Protein AF-A0AB39A688-F1 (afdb_monomer)

Sequence (403 aa):
MESESDVILADVNHYRVNELQAADRTLEQIVRFYLEKAKKQNMITPLKTEKPSANIIGIFTLGFHNQHDCRELKRLLNDLGIDVNEVIPEGGSVTNLKNLPKAWFNIVPYREVGLMTAVYLEKEFQMPYVSITPMGVVDTAAFIREIAKILTVHNSNYMFNKDESFFENYIDQQTRFVSQAAWFSRSIDCQNLTGKKAVVFGDATHAACMTKILSREMGITVVCSGTYCKHDADWFREQVMGFCDQILITDDHTQVGDIIAKMEPAAIFGTQMERHVGKRLDIPCGVISAPVHIQNFPLGYRPFLGYEGTNQIADLVYNSFSLGMEDHLLQIFGGHDTKQVISKSLSSESDLNWAPDALAELNRVPGFVRGKVKRNTEKYAIEQKIKIISAEVMFAAKEAVGA

pLDDT: mean 88.78, std 14.04, range [34.41, 98.75]

Solvent-accessible surface area (backbone atoms only — not comparable to full-atom values): 21847 Å² total; per-residue (Å²): 135,86,75,90,69,89,84,80,79,73,96,62,49,84,92,80,44,56,72,52,56,40,49,16,51,44,54,25,52,52,51,50,54,45,39,53,52,24,53,77,66,69,61,55,64,92,62,59,57,93,59,57,22,29,28,42,33,38,41,44,85,92,46,72,37,30,74,36,25,52,52,38,50,52,50,54,33,49,77,72,65,30,46,78,66,48,43,32,63,49,94,49,54,81,88,51,52,46,52,59,75,23,28,63,30,36,35,21,64,37,72,64,26,22,49,62,36,45,55,50,42,26,73,76,66,70,29,54,69,46,66,58,41,29,35,34,71,67,37,27,47,50,32,53,51,52,49,51,53,56,51,60,72,65,39,88,83,52,92,71,88,70,55,72,66,52,56,54,49,50,47,53,50,41,46,71,75,64,16,54,36,64,55,42,44,72,32,72,73,32,56,72,39,44,69,40,36,29,37,33,32,18,41,51,50,48,25,34,38,50,39,44,37,38,28,77,58,39,46,24,38,30,58,30,38,26,24,49,44,65,93,48,45,69,62,40,50,64,64,36,61,91,36,41,77,36,81,44,78,51,80,54,68,65,62,53,44,50,49,48,70,71,65,50,37,48,24,35,38,13,18,52,66,50,38,55,47,19,64,76,68,71,29,30,50,34,74,63,29,54,66,72,58,73,82,64,62,61,90,63,93,55,27,55,33,38,54,66,4,24,38,49,49,45,51,46,52,49,52,23,47,47,52,49,50,51,59,37,50,35,65,72,74,65,48,95,75,78,72,81,75,77,78,81,66,92,65,78,94,61,94,64,45,72,34,75,63,23,51,57,54,51,67,69,41,52,66,64,45,28,66,55,52,50,51,47,30,52,51,43,27,58,76,69,70,49,56,64,42,38,48,68,50,45,52,53,31,53,52,66,73,73,109

Structure (mmCIF, N/CA/C/O backbone):
data_AF-A0AB39A688-F1
#
_entry.id   AF-A0AB39A688-F1
#
loop_
_atom_site.group_PDB
_atom_site.id
_atom_site.type_symbol
_atom_site.label_atom_id
_atom_site.label_alt_id
_atom_site.label_comp_id
_atom_site.label_asym_id
_atom_site.label_entity_id
_atom_site.label_seq_id
_atom_site.pdbx_PDB_ins_code
_atom_site.Cartn_x
_atom_site.Cartn_y
_atom_site.Cartn_z
_atom_site.occupancy
_atom_site.B_iso_or_equiv
_atom_site.auth_seq_id
_atom_site.auth_comp_id
_atom_site.auth_asym_id
_atom_site.auth_atom_id
_atom_site.pdbx_PDB_model_num
ATOM 1 N N . MET A 1 1 ? 6.658 -16.861 43.280 1.00 53.25 1 MET A N 1
ATOM 2 C CA . MET A 1 1 ? 6.351 -15.547 42.684 1.00 53.25 1 MET A CA 1
ATOM 3 C C . MET A 1 1 ? 5.130 -15.755 41.816 1.00 53.25 1 MET A C 1
ATOM 5 O O . MET A 1 1 ? 5.265 -16.323 40.742 1.00 53.25 1 MET A O 1
ATOM 9 N N . GLU A 1 2 ? 3.946 -15.429 42.325 1.00 75.44 2 GLU A N 1
ATOM 10 C CA . GLU A 1 2 ? 2.731 -15.431 41.507 1.00 75.44 2 GLU A CA 1
ATOM 11 C C . GLU A 1 2 ? 2.700 -14.104 40.748 1.00 75.44 2 GLU A C 1
ATOM 13 O O . GLU A 1 2 ? 2.828 -13.042 41.352 1.00 75.44 2 GLU A O 1
ATOM 18 N N . SER A 1 3 ? 2.660 -14.172 39.419 1.00 81.69 3 SER A N 1
ATOM 19 C CA . SER A 1 3 ? 2.487 -12.988 38.579 1.00 81.69 3 SER A CA 1
ATOM 20 C C . SER A 1 3 ? 0.997 -12.685 38.453 1.00 81.69 3 SER A C 1
ATOM 22 O O . SER A 1 3 ? 0.214 -13.595 38.197 1.00 81.69 3 SER A O 1
ATOM 24 N N . GLU A 1 4 ? 0.616 -11.413 38.577 1.00 87.94 4 GLU A N 1
ATOM 25 C CA . GLU A 1 4 ? -0.757 -10.933 38.339 1.00 87.94 4 GLU A CA 1
ATOM 26 C C . GLU A 1 4 ? -1.045 -10.663 36.848 1.00 87.94 4 GLU A C 1
ATOM 28 O O . GLU A 1 4 ? -2.122 -10.188 36.488 1.00 87.94 4 GLU A O 1
ATOM 33 N N . SER A 1 5 ? -0.076 -10.921 35.961 1.00 91.00 5 SER A N 1
ATOM 34 C CA . SER A 1 5 ? -0.232 -10.675 34.524 1.00 91.00 5 SER A CA 1
ATOM 35 C C . SER A 1 5 ? -1.160 -11.690 33.862 1.00 91.00 5 SER A C 1
ATOM 37 O O . SER A 1 5 ? -1.081 -12.890 34.126 1.00 91.00 5 SER A O 1
ATOM 39 N N . ASP A 1 6 ? -1.986 -11.207 32.933 1.00 93.38 6 ASP A N 1
ATOM 40 C CA . ASP A 1 6 ? -2.716 -12.079 32.015 1.00 93.38 6 ASP A CA 1
ATOM 41 C C . ASP A 1 6 ? -1.731 -12.839 31.115 1.00 93.38 6 ASP A C 1
ATOM 43 O O . ASP A 1 6 ? -0.730 -12.285 30.656 1.00 93.38 6 ASP A O 1
ATOM 47 N N . VAL A 1 7 ? -2.032 -14.108 30.840 1.00 93.56 7 VAL A N 1
ATOM 48 C CA . VAL A 1 7 ? -1.210 -14.974 29.989 1.00 93.56 7 VAL A CA 1
ATOM 49 C C . VAL A 1 7 ? -2.054 -15.475 28.828 1.00 93.56 7 VAL A C 1
ATOM 51 O O . VAL A 1 7 ? -3.128 -16.043 29.027 1.00 93.56 7 VAL A O 1
ATOM 54 N N . ILE A 1 8 ? -1.543 -15.291 27.614 1.00 94.62 8 ILE A N 1
ATOM 55 C CA . ILE A 1 8 ? -2.148 -15.783 26.378 1.00 94.62 8 ILE A CA 1
ATOM 56 C C . ILE A 1 8 ? -1.074 -16.566 25.629 1.00 94.62 8 ILE A C 1
ATOM 58 O O . ILE A 1 8 ? 0.022 -16.060 25.391 1.00 94.62 8 ILE A O 1
ATOM 62 N N . LEU A 1 9 ? -1.384 -17.806 25.256 1.00 95.56 9 LEU A N 1
ATOM 63 C CA . LEU A 1 9 ? -0.559 -18.562 24.321 1.00 95.56 9 LEU A CA 1
ATOM 64 C C . LEU A 1 9 ? -0.907 -18.109 22.903 1.00 95.56 9 LEU A C 1
ATOM 66 O O . LEU A 1 9 ? -2.069 -18.215 22.512 1.00 95.56 9 LEU A O 1
ATOM 70 N N . ALA A 1 10 ? 0.083 -17.639 22.144 1.00 94.88 10 ALA A N 1
ATOM 71 C CA . ALA A 1 10 ? -0.117 -17.284 20.744 1.00 94.88 10 ALA A CA 1
ATOM 72 C C . ALA A 1 10 ? -0.629 -18.506 19.966 1.00 94.88 10 ALA A C 1
ATOM 74 O O . ALA A 1 10 ? 0.046 -19.535 19.896 1.00 94.88 10 ALA A O 1
ATOM 75 N N . ASP A 1 11 ? -1.824 -18.393 19.390 1.00 92.12 11 ASP A N 1
ATOM 76 C CA . ASP A 1 11 ? -2.468 -19.454 18.611 1.00 92.12 11 ASP A CA 1
ATOM 77 C C . ASP A 1 11 ? -1.881 -19.512 17.190 1.00 92.12 11 ASP A C 1
ATOM 79 O O . ASP A 1 11 ? -2.526 -19.242 16.178 1.00 92.12 11 ASP A O 1
ATOM 83 N N . VAL A 1 12 ? -0.582 -19.795 17.128 1.00 94.12 12 VAL A N 1
ATOM 84 C CA . VAL A 1 12 ? 0.250 -19.717 15.930 1.00 94.12 12 VAL A CA 1
ATOM 85 C C . VAL A 1 12 ? 1.021 -21.024 15.788 1.00 94.12 12 VAL A C 1
ATOM 87 O O . VAL A 1 12 ? 1.544 -21.573 16.756 1.00 94.12 12 VAL A O 1
ATOM 90 N N . ASN A 1 13 ? 1.114 -21.533 14.559 1.00 93.00 13 ASN A N 1
ATOM 91 C CA . ASN A 1 13 ? 1.896 -22.724 14.247 1.00 93.00 13 ASN A CA 1
ATOM 92 C C . ASN A 1 13 ? 2.953 -22.394 13.192 1.00 93.00 13 ASN A C 1
ATOM 94 O O . ASN A 1 13 ? 2.616 -22.144 12.036 1.00 93.00 13 ASN A O 1
ATOM 98 N N . HIS A 1 14 ? 4.224 -22.468 13.591 1.00 90.19 14 HIS A N 1
ATOM 99 C CA . HIS A 1 14 ? 5.381 -22.135 12.757 1.00 90.19 14 HIS A CA 1
ATOM 100 C C . HIS A 1 14 ? 5.392 -22.830 11.382 1.00 90.19 14 HIS A C 1
ATOM 102 O O . HIS A 1 14 ? 5.830 -22.239 10.405 1.00 90.19 14 HIS A O 1
ATOM 108 N N . TYR A 1 15 ? 4.877 -24.061 11.278 1.00 89.62 15 TYR A N 1
ATOM 109 C CA . TYR A 1 15 ? 4.860 -24.819 10.020 1.00 89.62 15 TYR A CA 1
ATOM 110 C C . TYR A 1 15 ? 3.638 -24.542 9.133 1.00 89.62 15 TYR A C 1
ATOM 112 O O . TYR A 1 15 ? 3.536 -25.110 8.047 1.00 89.62 15 TYR A O 1
ATOM 120 N N . ARG A 1 16 ? 2.672 -23.739 9.597 1.00 87.88 16 ARG A N 1
ATOM 121 C CA . ARG A 1 16 ? 1.400 -23.501 8.887 1.00 87.88 16 ARG A CA 1
ATOM 122 C C . ARG A 1 16 ? 1.133 -22.044 8.548 1.00 87.88 16 ARG A C 1
ATOM 124 O O . ARG A 1 16 ? 0.358 -21.795 7.632 1.00 87.88 16 ARG A O 1
ATOM 131 N N . VAL A 1 17 ? 1.707 -21.111 9.299 1.00 93.00 17 VAL A N 1
ATOM 132 C CA . VAL A 1 17 ? 1.481 -19.677 9.109 1.00 93.00 17 VAL A CA 1
ATOM 133 C C . VAL A 1 17 ? 2.804 -18.935 9.052 1.00 93.00 17 VAL A C 1
ATOM 135 O O . VAL A 1 17 ? 3.747 -19.273 9.767 1.00 93.00 17 VAL A O 1
ATOM 138 N N . ASN A 1 18 ? 2.865 -17.932 8.183 1.00 94.00 18 ASN A N 1
ATOM 139 C CA . ASN A 1 18 ? 4.008 -17.033 8.091 1.00 94.00 18 ASN A CA 1
ATOM 140 C C . ASN A 1 18 ? 3.893 -15.873 9.100 1.00 94.00 18 ASN A C 1
ATOM 142 O O . ASN A 1 18 ? 2.940 -15.797 9.877 1.00 94.00 18 ASN A O 1
ATOM 146 N N . GLU A 1 19 ? 4.876 -14.972 9.081 1.00 95.31 19 GLU A N 1
ATOM 147 C CA . GLU A 1 19 ? 4.944 -13.796 9.958 1.00 95.31 19 GLU A CA 1
ATOM 148 C C . GLU A 1 19 ? 3.662 -12.951 9.929 1.00 95.31 19 GLU A C 1
ATOM 150 O O . GLU A 1 19 ? 3.101 -12.649 10.979 1.00 95.31 19 GLU A O 1
ATOM 155 N N . LEU A 1 20 ? 3.168 -12.622 8.734 1.00 95.25 20 LEU A N 1
ATOM 156 C CA . LEU A 1 20 ? 2.011 -11.748 8.538 1.00 95.25 20 LEU A CA 1
ATOM 157 C C . LEU A 1 20 ? 0.722 -12.379 9.078 1.00 95.25 20 LEU A C 1
ATOM 159 O O . LEU A 1 20 ? 0.007 -11.771 9.870 1.00 95.25 20 LEU A O 1
ATOM 163 N N . GLN A 1 21 ? 0.480 -13.647 8.734 1.00 95.62 21 GLN A N 1
ATOM 164 C CA . GLN A 1 21 ? -0.672 -14.405 9.228 1.00 95.62 21 GLN A CA 1
ATOM 165 C C . GLN A 1 21 ? -0.629 -14.583 10.752 1.00 95.62 21 GLN A C 1
ATOM 167 O O . GLN A 1 21 ? -1.663 -14.548 11.421 1.00 95.62 21 GLN A O 1
ATOM 172 N N . ALA A 1 22 ? 0.567 -14.786 11.314 1.00 96.94 22 ALA A N 1
ATOM 173 C CA . ALA A 1 22 ? 0.759 -14.865 12.754 1.00 96.94 22 ALA A CA 1
ATOM 174 C C . ALA A 1 22 ? 0.480 -13.518 13.433 1.00 96.94 22 ALA A C 1
ATOM 176 O O . ALA A 1 22 ? -0.173 -13.500 14.477 1.00 96.94 22 ALA A O 1
ATOM 177 N N . ALA A 1 23 ? 0.930 -12.406 12.847 1.00 97.00 23 ALA A N 1
ATOM 178 C CA . ALA A 1 23 ? 0.696 -11.064 13.367 1.00 97.00 23 ALA A CA 1
ATOM 179 C C . ALA A 1 23 ? -0.799 -10.709 13.382 1.00 97.00 23 ALA A C 1
ATOM 181 O O . ALA A 1 23 ? -1.302 -10.282 14.423 1.00 97.00 23 ALA A O 1
ATOM 182 N N . ASP A 1 24 ? -1.525 -10.955 12.284 1.00 97.31 24 ASP A N 1
ATOM 183 C CA . ASP A 1 24 ? -2.966 -10.672 12.204 1.00 97.31 24 ASP A CA 1
ATOM 184 C C . ASP A 1 24 ? -3.767 -11.501 13.218 1.00 97.31 24 ASP A C 1
ATOM 186 O O . ASP A 1 24 ? -4.562 -10.967 13.998 1.00 97.31 24 ASP A O 1
ATOM 190 N N . ARG A 1 25 ? -3.478 -12.808 13.297 1.00 97.19 25 ARG A N 1
ATOM 191 C CA . ARG A 1 25 ? -4.135 -13.707 14.255 1.00 97.19 25 ARG A CA 1
ATOM 192 C C . ARG A 1 25 ? -3.817 -13.354 15.703 1.00 97.19 25 ARG A C 1
ATOM 194 O O . ARG A 1 25 ? -4.702 -13.407 16.549 1.00 97.19 25 ARG A O 1
ATOM 201 N N . THR A 1 26 ? -2.572 -12.990 16.003 1.00 97.56 26 THR A N 1
ATOM 202 C CA . THR A 1 26 ? -2.167 -12.627 17.370 1.00 97.56 26 THR A CA 1
ATOM 203 C C . THR A 1 26 ? -2.837 -11.328 17.813 1.00 97.56 26 THR A C 1
ATOM 205 O O . THR A 1 26 ? -3.314 -11.244 18.946 1.00 97.56 26 THR A O 1
ATOM 208 N N . LEU A 1 27 ? -2.922 -10.327 16.928 1.00 97.62 27 LEU A N 1
ATOM 209 C CA . LEU A 1 27 ? -3.621 -9.074 17.217 1.00 97.62 27 LEU A CA 1
ATOM 210 C C . LEU A 1 27 ? -5.099 -9.329 17.535 1.00 97.62 27 LEU A C 1
ATOM 212 O O . LEU A 1 27 ? -5.600 -8.858 18.557 1.00 97.62 27 LEU A O 1
ATOM 216 N N . GLU A 1 28 ? -5.767 -10.125 16.701 1.00 98.00 28 GLU A N 1
ATOM 217 C CA . GLU A 1 28 ? -7.170 -10.484 16.897 1.00 98.00 28 GLU A CA 1
ATOM 218 C C . GLU A 1 28 ? -7.380 -11.254 18.207 1.00 98.00 28 GLU A C 1
ATOM 220 O O . GLU A 1 28 ? -8.263 -10.897 18.990 1.00 98.00 28 GLU A O 1
ATOM 225 N N . GLN A 1 29 ? -6.521 -12.236 18.500 1.00 98.00 29 GLN A N 1
ATOM 226 C CA . GLN A 1 29 ? -6.583 -13.038 19.722 1.00 98.00 29 GLN A CA 1
ATOM 227 C C . GLN A 1 29 ? -6.476 -12.168 20.984 1.00 98.00 29 GLN A C 1
ATOM 229 O O . GLN A 1 29 ? -7.250 -12.343 21.929 1.00 98.00 29 GLN A O 1
ATOM 234 N N . ILE A 1 30 ? -5.538 -11.214 21.003 1.00 97.62 30 ILE A N 1
ATOM 235 C CA . ILE A 1 30 ? -5.348 -10.288 22.129 1.00 97.62 30 ILE A CA 1
ATOM 236 C C . ILE A 1 30 ? -6.575 -9.384 22.286 1.00 97.62 30 ILE A C 1
ATOM 238 O O . ILE A 1 30 ? -7.100 -9.240 23.393 1.00 97.62 30 ILE A O 1
ATOM 242 N N . VAL A 1 31 ? -7.063 -8.797 21.190 1.00 97.44 31 VAL A N 1
ATOM 243 C CA . VAL A 1 31 ? -8.237 -7.912 21.212 1.00 97.44 31 VAL A CA 1
ATOM 244 C C . VAL A 1 31 ? -9.474 -8.657 21.706 1.00 97.44 31 VAL A C 1
ATOM 246 O O . VAL A 1 31 ? -10.169 -8.162 22.598 1.00 97.44 31 VAL A O 1
ATOM 249 N N . ARG A 1 32 ? -9.722 -9.867 21.194 1.00 97.25 32 ARG A N 1
ATOM 250 C CA . ARG A 1 32 ? -10.819 -10.730 21.639 1.00 97.25 32 ARG A CA 1
ATOM 251 C C . ARG A 1 32 ? -10.720 -11.022 23.130 1.00 97.25 32 ARG A C 1
ATOM 253 O O . ARG A 1 32 ? -11.679 -10.765 23.854 1.00 97.25 32 ARG A O 1
ATOM 260 N N . PHE A 1 33 ? -9.562 -11.483 23.601 1.00 97.19 33 PHE A N 1
ATOM 261 C CA . PHE A 1 33 ? -9.349 -11.823 25.008 1.00 97.19 33 PHE A CA 1
ATOM 262 C C . PHE A 1 33 ? -9.675 -10.650 25.943 1.00 97.19 33 PHE A C 1
ATOM 264 O O . PHE A 1 33 ? -10.454 -10.797 26.891 1.00 97.19 33 PHE A O 1
ATOM 271 N N . TYR A 1 34 ? -9.127 -9.463 25.666 1.00 96.44 34 TYR A N 1
ATOM 272 C CA . TYR A 1 34 ? -9.335 -8.297 26.527 1.00 96.44 34 TYR A CA 1
ATOM 273 C C . TYR A 1 34 ? -10.754 -7.729 26.436 1.00 96.44 34 TYR A C 1
ATOM 275 O O . TYR A 1 34 ? -11.286 -7.265 27.448 1.00 96.44 34 TYR A O 1
ATOM 283 N N . LEU A 1 35 ? -11.406 -7.802 25.273 1.00 95.50 35 LEU A N 1
ATOM 284 C CA . LEU A 1 35 ? -12.800 -7.380 25.131 1.00 95.50 35 LEU A CA 1
ATOM 285 C C . LEU A 1 35 ? -13.775 -8.353 25.799 1.00 95.50 35 LEU A C 1
ATOM 287 O O . LEU A 1 35 ? -14.717 -7.905 26.450 1.00 95.50 35 LEU A O 1
ATOM 291 N N . GLU A 1 36 ? -13.540 -9.663 25.733 1.00 94.94 36 GLU A N 1
ATOM 292 C CA . GLU A 1 36 ? -14.326 -10.649 26.484 1.00 94.94 36 GLU A CA 1
ATOM 293 C C . GLU A 1 36 ? -14.155 -10.474 27.998 1.00 94.94 36 GLU A C 1
ATOM 295 O O . GLU A 1 36 ? -15.134 -10.521 28.750 1.00 94.94 36 GLU A O 1
ATOM 300 N N . LYS A 1 37 ? -12.924 -10.209 28.455 1.00 93.88 37 LYS A N 1
ATOM 301 C CA . LYS A 1 37 ? -12.639 -9.882 29.858 1.00 93.88 37 LYS A CA 1
ATOM 302 C C . LYS A 1 37 ? -13.376 -8.610 30.291 1.00 93.88 37 LYS A C 1
ATOM 304 O O . LYS A 1 37 ? -14.040 -8.619 31.328 1.00 93.88 37 LYS A O 1
ATOM 309 N N . ALA A 1 38 ? -13.343 -7.552 29.480 1.00 92.94 38 ALA A N 1
ATOM 310 C CA . ALA A 1 38 ? -14.062 -6.308 29.752 1.00 92.94 38 ALA A CA 1
ATOM 311 C C . ALA A 1 38 ? -15.593 -6.488 29.743 1.00 92.94 38 ALA A C 1
ATOM 313 O O . ALA A 1 38 ? -16.270 -5.900 30.588 1.00 92.94 38 ALA A O 1
ATOM 314 N N . LYS A 1 39 ? -16.138 -7.331 28.847 1.00 91.81 39 LYS A N 1
ATOM 315 C CA . LYS A 1 39 ? -17.558 -7.742 28.826 1.00 91.81 39 LYS A CA 1
ATOM 316 C C . LYS A 1 39 ? -17.946 -8.401 30.154 1.00 91.81 39 LYS A C 1
ATOM 318 O O . LYS A 1 39 ? -18.901 -7.965 30.786 1.00 91.81 39 LYS A O 1
ATOM 323 N N . LYS A 1 40 ? -17.170 -9.386 30.627 1.00 92.94 40 LYS A N 1
ATOM 324 C CA . LYS A 1 40 ? -17.419 -10.086 31.908 1.00 92.94 40 LYS A CA 1
ATOM 325 C C . LYS A 1 40 ? -17.363 -9.156 33.124 1.00 92.94 40 LYS A C 1
ATOM 327 O O . LYS A 1 40 ? -18.058 -9.391 34.106 1.00 92.94 40 LYS A O 1
ATOM 332 N N . GLN A 1 41 ? -16.546 -8.108 33.059 1.00 91.50 41 GLN A N 1
ATOM 333 C CA . GLN A 1 41 ? -16.392 -7.116 34.125 1.00 91.50 41 GLN A CA 1
ATOM 334 C C . GLN A 1 41 ? -17.358 -5.922 34.001 1.00 91.50 41 GLN A C 1
ATOM 336 O O . GLN A 1 41 ? -17.240 -4.976 34.777 1.00 91.50 41 GLN A O 1
ATOM 341 N N . ASN A 1 42 ? -18.290 -5.931 33.036 1.00 87.00 42 ASN A N 1
ATOM 342 C CA . ASN A 1 42 ? -19.191 -4.810 32.727 1.00 87.00 42 ASN A CA 1
ATOM 343 C C . ASN A 1 42 ? -18.459 -3.467 32.505 1.00 87.00 42 ASN A C 1
ATOM 345 O O . ASN A 1 42 ? -18.981 -2.398 32.812 1.00 87.00 42 ASN A O 1
ATOM 349 N N . MET A 1 43 ? -17.234 -3.514 31.969 1.00 84.31 43 MET A N 1
ATOM 350 C CA . MET A 1 43 ? -16.400 -2.329 31.721 1.00 84.31 43 MET A CA 1
ATOM 351 C C . MET A 1 43 ? -16.550 -1.757 30.307 1.00 84.31 43 MET A C 1
ATOM 353 O O . MET A 1 43 ? -15.951 -0.724 30.004 1.00 84.31 43 MET A O 1
ATOM 357 N N . ILE A 1 44 ? -17.315 -2.414 29.431 1.00 80.50 44 ILE A N 1
ATOM 358 C CA . ILE A 1 44 ? -17.609 -1.884 28.097 1.00 80.50 44 ILE A CA 1
ATOM 359 C C . ILE A 1 44 ? -18.784 -0.921 28.203 1.00 80.50 44 ILE A C 1
ATOM 361 O O . ILE A 1 44 ? -19.917 -1.320 28.464 1.00 80.50 44 ILE A O 1
ATOM 365 N N . THR A 1 45 ? -18.506 0.361 27.987 1.00 71.50 45 THR A N 1
ATOM 366 C CA . THR A 1 45 ? -19.545 1.385 27.886 1.00 71.50 45 THR A CA 1
ATOM 367 C C . THR A 1 45 ? -20.130 1.367 26.470 1.00 71.50 45 THR A C 1
ATOM 369 O O . THR A 1 45 ? -19.360 1.455 25.516 1.00 71.50 45 THR A O 1
ATOM 372 N N . PRO A 1 46 ? -21.462 1.297 26.297 1.00 66.69 46 PRO A N 1
ATOM 373 C CA . PRO A 1 46 ? -22.091 1.245 24.973 1.00 66.69 46 PRO A CA 1
ATOM 374 C C . PRO A 1 46 ? -22.139 2.606 24.255 1.00 66.69 46 PRO A C 1
ATOM 376 O O . PRO A 1 46 ? -22.683 2.702 23.159 1.00 66.69 46 PRO A O 1
ATOM 379 N N . LEU A 1 47 ? -21.610 3.672 24.865 1.00 83.19 47 LEU A N 1
ATOM 380 C CA . LEU A 1 47 ? -21.699 5.021 24.320 1.00 83.19 47 LEU A CA 1
ATOM 381 C C . LEU A 1 47 ? -20.538 5.296 23.356 1.00 83.19 47 LEU A C 1
ATOM 383 O O . LEU A 1 47 ? -19.369 5.239 23.748 1.00 83.19 47 LEU A O 1
ATOM 387 N N . LYS A 1 48 ? -20.882 5.612 22.104 1.00 89.81 48 LYS A N 1
ATOM 388 C CA . LYS A 1 48 ? -19.941 6.121 21.101 1.00 89.81 48 LYS A CA 1
ATOM 389 C C . LYS A 1 48 ? -19.406 7.494 21.510 1.00 89.81 48 LYS A C 1
ATOM 391 O O . LYS A 1 48 ? -20.055 8.222 22.261 1.00 89.81 48 LYS A O 1
ATOM 396 N N . THR A 1 49 ? -18.228 7.856 21.014 1.00 91.00 49 THR A N 1
ATOM 397 C CA . THR A 1 49 ? -17.665 9.199 21.219 1.00 91.00 49 THR A CA 1
ATOM 398 C C . THR A 1 49 ? -18.592 10.290 20.677 1.00 91.00 49 THR A C 1
ATOM 400 O O . THR A 1 49 ? -19.302 10.073 19.696 1.00 91.00 49 THR A O 1
ATOM 403 N N . GLU A 1 50 ? -18.563 11.475 21.294 1.00 87.75 50 GLU A N 1
ATOM 404 C CA . GLU A 1 50 ? -19.409 12.614 20.899 1.00 87.75 50 GLU A CA 1
ATOM 405 C C . GLU A 1 50 ? -19.108 13.118 19.482 1.00 87.75 50 GLU A C 1
ATOM 407 O O . GLU A 1 50 ? -20.020 13.454 18.729 1.00 87.75 50 GLU A O 1
ATOM 412 N N . LYS A 1 51 ? -17.823 13.154 19.118 1.00 89.69 51 LYS A N 1
ATOM 413 C CA . LYS A 1 51 ? -17.357 13.442 17.759 1.00 89.69 51 LYS A CA 1
ATOM 414 C C . LYS A 1 51 ? -17.114 12.139 16.999 1.00 89.69 51 LYS A C 1
ATOM 416 O O . LYS A 1 51 ? -16.778 11.135 17.644 1.00 89.69 51 LYS A O 1
ATOM 421 N N . PRO A 1 52 ? -17.223 12.140 15.657 1.00 92.25 52 PRO A N 1
ATOM 422 C CA . PRO A 1 52 ? -16.798 11.008 14.850 1.00 92.25 52 PRO A CA 1
ATOM 423 C C . PRO A 1 52 ? -15.370 10.614 15.186 1.00 92.25 52 PRO A C 1
ATOM 425 O O . PRO A 1 52 ? -14.475 11.458 15.198 1.00 92.25 52 PRO A O 1
ATOM 428 N N . SER A 1 53 ? -15.162 9.332 15.463 1.00 95.56 53 SER A N 1
ATOM 429 C CA . SER A 1 53 ? -13.833 8.816 15.757 1.00 95.56 53 SER A CA 1
ATOM 430 C C . SER A 1 53 ? -13.600 7.446 15.142 1.00 95.56 53 SER A C 1
ATOM 432 O O . SER A 1 53 ? -14.542 6.676 14.934 1.00 95.56 53 SER A O 1
ATOM 434 N N . ALA A 1 54 ? -12.338 7.140 14.856 1.00 97.69 54 ALA A N 1
ATOM 435 C CA . ALA A 1 54 ? -11.933 5.879 14.252 1.00 97.69 54 ALA A CA 1
ATOM 436 C C . ALA A 1 54 ? -10.812 5.207 15.046 1.00 97.69 54 ALA A C 1
ATOM 438 O O . ALA A 1 54 ? -9.924 5.881 15.575 1.00 97.69 54 ALA A O 1
ATOM 439 N N . ASN A 1 55 ? -10.822 3.876 15.089 1.00 98.25 55 ASN A N 1
ATOM 440 C CA . ASN A 1 55 ? -9.626 3.120 15.461 1.00 98.25 55 ASN A CA 1
ATOM 441 C C . ASN A 1 55 ? -8.763 2.892 14.219 1.00 98.25 55 ASN A C 1
ATOM 443 O O . ASN A 1 55 ? -9.298 2.548 13.167 1.00 98.25 55 ASN A O 1
ATOM 447 N N . ILE A 1 56 ? -7.443 3.008 14.345 1.00 98.44 56 ILE A N 1
ATOM 448 C CA . ILE A 1 56 ? -6.503 2.582 13.300 1.00 98.44 56 ILE A CA 1
ATOM 449 C C . ILE A 1 56 ? -5.934 1.224 13.715 1.00 98.44 56 ILE A C 1
ATOM 451 O O . ILE A 1 56 ? -5.259 1.112 14.738 1.00 98.44 56 ILE A O 1
ATOM 455 N N . ILE A 1 57 ? -6.225 0.188 12.934 1.00 98.50 57 ILE A N 1
ATOM 456 C CA . ILE A 1 57 ? -5.905 -1.205 13.243 1.00 98.50 57 ILE A CA 1
ATOM 457 C C . ILE A 1 57 ? -4.928 -1.728 12.196 1.00 98.50 57 ILE A C 1
ATOM 459 O O . ILE A 1 57 ? -5.217 -1.665 11.010 1.00 98.50 57 ILE A O 1
ATOM 463 N N . GLY A 1 58 ? -3.797 -2.278 12.634 1.00 96.44 58 GLY A N 1
ATOM 464 C CA . GLY A 1 58 ? -2.807 -2.886 11.743 1.00 96.44 58 GLY A CA 1
ATOM 465 C C . GLY A 1 58 ? -1.520 -2.082 11.574 1.00 96.44 58 GLY A C 1
ATOM 466 O O . GLY A 1 58 ? -0.679 -2.468 10.778 1.00 96.44 58 GLY A O 1
ATOM 467 N N . ILE A 1 59 ? -1.306 -0.999 12.331 1.00 97.19 59 ILE A N 1
ATOM 468 C CA . ILE A 1 59 ? 0.026 -0.375 12.416 1.00 97.19 59 ILE A CA 1
ATOM 469 C C . ILE A 1 59 ? 0.870 -1.211 13.382 1.00 97.19 59 ILE A C 1
ATOM 471 O O . ILE A 1 59 ? 0.566 -1.248 14.572 1.00 97.19 59 ILE A O 1
ATOM 475 N N . PHE A 1 60 ? 1.921 -1.869 12.898 1.00 94.75 60 PHE A N 1
ATOM 476 C CA . PHE A 1 60 ? 2.799 -2.722 13.712 1.00 94.75 60 PHE A CA 1
ATOM 477 C C . PHE A 1 60 ? 4.288 -2.399 13.533 1.00 94.75 60 PHE A C 1
ATOM 479 O O . PHE A 1 60 ? 4.705 -1.809 12.531 1.00 94.75 60 PHE A O 1
ATOM 486 N N . THR A 1 61 ? 5.088 -2.801 14.520 1.00 94.00 61 THR A N 1
ATOM 487 C CA . THR A 1 61 ? 6.544 -2.634 14.537 1.00 94.00 61 THR A CA 1
ATOM 488 C C . THR A 1 61 ? 7.207 -3.451 13.423 1.00 94.00 61 THR A C 1
ATOM 490 O O . THR A 1 61 ? 6.759 -4.547 13.117 1.00 94.00 61 THR A O 1
ATOM 493 N N . LEU A 1 62 ? 8.288 -2.931 12.827 1.00 94.19 62 LEU A N 1
ATOM 494 C CA . LEU A 1 62 ? 8.964 -3.489 11.638 1.00 94.19 62 LEU A CA 1
ATOM 495 C C . LEU A 1 62 ? 8.134 -3.502 10.342 1.00 94.19 62 LEU A C 1
ATOM 497 O O . LEU A 1 62 ? 8.663 -3.896 9.304 1.00 94.19 62 LEU A O 1
ATOM 501 N N . GLY A 1 63 ? 6.892 -3.010 10.353 1.00 95.06 63 GLY A N 1
ATOM 502 C CA . GLY A 1 63 ? 6.150 -2.788 9.117 1.00 95.06 63 GLY A CA 1
ATOM 503 C C . GLY A 1 63 ? 6.761 -1.668 8.269 1.00 95.06 63 GLY A C 1
ATOM 504 O O . GLY A 1 63 ? 7.384 -0.730 8.784 1.00 95.06 63 GLY A O 1
ATOM 505 N N . PHE A 1 64 ? 6.614 -1.790 6.952 1.00 97.31 64 PHE A N 1
ATOM 506 C CA . PHE A 1 64 ? 7.231 -0.897 5.979 1.00 97.31 64 PHE A CA 1
ATOM 507 C C . PHE A 1 64 ? 6.622 0.507 6.083 1.00 97.31 64 PHE A C 1
ATOM 509 O O . PHE A 1 64 ? 5.456 0.703 5.785 1.00 97.31 64 PHE A O 1
ATOM 516 N N . HIS A 1 65 ? 7.409 1.484 6.548 1.00 97.50 65 HIS A N 1
ATOM 517 C CA . HIS A 1 65 ? 7.007 2.894 6.693 1.00 97.50 65 HIS A CA 1
ATOM 518 C C . HIS A 1 65 ? 5.796 3.179 7.620 1.00 97.50 65 HIS A C 1
ATOM 520 O O . HIS A 1 65 ? 5.428 4.343 7.802 1.00 97.50 65 HIS A O 1
ATOM 526 N N . ASN A 1 66 ? 5.292 2.166 8.336 1.00 97.56 66 ASN A N 1
ATOM 527 C CA . ASN A 1 66 ? 4.139 2.215 9.247 1.00 97.56 66 ASN A CA 1
ATOM 528 C C . ASN A 1 66 ? 4.102 3.419 10.208 1.00 97.56 66 ASN A C 1
ATOM 530 O O . ASN A 1 66 ? 3.036 3.969 10.484 1.00 97.56 66 ASN A O 1
ATOM 534 N N . GLN A 1 67 ? 5.247 3.846 10.751 1.00 96.06 67 GLN A N 1
ATOM 535 C CA . GLN A 1 67 ? 5.305 4.995 11.668 1.00 96.06 67 GLN A CA 1
ATOM 536 C C . GLN A 1 67 ? 4.941 6.317 10.978 1.00 96.06 67 GLN A C 1
ATOM 538 O O . GLN A 1 67 ? 4.247 7.156 11.561 1.00 96.06 67 GLN A O 1
ATOM 543 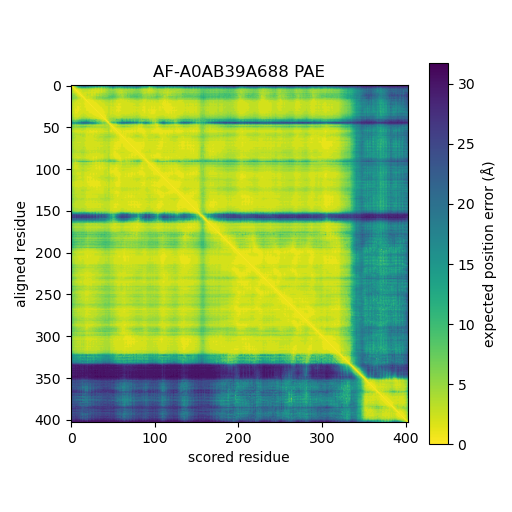N N . HIS A 1 68 ? 5.403 6.503 9.739 1.00 98.00 68 HIS A N 1
ATOM 544 C CA . HIS A 1 68 ? 5.110 7.692 8.938 1.00 98.00 68 HIS A CA 1
ATOM 545 C C . HIS A 1 68 ? 3.675 7.639 8.422 1.00 98.00 68 HIS A C 1
ATOM 547 O O . HIS A 1 68 ? 2.953 8.623 8.549 1.00 98.00 68 HIS A O 1
ATOM 553 N N . ASP A 1 69 ? 3.236 6.468 7.968 1.00 98.44 69 ASP A N 1
ATOM 554 C CA . ASP A 1 69 ? 1.859 6.215 7.545 1.00 98.44 69 ASP A CA 1
ATOM 555 C C . ASP A 1 69 ? 0.844 6.475 8.659 1.00 98.44 69 ASP A C 1
ATOM 557 O O . ASP A 1 69 ? -0.159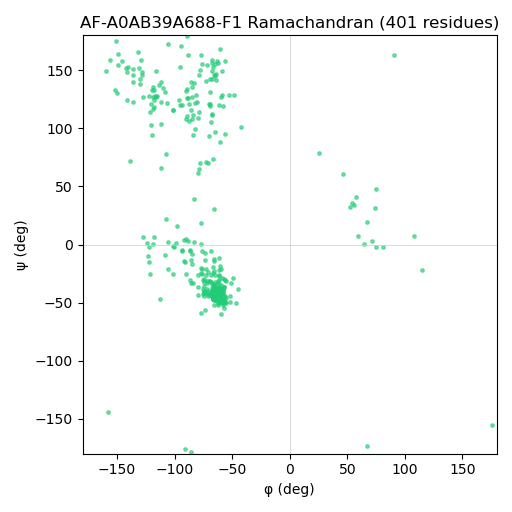 7.149 8.448 1.00 98.44 69 ASP A O 1
ATOM 561 N N . CYS A 1 70 ? 1.125 6.028 9.885 1.00 98.00 70 CYS A N 1
ATOM 562 C CA . CYS A 1 70 ? 0.278 6.301 11.044 1.00 98.00 70 CYS A CA 1
ATOM 563 C C . CYS A 1 70 ? 0.146 7.807 11.321 1.00 98.00 70 CYS A C 1
ATOM 565 O O . CYS A 1 70 ? -0.937 8.288 11.660 1.00 98.00 70 CYS A O 1
ATOM 567 N N . ARG A 1 71 ? 1.232 8.575 11.161 1.00 97.81 71 ARG A N 1
ATOM 568 C CA . ARG A 1 71 ? 1.190 10.038 11.297 1.00 97.81 71 ARG A CA 1
ATOM 569 C C . ARG A 1 71 ? 0.363 10.678 10.182 1.00 97.81 71 ARG A C 1
ATOM 571 O O . ARG A 1 71 ? -0.434 11.565 10.479 1.00 97.81 71 ARG A O 1
ATOM 578 N N . GLU A 1 72 ? 0.515 10.214 8.945 1.00 98.38 72 GLU A N 1
ATOM 579 C CA . GLU A 1 72 ? -0.234 10.741 7.803 1.00 98.38 72 GLU A CA 1
ATOM 580 C C . GLU A 1 72 ? -1.728 10.425 7.901 1.00 98.38 72 GLU A C 1
ATOM 582 O O . GLU A 1 72 ? -2.555 11.305 7.683 1.00 98.38 72 GLU A O 1
ATOM 587 N N . LEU A 1 73 ? -2.090 9.212 8.327 1.00 98.31 73 LEU A N 1
ATOM 588 C CA . LEU A 1 73 ? -3.479 8.835 8.594 1.00 98.31 73 LEU A CA 1
ATOM 589 C C . LEU A 1 73 ? -4.090 9.697 9.702 1.00 98.31 73 LEU A C 1
ATOM 591 O O . LEU A 1 73 ? -5.201 10.194 9.546 1.00 98.31 73 LEU A O 1
ATOM 595 N N . LYS A 1 74 ? -3.366 9.936 10.805 1.00 98.12 74 LYS A N 1
ATOM 596 C CA . LYS A 1 74 ? -3.827 10.841 11.873 1.00 98.12 74 LYS A CA 1
ATOM 597 C C . LYS A 1 74 ? -4.054 12.261 11.355 1.00 98.12 74 LYS A C 1
ATOM 599 O O . LYS A 1 74 ? -5.059 12.874 11.706 1.00 98.12 74 LYS A O 1
ATOM 604 N N . ARG A 1 75 ? -3.145 12.774 10.519 1.00 97.75 75 ARG A N 1
ATOM 605 C CA . ARG A 1 75 ? -3.278 14.094 9.886 1.00 97.75 75 ARG A CA 1
ATOM 606 C C . ARG A 1 75 ? -4.511 14.149 8.981 1.00 97.75 75 ARG A C 1
ATOM 608 O O . ARG A 1 75 ? -5.335 15.042 9.147 1.00 97.75 75 ARG A O 1
ATOM 615 N N . LEU A 1 76 ? -4.663 13.164 8.094 1.00 97.75 76 LEU A N 1
ATOM 616 C CA . LEU A 1 76 ? -5.795 13.030 7.177 1.00 97.75 76 LEU A CA 1
ATOM 617 C C . LEU A 1 76 ? -7.132 13.007 7.935 1.00 97.75 76 LEU A C 1
ATOM 619 O O . LEU A 1 76 ? -8.046 13.753 7.601 1.00 97.75 76 LEU A O 1
ATOM 623 N N . LEU A 1 77 ? -7.247 12.182 8.980 1.00 97.12 77 LEU A N 1
ATOM 624 C CA . LEU A 1 77 ? -8.467 12.087 9.786 1.00 97.12 77 LEU A CA 1
ATOM 625 C C . LEU A 1 77 ? -8.775 13.396 10.517 1.00 97.12 77 LEU A C 1
ATOM 627 O O . LEU A 1 77 ? -9.921 13.845 10.501 1.00 97.12 77 LEU A O 1
ATOM 631 N N . ASN A 1 78 ? -7.759 14.048 11.084 1.00 96.56 78 ASN A N 1
ATOM 632 C CA . ASN A 1 78 ? -7.923 15.338 11.744 1.00 96.56 78 ASN A CA 1
ATOM 633 C C . ASN A 1 78 ? -8.435 16.422 10.777 1.00 96.56 78 ASN A C 1
ATOM 635 O O . ASN A 1 78 ? -9.361 17.155 11.122 1.00 96.56 78 ASN A O 1
ATOM 639 N N . ASP A 1 79 ? -7.911 16.485 9.549 1.00 95.12 79 ASP A N 1
ATOM 640 C CA . ASP A 1 79 ? -8.398 17.413 8.517 1.00 95.12 79 ASP A CA 1
ATOM 641 C C . ASP A 1 79 ? -9.875 17.140 8.156 1.00 95.12 79 ASP A C 1
ATOM 643 O O . ASP A 1 79 ? -10.689 18.056 7.975 1.00 95.12 79 ASP A O 1
ATOM 647 N N . LEU A 1 80 ? -10.263 15.861 8.131 1.00 93.94 80 LEU A N 1
ATOM 648 C CA . LEU A 1 80 ? -11.648 15.428 7.937 1.00 93.94 80 LEU A CA 1
ATOM 649 C C . LEU A 1 80 ? -12.535 15.669 9.171 1.00 93.94 80 LEU A C 1
ATOM 651 O O . LEU A 1 80 ? -13.762 15.610 9.066 1.00 93.94 80 LEU A O 1
ATOM 655 N N . GLY A 1 81 ? -11.971 16.079 10.310 1.00 93.12 81 GLY A N 1
ATOM 656 C CA . GLY A 1 81 ? -12.690 16.298 11.568 1.00 93.12 81 GLY A CA 1
ATOM 657 C C . GLY A 1 81 ? -13.095 14.999 12.264 1.00 93.12 81 GLY A C 1
ATOM 658 O O . GLY A 1 81 ? -14.155 14.955 12.888 1.00 93.12 81 GLY A O 1
ATOM 659 N N . ILE A 1 82 ? -12.285 13.952 12.102 1.00 95.06 82 ILE A N 1
ATOM 660 C CA . ILE A 1 82 ? -12.455 12.630 12.703 1.00 95.06 82 ILE A CA 1
ATOM 661 C C . ILE A 1 82 ? -11.331 12.429 13.718 1.00 95.06 82 ILE A C 1
ATOM 663 O O . ILE A 1 82 ? -10.151 12.478 13.370 1.00 95.06 82 ILE A O 1
ATOM 667 N N . ASP A 1 83 ? -11.696 12.172 14.969 1.00 96.44 83 ASP A N 1
ATOM 668 C CA . ASP A 1 83 ? -10.729 11.935 16.036 1.00 96.44 83 ASP A CA 1
ATOM 669 C C . ASP A 1 83 ? -10.179 10.498 15.964 1.00 96.44 83 ASP A C 1
ATOM 671 O O . ASP A 1 83 ? -10.882 9.545 15.620 1.00 96.44 83 ASP A O 1
ATOM 675 N N . VAL A 1 84 ? -8.910 10.301 16.320 1.00 97.31 84 VAL A N 1
ATOM 676 C CA . VAL A 1 84 ? -8.349 8.948 16.459 1.00 97.31 84 VAL A CA 1
ATOM 677 C C . VAL A 1 84 ? -8.642 8.440 17.867 1.00 97.31 84 VAL A C 1
ATOM 679 O O . VAL A 1 84 ? -8.143 9.008 18.835 1.00 97.31 84 VAL A O 1
ATOM 682 N N . ASN A 1 85 ?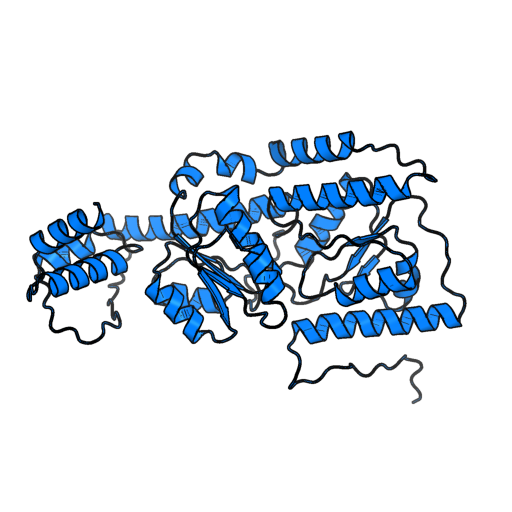 -9.443 7.379 17.979 1.00 96.62 85 ASN A N 1
ATOM 683 C CA . ASN A 1 85 ? -9.817 6.787 19.267 1.00 96.62 85 ASN A CA 1
ATOM 684 C C . ASN A 1 85 ? -8.675 5.936 19.838 1.00 96.62 85 ASN A C 1
ATOM 686 O O . ASN A 1 85 ? -8.164 6.230 20.911 1.00 96.62 85 ASN A O 1
ATOM 690 N N . GLU A 1 86 ? -8.240 4.910 19.105 1.00 97.00 86 GLU A N 1
ATOM 691 C CA . GLU A 1 86 ? -7.099 4.066 19.477 1.00 97.00 86 GLU A CA 1
ATOM 692 C C . GLU A 1 86 ? -6.294 3.683 18.224 1.00 97.00 86 GLU A C 1
ATOM 694 O O . GLU A 1 86 ? -6.838 3.580 17.121 1.00 97.00 86 GLU A O 1
ATOM 699 N N . VAL A 1 87 ? -4.992 3.447 18.396 1.00 97.88 87 VAL A N 1
ATOM 700 C CA . VAL A 1 87 ? -4.123 2.849 17.372 1.00 97.88 87 VAL A CA 1
ATOM 701 C C . VAL A 1 87 ? -3.577 1.542 17.919 1.00 97.88 87 VAL A C 1
ATOM 703 O O . VAL A 1 87 ? -3.021 1.527 19.016 1.00 97.88 87 VAL A O 1
ATOM 706 N N . ILE A 1 88 ? -3.748 0.450 17.174 1.00 97.31 88 ILE A N 1
ATOM 707 C CA . ILE A 1 88 ? -3.285 -0.878 17.586 1.00 97.31 88 ILE A CA 1
ATOM 708 C C . ILE A 1 88 ? -2.602 -1.626 16.428 1.00 97.31 88 ILE A C 1
ATOM 710 O O . ILE A 1 88 ? -3.050 -1.518 15.283 1.00 97.31 88 ILE A O 1
ATOM 714 N N . PRO A 1 89 ? -1.570 -2.443 16.710 1.00 95.75 89 PRO A N 1
ATOM 715 C CA . PRO A 1 89 ? -0.883 -2.594 18.002 1.00 95.75 89 PRO A CA 1
ATOM 716 C C . PRO A 1 89 ? 0.094 -1.457 18.368 1.00 95.75 89 PRO A C 1
ATOM 718 O O . PRO A 1 89 ? 0.402 -1.296 19.547 1.00 95.75 89 PRO A O 1
ATOM 721 N N . GLU A 1 90 ? 0.590 -0.673 17.406 1.00 92.25 90 GLU A N 1
ATOM 722 C CA . GLU A 1 90 ? 1.665 0.308 17.636 1.00 92.25 90 GLU A CA 1
ATOM 723 C C . GLU A 1 90 ? 1.273 1.398 18.648 1.00 92.25 90 GLU A C 1
ATOM 725 O O . GLU A 1 90 ? 0.336 2.169 18.434 1.00 92.25 90 GLU A O 1
ATOM 730 N N . GLY A 1 91 ? 2.033 1.493 19.745 1.00 85.62 91 GLY A N 1
ATOM 731 C CA . GLY A 1 91 ? 1.801 2.464 20.820 1.00 85.62 91 GLY A CA 1
ATOM 732 C C . GLY A 1 91 ? 0.564 2.182 21.684 1.00 85.62 91 GLY A C 1
ATOM 733 O O . GLY A 1 91 ? 0.261 2.974 22.577 1.00 85.62 91 GLY A O 1
ATOM 734 N N . GLY A 1 92 ? -0.140 1.073 21.439 1.00 85.38 92 GLY A N 1
ATOM 735 C CA . GLY A 1 92 ? -1.327 0.672 22.183 1.00 85.38 92 GLY A CA 1
ATOM 736 C C . GLY A 1 92 ? -1.000 0.058 23.547 1.00 85.38 92 GLY A C 1
ATOM 737 O O . GLY A 1 92 ? 0.026 -0.593 23.736 1.00 85.38 92 GLY A O 1
ATOM 738 N N . SER A 1 93 ? -1.916 0.228 24.504 1.00 92.69 93 SER A N 1
ATOM 739 C CA . SER A 1 93 ? -1.890 -0.472 25.794 1.00 92.69 93 SER A CA 1
ATOM 740 C C . SER A 1 93 ? -3.054 -1.453 25.887 1.00 92.69 93 SER A C 1
ATOM 742 O O . SER A 1 93 ? -4.187 -1.118 25.539 1.00 92.69 93 SER A O 1
ATOM 744 N N . VAL A 1 94 ? -2.816 -2.640 26.452 1.00 93.50 94 VAL A N 1
ATOM 745 C CA . VAL A 1 94 ? -3.871 -3.641 26.697 1.00 93.50 94 VAL A CA 1
ATOM 746 C C . VAL A 1 94 ? -5.012 -3.097 27.567 1.00 93.50 94 VAL A C 1
ATOM 748 O O . VAL A 1 94 ? -6.171 -3.470 27.391 1.00 93.50 94 VAL A O 1
ATOM 751 N N . THR A 1 95 ? -4.717 -2.142 28.455 1.00 91.00 95 THR A N 1
ATOM 752 C CA . THR A 1 95 ? -5.716 -1.477 29.310 1.00 91.00 95 THR A CA 1
ATOM 753 C C . THR A 1 95 ? -6.712 -0.628 28.526 1.00 91.00 95 THR A C 1
ATOM 755 O O . THR A 1 95 ? -7.813 -0.363 29.016 1.00 91.00 95 THR A O 1
ATOM 758 N N . ASN A 1 96 ? -6.328 -0.203 27.323 1.00 93.69 96 ASN A N 1
ATOM 759 C CA . ASN A 1 96 ? -7.112 0.669 26.462 1.00 93.69 96 ASN A CA 1
ATOM 760 C C . ASN A 1 96 ? -7.992 -0.112 25.485 1.00 93.69 96 ASN A C 1
ATOM 762 O O . ASN A 1 96 ? -8.937 0.453 24.951 1.00 93.69 96 ASN A O 1
ATOM 766 N N . LEU A 1 97 ? -7.773 -1.420 25.298 1.00 94.88 97 LEU A N 1
ATOM 767 C CA . LEU A 1 97 ? -8.537 -2.219 24.328 1.00 94.88 97 LEU A CA 1
ATOM 768 C C . LEU A 1 97 ? -10.048 -2.200 24.599 1.00 94.88 97 LEU A C 1
ATOM 770 O O . LEU A 1 97 ? -10.844 -2.223 23.665 1.00 94.88 97 LEU A O 1
ATOM 774 N N . LYS A 1 98 ? -10.464 -2.040 25.862 1.00 93.94 98 LYS A N 1
ATOM 775 C CA . LYS A 1 98 ? -11.874 -1.833 26.247 1.00 93.94 98 LYS A CA 1
ATOM 776 C C . LYS A 1 98 ? -12.519 -0.575 25.645 1.00 93.94 98 LYS A C 1
ATOM 778 O O . LYS A 1 98 ? -13.742 -0.473 25.644 1.00 93.94 98 LYS A O 1
ATOM 783 N N . ASN A 1 99 ? -11.722 0.383 25.169 1.00 94.69 99 ASN A N 1
ATOM 784 C CA . ASN A 1 99 ? -12.184 1.604 24.514 1.00 94.69 99 ASN A CA 1
ATOM 785 C C . ASN A 1 99 ? -12.439 1.418 23.015 1.00 94.69 99 ASN A C 1
ATOM 787 O O . ASN A 1 99 ? -13.074 2.293 22.431 1.00 94.69 99 ASN A O 1
ATOM 791 N N . LEU A 1 100 ? -11.995 0.318 22.389 1.00 95.88 100 LEU A N 1
ATOM 792 C CA . LEU A 1 100 ? -12.195 0.097 20.950 1.00 95.88 100 LEU A CA 1
ATOM 793 C C . LEU A 1 100 ? -13.668 0.269 20.527 1.00 95.88 100 LEU A C 1
ATOM 795 O O . LEU A 1 100 ? -13.900 1.003 19.565 1.00 95.88 100 LEU A O 1
ATOM 799 N N . PRO A 1 101 ? -14.674 -0.268 21.259 1.00 95.69 101 PRO A N 1
ATOM 800 C CA . PRO A 1 101 ? -16.083 -0.124 20.883 1.00 95.69 101 PRO A CA 1
ATOM 801 C C . PRO A 1 101 ? -16.641 1.306 20.934 1.00 95.69 101 PRO A C 1
ATOM 803 O O . PRO A 1 101 ? -17.732 1.538 20.408 1.00 95.69 101 PRO A O 1
ATOM 806 N N . LYS A 1 102 ? -15.921 2.264 21.540 1.00 94.31 102 LYS A N 1
ATOM 807 C CA . LYS A 1 102 ? -16.324 3.681 21.603 1.00 94.31 102 LYS A CA 1
ATOM 808 C C . LYS A 1 102 ? -16.174 4.389 20.257 1.00 94.31 102 LYS A C 1
ATOM 810 O O . LYS A 1 102 ? -16.907 5.344 20.002 1.00 94.31 102 LYS A O 1
ATOM 815 N N . ALA A 1 103 ? -15.266 3.921 19.398 1.00 95.44 103 ALA A N 1
ATOM 816 C CA . ALA A 1 103 ? -15.085 4.481 18.064 1.00 95.44 103 ALA A CA 1
ATOM 817 C C . ALA A 1 103 ? -16.307 4.237 17.178 1.00 95.44 103 ALA A C 1
ATOM 819 O O . ALA A 1 103 ? -17.036 3.257 17.350 1.00 95.44 103 ALA A O 1
ATOM 820 N N . TRP A 1 104 ? -16.522 5.107 16.199 1.00 94.56 104 TRP A N 1
ATOM 821 C CA . TRP A 1 104 ? -17.619 4.966 15.246 1.00 94.56 104 TRP A CA 1
ATOM 822 C C . TRP A 1 104 ? -17.331 3.865 14.229 1.00 94.56 104 TRP A C 1
ATOM 824 O O . TRP A 1 104 ? -18.222 3.082 13.914 1.00 94.56 104 TRP A O 1
ATOM 834 N N . PHE A 1 105 ? -16.084 3.769 13.770 1.00 97.19 105 PHE A N 1
ATOM 835 C CA . PHE A 1 105 ? -15.649 2.785 12.783 1.00 97.19 105 PHE A CA 1
ATOM 836 C C . PHE A 1 105 ? -14.168 2.426 12.959 1.00 97.19 105 PHE A C 1
ATOM 838 O O . PHE A 1 105 ? -13.465 3.000 13.795 1.00 97.19 105 PHE A O 1
ATOM 845 N N . ASN A 1 106 ? -13.694 1.457 12.181 1.00 98.50 106 ASN A N 1
ATOM 846 C CA . ASN A 1 106 ? -12.297 1.028 12.167 1.00 98.50 106 ASN A CA 1
ATOM 847 C C . ASN A 1 106 ? -11.646 1.297 10.802 1.00 98.50 106 ASN A C 1
ATOM 849 O O . ASN A 1 106 ? -12.299 1.235 9.767 1.00 98.50 106 ASN A O 1
ATOM 853 N N . ILE A 1 107 ? -10.345 1.559 10.788 1.00 98.62 107 ILE A N 1
ATOM 854 C CA . ILE A 1 107 ? -9.531 1.707 9.579 1.00 98.62 107 ILE A CA 1
ATOM 855 C C . ILE A 1 107 ? -8.479 0.610 9.587 1.00 98.62 107 ILE A C 1
ATOM 857 O O . ILE A 1 107 ? -7.750 0.472 10.569 1.00 98.62 107 ILE A O 1
ATOM 861 N N . VAL A 1 108 ? -8.392 -0.137 8.490 1.00 98.56 108 VAL A N 1
ATOM 862 C CA . VAL A 1 108 ? -7.404 -1.197 8.276 1.00 98.56 108 VAL A CA 1
ATOM 863 C C . VAL A 1 108 ? -6.579 -0.830 7.041 1.00 98.56 108 VAL A C 1
ATOM 865 O O . VAL A 1 108 ? -7.020 -1.088 5.923 1.00 98.56 108 VAL A O 1
ATOM 868 N N . PRO A 1 109 ? -5.416 -0.172 7.206 1.00 97.88 109 PRO A N 1
ATOM 869 C CA . PRO A 1 109 ? -4.654 0.338 6.073 1.00 97.88 109 PRO A CA 1
ATOM 870 C C . PRO A 1 109 ? -3.868 -0.747 5.330 1.00 97.88 109 PRO A C 1
ATOM 872 O O . PRO A 1 109 ? -3.528 -0.537 4.169 1.00 97.88 109 PRO A O 1
ATOM 875 N N . TYR A 1 110 ? -3.598 -1.894 5.956 1.00 98.06 110 TYR A N 1
ATOM 876 C CA . TYR A 1 110 ? -2.830 -2.987 5.359 1.00 98.06 110 TYR A CA 1
ATOM 877 C C . TYR A 1 110 ? -3.672 -4.256 5.287 1.00 98.06 110 TYR A C 1
ATOM 879 O O . TYR A 1 110 ? -4.298 -4.652 6.270 1.00 98.06 110 TYR A O 1
ATOM 887 N N . ARG A 1 111 ? -3.666 -4.914 4.126 1.00 97.12 111 ARG A N 1
ATOM 888 C CA . ARG A 1 111 ? -4.386 -6.168 3.889 1.00 97.12 111 ARG A CA 1
ATOM 889 C C . ARG A 1 111 ? -3.931 -7.273 4.837 1.00 97.12 111 ARG A C 1
ATOM 891 O O . ARG A 1 111 ? -4.754 -8.049 5.309 1.00 97.12 111 ARG A O 1
ATOM 898 N N . GLU A 1 112 ? -2.630 -7.336 5.081 1.00 97.00 112 GLU A N 1
ATOM 899 C CA . GLU A 1 112 ? -1.962 -8.452 5.738 1.00 97.00 112 GLU A CA 1
ATOM 900 C C . GLU A 1 112 ? -2.205 -8.506 7.249 1.00 97.00 112 GLU A C 1
ATOM 902 O O . GLU A 1 112 ? -2.132 -9.587 7.826 1.00 97.00 112 GLU A O 1
ATOM 907 N N . VAL A 1 113 ? -2.424 -7.358 7.906 1.00 97.12 113 VAL A N 1
ATOM 908 C CA . VAL A 1 113 ? -2.502 -7.257 9.372 1.00 97.12 113 VAL A CA 1
ATOM 909 C C . VAL A 1 113 ? -3.591 -6.270 9.787 1.00 97.12 113 VAL A C 1
ATOM 911 O O . VAL A 1 113 ? -3.548 -5.096 9.432 1.00 97.12 113 VAL A O 1
ATOM 914 N N . GLY A 1 114 ? -4.532 -6.730 10.613 1.00 97.38 114 GLY A N 1
ATOM 915 C CA . GLY A 1 114 ? -5.614 -5.939 11.200 1.00 97.38 114 GLY A CA 1
ATOM 916 C C . GLY A 1 114 ? -7.007 -6.353 10.733 1.00 97.38 114 GLY A C 1
ATOM 917 O O . GLY A 1 114 ? -7.986 -6.111 11.446 1.00 97.38 114 GL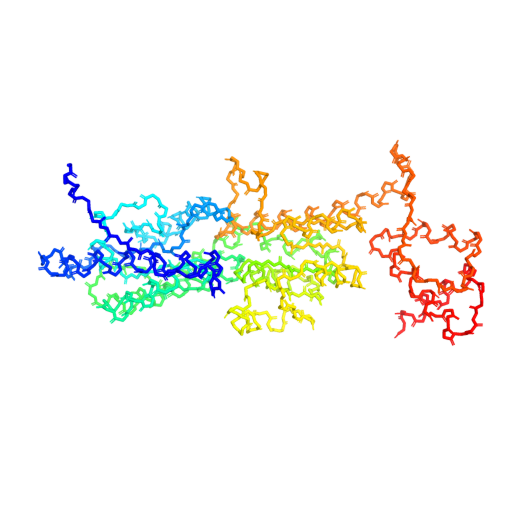Y A O 1
ATOM 918 N N . LEU A 1 115 ? -7.114 -7.019 9.581 1.00 97.44 115 LEU A N 1
ATOM 919 C CA . LEU A 1 115 ? -8.399 -7.372 8.987 1.00 97.44 115 LEU A CA 1
ATOM 920 C C . LEU A 1 115 ? -9.170 -8.383 9.842 1.00 97.44 115 LEU A C 1
ATOM 922 O O . LEU A 1 115 ? -10.366 -8.187 10.067 1.00 97.44 115 LEU A O 1
ATOM 926 N N . MET A 1 116 ? -8.508 -9.412 10.388 1.00 97.94 116 MET A N 1
ATOM 927 C CA . MET A 1 116 ? -9.168 -10.363 11.294 1.00 97.94 116 MET A CA 1
ATOM 928 C C . MET A 1 116 ? -9.777 -9.659 12.513 1.00 97.94 116 MET A C 1
ATOM 930 O O . MET A 1 116 ? -10.905 -9.956 12.915 1.00 97.94 116 MET A O 1
ATOM 934 N N . THR A 1 117 ? -9.057 -8.679 13.062 1.00 98.38 117 THR A N 1
ATOM 935 C CA . THR A 1 117 ? -9.520 -7.881 14.205 1.00 98.38 117 THR A CA 1
ATOM 936 C C . THR A 1 117 ? -10.721 -7.014 13.832 1.00 98.38 117 THR A C 1
ATOM 938 O O . THR A 1 117 ? -11.699 -6.967 14.576 1.00 98.38 117 THR A O 1
ATOM 941 N N . ALA A 1 118 ? -10.687 -6.350 12.675 1.00 98.25 118 ALA A N 1
ATOM 942 C CA . ALA A 1 118 ? -11.799 -5.525 12.210 1.00 98.25 118 ALA A CA 1
ATOM 943 C C . ALA A 1 118 ? -13.067 -6.352 11.950 1.00 98.25 118 ALA A C 1
ATOM 945 O O . ALA A 1 118 ? -14.140 -5.963 12.404 1.00 98.25 118 ALA A O 1
ATOM 946 N N . VAL A 1 119 ? -12.939 -7.529 11.327 1.00 98.44 119 VAL A N 1
ATOM 947 C CA . VAL A 1 119 ? -14.056 -8.467 11.106 1.00 98.44 119 VAL A CA 1
ATOM 948 C C . VAL A 1 119 ? -14.641 -8.967 12.431 1.00 98.44 119 VAL A C 1
ATOM 950 O O . VAL A 1 119 ? -15.855 -9.129 12.560 1.00 98.44 119 VAL A O 1
ATOM 953 N N . TYR A 1 120 ? -13.801 -9.214 13.439 1.00 98.38 120 TYR A N 1
ATOM 954 C CA . TYR A 1 120 ? -14.271 -9.549 14.784 1.00 98.38 120 TYR A CA 1
ATOM 955 C C . TYR A 1 120 ? -15.070 -8.394 15.413 1.00 98.38 120 TYR A C 1
ATOM 957 O O . TYR A 1 120 ? -16.172 -8.615 15.916 1.00 98.38 120 TYR A O 1
ATOM 965 N N . LEU A 1 121 ? -14.556 -7.161 15.343 1.00 97.56 121 LEU A N 1
ATOM 966 C CA . LEU A 1 121 ? -15.231 -5.977 15.886 1.00 97.56 121 LEU A CA 1
ATOM 967 C C . LEU A 1 121 ? -16.541 -5.652 15.156 1.00 97.56 121 LEU A C 1
ATOM 969 O O . LEU A 1 121 ? -17.507 -5.232 15.793 1.00 97.56 121 LEU A O 1
ATOM 973 N N . GLU A 1 122 ? -16.601 -5.878 13.846 1.00 97.31 122 GLU A N 1
ATOM 974 C CA . GLU A 1 122 ? -17.828 -5.749 13.062 1.00 97.31 122 GLU A CA 1
ATOM 975 C C . GLU A 1 122 ? -18.896 -6.735 13.550 1.00 97.31 122 GLU A C 1
ATOM 977 O O . GLU A 1 122 ? -20.012 -6.329 13.873 1.00 97.31 122 GLU A O 1
ATOM 982 N N . LYS A 1 123 ? -18.545 -8.018 13.692 1.00 97.50 123 LYS A N 1
ATOM 983 C CA . LYS A 1 123 ? -19.481 -9.061 14.141 1.00 97.50 123 LYS A CA 1
ATOM 984 C C . LYS A 1 123 ? -19.971 -8.846 15.573 1.00 97.50 123 LYS A C 1
ATOM 986 O O . LYS A 1 123 ? -21.155 -9.021 15.844 1.00 97.50 123 LYS A O 1
ATOM 991 N N . GLU A 1 124 ? -19.075 -8.479 16.487 1.00 95.56 124 GLU A N 1
ATOM 992 C CA . GLU A 1 124 ? -19.387 -8.394 17.920 1.00 95.56 124 GLU A CA 1
ATOM 993 C C . GLU A 1 124 ? -19.969 -7.051 18.366 1.00 95.56 124 GLU A C 1
ATOM 995 O O . GLU A 1 124 ? -20.716 -7.003 19.346 1.00 95.56 124 GLU A O 1
ATOM 1000 N N . PHE A 1 125 ? -19.592 -5.956 17.701 1.00 93.88 125 PHE A N 1
ATOM 1001 C CA . PHE A 1 125 ? -19.923 -4.591 18.123 1.00 93.88 125 PHE A CA 1
ATOM 1002 C C . PHE A 1 125 ? -20.576 -3.757 17.017 1.00 93.88 125 PHE A C 1
ATOM 1004 O O . PHE A 1 125 ? -20.788 -2.562 17.224 1.00 93.88 125 PHE A O 1
ATOM 1011 N N . GLN A 1 126 ? -20.892 -4.363 15.862 1.00 93.94 126 GLN A N 1
ATOM 1012 C CA . GLN A 1 126 ? -21.499 -3.688 14.705 1.00 93.94 126 GLN A CA 1
ATOM 1013 C C . GLN A 1 126 ? -20.686 -2.465 14.265 1.00 93.94 126 GLN A C 1
ATOM 1015 O O . GLN A 1 126 ? -21.232 -1.431 13.886 1.00 93.94 126 GLN A O 1
ATOM 1020 N N . MET A 1 127 ? -19.361 -2.565 14.384 1.00 95.12 127 MET A N 1
ATOM 1021 C CA . MET A 1 127 ? -18.443 -1.507 13.992 1.00 95.12 127 MET A CA 1
ATOM 1022 C C . MET A 1 127 ? -18.058 -1.684 12.525 1.00 95.12 127 MET A C 1
ATOM 1024 O O . MET A 1 127 ? -17.310 -2.620 12.231 1.00 95.12 127 MET A O 1
ATOM 1028 N N . PRO A 1 128 ? -18.507 -0.805 11.616 1.00 97.06 128 PRO A N 1
ATOM 1029 C CA . PRO A 1 128 ? -18.053 -0.861 10.236 1.00 97.06 128 PRO A CA 1
ATOM 1030 C C . PRO A 1 128 ? -16.546 -0.600 10.167 1.00 97.06 128 PRO A C 1
ATOM 1032 O O . PRO A 1 128 ? -15.955 0.014 11.066 1.00 97.06 128 PRO A O 1
ATOM 1035 N N . TYR A 1 129 ? -15.916 -1.052 9.089 1.00 98.19 129 TYR A N 1
ATOM 1036 C CA . TYR A 1 129 ? -14.505 -0.801 8.846 1.00 98.19 129 TYR A CA 1
ATOM 1037 C C . TYR A 1 129 ? -14.238 -0.412 7.397 1.00 98.19 129 TYR A C 1
ATOM 1039 O O . TYR A 1 129 ? -14.949 -0.830 6.492 1.00 98.19 129 TYR A O 1
ATOM 1047 N N . VAL A 1 130 ? -13.185 0.375 7.198 1.00 98.38 130 VAL A N 1
ATOM 1048 C CA . VAL A 1 130 ? -12.654 0.747 5.886 1.00 98.38 130 VAL A CA 1
ATOM 1049 C C . VAL A 1 130 ? -11.357 -0.020 5.676 1.00 98.38 130 VAL A C 1
ATOM 1051 O O . VAL A 1 130 ? -10.438 0.096 6.489 1.00 98.38 130 VAL A O 1
ATOM 1054 N N . SER A 1 131 ? -11.292 -0.808 4.602 1.00 97.56 131 SER A N 1
ATOM 1055 C CA . SER A 1 131 ? -10.114 -1.628 4.254 1.00 97.56 131 SER A CA 1
ATOM 1056 C C . SER A 1 131 ? -9.475 -1.259 2.913 1.00 97.56 131 SER A C 1
ATOM 1058 O O . SER A 1 131 ? -8.548 -1.928 2.462 1.00 97.56 131 SER A O 1
ATOM 1060 N N . ILE A 1 132 ? -9.943 -0.181 2.273 1.00 98.00 132 ILE A N 1
ATOM 1061 C CA . ILE A 1 132 ? -9.240 0.421 1.139 1.00 98.00 132 ILE A CA 1
ATOM 1062 C C . ILE A 1 132 ? -7.960 1.074 1.662 1.00 98.00 132 ILE A C 1
ATOM 1064 O O . ILE A 1 132 ? -8.013 1.997 2.471 1.00 98.00 132 ILE A O 1
ATOM 1068 N N . THR A 1 133 ? -6.804 0.627 1.181 1.00 98.44 133 THR A N 1
ATOM 1069 C CA . THR A 1 133 ? -5.521 1.258 1.498 1.00 98.44 133 THR A CA 1
ATOM 1070 C C . THR A 1 133 ? -5.420 2.624 0.807 1.00 98.44 133 THR A C 1
ATOM 1072 O O . THR A 1 133 ? -5.458 2.674 -0.424 1.00 98.44 133 THR A O 1
ATOM 1075 N N . PRO A 1 134 ? -5.247 3.742 1.540 1.00 98.06 134 PRO A N 1
ATOM 1076 C CA . PRO A 1 134 ? -5.100 5.066 0.940 1.00 98.06 134 PRO A CA 1
ATOM 1077 C C . PRO A 1 134 ? -3.671 5.275 0.411 1.00 98.06 134 PRO A C 1
ATOM 1079 O O . PRO A 1 134 ? -2.927 6.096 0.935 1.00 98.06 134 PRO A O 1
ATOM 1082 N N . MET A 1 135 ? -3.267 4.498 -0.597 1.00 98.38 135 MET A N 1
ATOM 1083 C CA . MET A 1 135 ? -1.959 4.579 -1.257 1.00 98.38 135 MET A CA 1
ATOM 1084 C C . MET A 1 135 ? -2.155 4.933 -2.734 1.00 98.38 135 MET A C 1
ATOM 1086 O O . MET A 1 135 ? -2.775 4.182 -3.483 1.00 98.38 135 MET A O 1
ATOM 1090 N N . GLY A 1 136 ? -1.611 6.074 -3.159 1.00 97.19 136 GLY A N 1
ATOM 1091 C CA . GLY A 1 136 ? -1.898 6.659 -4.476 1.00 97.19 136 GLY A CA 1
ATOM 1092 C C . GLY A 1 136 ? -3.088 7.617 -4.442 1.00 97.19 136 GLY A C 1
ATOM 1093 O O . GLY A 1 136 ? -3.870 7.631 -3.487 1.00 97.19 136 GLY A O 1
ATOM 1094 N N . VAL A 1 137 ? -3.220 8.457 -5.469 1.00 96.19 137 VAL A N 1
ATOM 1095 C CA . VAL A 1 137 ? -4.215 9.544 -5.481 1.00 96.19 137 VAL A CA 1
ATOM 1096 C C . VAL A 1 137 ? -5.633 8.979 -5.527 1.00 96.19 137 VAL A C 1
ATOM 1098 O O . VAL A 1 137 ? -6.507 9.391 -4.760 1.00 96.19 137 VAL A O 1
ATOM 1101 N N . VAL A 1 138 ? -5.871 8.006 -6.407 1.00 96.31 138 VAL A N 1
ATOM 1102 C CA . VAL A 1 138 ? -7.225 7.496 -6.654 1.00 96.31 138 VAL A CA 1
ATOM 1103 C C . VAL A 1 138 ? -7.737 6.657 -5.482 1.00 96.31 138 VAL A C 1
ATOM 1105 O O . VAL A 1 138 ? -8.892 6.808 -5.081 1.00 96.31 138 VAL A O 1
ATOM 1108 N N . ASP A 1 139 ? -6.888 5.807 -4.903 1.00 97.56 139 ASP A N 1
ATOM 1109 C CA . ASP A 1 139 ? -7.294 4.941 -3.791 1.00 97.56 139 ASP A CA 1
ATOM 1110 C C . ASP A 1 139 ? -7.422 5.737 -2.481 1.00 97.56 139 ASP A C 1
ATOM 1112 O O . ASP A 1 139 ? -8.326 5.468 -1.691 1.00 97.56 139 ASP A O 1
ATOM 1116 N N . THR A 1 140 ? -6.630 6.804 -2.296 1.00 98.25 140 THR A N 1
ATOM 1117 C CA . THR A 1 140 ? -6.844 7.774 -1.204 1.00 98.25 140 THR A CA 1
ATOM 1118 C C . THR A 1 140 ? -8.210 8.454 -1.319 1.00 98.25 140 THR A C 1
ATOM 1120 O O . THR A 1 140 ? -8.933 8.566 -0.329 1.00 98.25 140 THR A O 1
ATOM 1123 N N . ALA A 1 141 ? -8.621 8.864 -2.522 1.00 97.69 141 ALA A N 1
ATOM 1124 C CA . ALA A 1 141 ? -9.953 9.428 -2.730 1.00 97.69 141 ALA A CA 1
ATOM 1125 C C . ALA A 1 141 ? -11.069 8.398 -2.463 1.00 97.69 141 ALA A C 1
ATOM 1127 O O . ALA A 1 141 ? -12.084 8.729 -1.850 1.00 97.69 141 ALA A O 1
ATOM 1128 N N . ALA A 1 142 ? -10.890 7.143 -2.891 1.00 98.12 142 ALA A N 1
ATOM 1129 C CA . ALA A 1 142 ? -11.844 6.063 -2.629 1.00 98.12 142 ALA A CA 1
ATOM 1130 C C . ALA A 1 142 ? -11.997 5.774 -1.125 1.00 98.12 142 ALA A C 1
ATOM 1132 O O . ALA A 1 142 ? -13.122 5.666 -0.638 1.00 98.12 142 ALA A O 1
ATOM 1133 N N . PHE A 1 143 ? -10.884 5.748 -0.390 1.00 98.50 143 PHE A N 1
ATOM 1134 C CA . PHE A 1 143 ? -10.852 5.617 1.065 1.00 98.50 143 PHE A CA 1
ATOM 1135 C C . PHE A 1 143 ? -11.668 6.715 1.766 1.00 98.50 143 PHE A C 1
ATOM 1137 O O . PHE A 1 143 ? -12.530 6.425 2.595 1.00 98.50 143 PHE A O 1
ATOM 1144 N N . ILE A 1 144 ? -11.458 7.983 1.393 1.00 97.94 144 ILE A N 1
ATOM 1145 C CA . ILE A 1 144 ? -12.185 9.122 1.982 1.00 97.94 144 ILE A CA 1
ATOM 1146 C C . ILE A 1 144 ? -13.689 9.029 1.684 1.00 97.94 144 ILE A C 1
ATOM 1148 O O . ILE A 1 144 ? -14.511 9.292 2.563 1.00 97.94 144 ILE A O 1
ATOM 1152 N N . ARG A 1 145 ? -14.068 8.612 0.470 1.00 97.06 145 ARG A N 1
ATOM 1153 C CA . ARG A 1 145 ? -15.477 8.400 0.100 1.00 97.06 145 ARG A CA 1
ATOM 1154 C C . ARG A 1 145 ? -16.128 7.275 0.899 1.00 97.06 145 ARG A C 1
ATOM 1156 O O . ARG A 1 145 ? -17.300 7.380 1.249 1.00 97.06 145 ARG A O 1
ATOM 1163 N N . GLU A 1 146 ? -15.403 6.200 1.195 1.00 96.75 146 GLU A N 1
ATOM 1164 C CA . GLU A 1 146 ? -15.919 5.113 2.033 1.00 96.75 146 GLU A CA 1
ATOM 1165 C C . GLU A 1 146 ? -16.159 5.581 3.475 1.00 96.75 146 GLU A C 1
ATOM 1167 O O . GLU A 1 146 ? -17.225 5.323 4.037 1.00 96.75 146 GLU A O 1
ATOM 1172 N N . ILE A 1 147 ? -15.240 6.379 4.026 1.00 95.75 147 ILE A N 1
ATOM 1173 C CA . ILE A 1 147 ? -15.437 7.054 5.315 1.00 95.75 147 ILE A CA 1
ATOM 1174 C C . ILE A 1 147 ? -16.685 7.943 5.282 1.00 95.75 147 ILE A C 1
ATOM 1176 O O . ILE A 1 147 ? -17.522 7.857 6.181 1.00 95.75 147 ILE A O 1
ATOM 1180 N N . ALA A 1 148 ? -16.844 8.773 4.247 1.00 93.62 148 ALA A N 1
ATOM 1181 C CA . ALA A 1 148 ? -17.993 9.668 4.113 1.00 93.62 148 ALA A CA 1
ATOM 1182 C C . ALA A 1 148 ? -19.327 8.901 4.119 1.00 93.62 148 ALA A C 1
ATOM 1184 O O . ALA A 1 148 ? -20.279 9.313 4.790 1.00 93.62 148 ALA A O 1
ATOM 1185 N N . LYS A 1 149 ? -19.387 7.746 3.440 1.00 92.69 149 LYS A N 1
ATOM 1186 C CA . LYS A 1 149 ? -20.562 6.859 3.441 1.00 92.69 149 LYS A CA 1
ATOM 1187 C C . LYS A 1 149 ? -20.879 6.336 4.839 1.00 92.69 149 LYS A C 1
ATOM 1189 O O . LYS A 1 149 ? -22.026 6.436 5.271 1.00 92.69 149 LYS A O 1
ATOM 1194 N N . ILE A 1 150 ? -19.876 5.827 5.557 1.00 92.38 150 ILE A N 1
ATOM 1195 C CA . ILE A 1 150 ? -20.047 5.330 6.931 1.00 92.38 150 ILE A CA 1
ATOM 1196 C C . ILE A 1 150 ? -20.571 6.448 7.838 1.00 92.38 150 ILE A C 1
ATOM 1198 O O . ILE A 1 150 ? -21.566 6.266 8.540 1.00 92.38 150 ILE A O 1
ATOM 1202 N N . LEU A 1 151 ? -19.945 7.625 7.793 1.00 89.44 151 LEU A N 1
ATOM 1203 C CA . LEU A 1 151 ? -20.347 8.750 8.633 1.00 89.44 151 LEU A CA 1
ATOM 1204 C C . LEU A 1 151 ? -21.765 9.223 8.325 1.00 89.44 151 LEU A C 1
ATOM 1206 O O . LEU A 1 151 ? -22.512 9.492 9.258 1.00 89.44 151 LEU A O 1
ATOM 1210 N N . THR A 1 152 ? -22.164 9.251 7.052 1.00 85.31 152 THR A N 1
ATOM 1211 C CA . THR A 1 152 ? -23.519 9.645 6.635 1.00 85.31 152 THR A CA 1
ATOM 1212 C C . THR A 1 152 ? -24.584 8.697 7.192 1.00 85.31 152 THR A C 1
ATOM 1214 O O . THR A 1 152 ? -25.602 9.160 7.703 1.00 85.31 152 THR A O 1
ATOM 1217 N N . VAL A 1 153 ? -24.341 7.382 7.165 1.00 82.56 153 VAL A N 1
ATOM 1218 C CA . VAL A 1 153 ? -25.273 6.375 7.708 1.00 82.56 153 VAL A CA 1
ATOM 1219 C C . VAL A 1 153 ? -25.434 6.513 9.226 1.00 82.56 153 VAL A C 1
ATOM 1221 O O . VAL A 1 153 ? -26.539 6.367 9.744 1.00 82.56 153 VAL A O 1
ATOM 1224 N N . HIS A 1 154 ? -24.357 6.838 9.944 1.00 74.19 154 HIS A N 1
ATOM 1225 C CA . HIS A 1 154 ? -24.374 6.985 11.403 1.00 74.19 154 HIS A CA 1
ATOM 1226 C C . HIS A 1 154 ? -24.769 8.392 11.896 1.00 74.19 154 HIS A C 1
ATOM 1228 O O . HIS A 1 154 ? -24.949 8.590 13.101 1.00 74.19 154 HIS A O 1
ATOM 1234 N N . ASN A 1 155 ? -24.951 9.365 10.993 1.00 65.50 155 ASN A N 1
ATOM 1235 C CA . ASN A 1 155 ? -25.189 10.771 11.339 1.00 65.50 155 ASN A CA 1
ATOM 1236 C C . ASN A 1 155 ? -26.611 11.075 11.842 1.00 65.50 155 ASN A C 1
ATOM 1238 O O . ASN A 1 155 ? -26.883 12.195 12.264 1.00 65.50 155 ASN A O 1
ATOM 1242 N N . SER A 1 156 ? -27.538 10.110 11.832 1.00 56.00 156 SER A N 1
ATOM 1243 C CA . SER A 1 156 ? -28.948 10.356 12.184 1.00 56.00 156 SER A CA 1
ATOM 1244 C C . SER A 1 156 ? -29.171 10.865 13.619 1.00 56.00 156 SER A C 1
ATOM 1246 O O . SER A 1 156 ? -30.267 11.323 13.924 1.00 56.00 156 SER A O 1
ATOM 1248 N N . ASN A 1 157 ? -28.151 10.811 14.488 1.00 52.31 157 ASN A N 1
ATOM 1249 C CA . ASN A 1 157 ? -28.219 11.225 15.893 1.00 52.31 157 ASN A CA 1
ATOM 1250 C C . ASN A 1 157 ? -27.180 12.289 16.311 1.00 52.31 157 ASN A C 1
ATOM 1252 O O . ASN A 1 157 ? -27.159 12.660 17.485 1.00 52.31 157 ASN A O 1
ATOM 1256 N N . TYR A 1 158 ? -26.316 12.779 15.413 1.00 54.59 158 TYR A N 1
ATOM 1257 C CA . TYR A 1 158 ? -25.157 13.601 15.793 1.00 54.59 158 TYR A CA 1
ATOM 1258 C C . TYR A 1 158 ? -25.025 14.886 14.965 1.00 54.59 158 TYR A C 1
ATOM 1260 O O . TYR A 1 158 ? -25.444 14.977 13.819 1.00 54.59 158 TYR A O 1
ATOM 1268 N N . MET A 1 159 ? -24.424 15.912 15.570 1.00 56.75 159 MET A N 1
ATOM 1269 C CA . MET A 1 159 ? -24.285 17.268 15.021 1.00 56.75 159 MET A CA 1
ATOM 1270 C C . MET A 1 159 ? -23.085 17.392 14.056 1.00 56.75 159 MET A C 1
ATOM 1272 O O . MET A 1 159 ? -22.342 18.376 14.097 1.00 56.75 159 MET A O 1
ATOM 1276 N N . PHE A 1 160 ? -22.826 16.374 13.227 1.00 65.25 160 PHE A N 1
ATOM 1277 C CA . PHE A 1 160 ? -21.739 16.420 12.248 1.00 65.25 160 PHE A CA 1
ATOM 1278 C C . PHE A 1 160 ? -22.222 17.132 10.978 1.00 65.25 160 PHE A C 1
ATOM 1280 O O . PHE A 1 160 ? -22.806 16.527 10.083 1.00 65.25 160 PHE A O 1
ATOM 1287 N N . ASN A 1 161 ? -21.970 18.442 10.915 1.00 63.97 161 ASN A N 1
ATOM 1288 C CA . ASN A 1 161 ? -22.418 19.351 9.848 1.00 63.97 161 ASN A CA 1
ATOM 1289 C C . ASN A 1 161 ? -21.612 19.253 8.533 1.00 63.97 161 ASN A C 1
ATOM 1291 O O . ASN A 1 161 ? -21.620 20.196 7.743 1.00 63.97 161 ASN A O 1
ATOM 1295 N N . LYS A 1 162 ? -20.867 18.166 8.305 1.00 75.25 162 LYS A N 1
ATOM 1296 C CA . LYS A 1 162 ? -20.120 17.954 7.058 1.00 75.25 162 LYS A CA 1
ATOM 1297 C C . LYS A 1 162 ? -20.901 16.982 6.184 1.00 75.25 162 LYS A C 1
ATOM 1299 O O . LYS A 1 162 ? -21.113 15.835 6.570 1.00 75.25 162 LYS A O 1
ATOM 1304 N N . ASP A 1 163 ? -21.344 17.467 5.034 1.00 78.12 163 ASP A N 1
ATOM 1305 C CA . ASP A 1 163 ? -22.045 16.674 4.032 1.00 78.12 163 ASP A CA 1
ATOM 1306 C C . ASP A 1 163 ? -21.060 16.036 3.036 1.00 78.12 163 ASP A C 1
ATOM 1308 O O . ASP A 1 163 ? -19.845 16.226 3.109 1.00 78.12 163 ASP A O 1
ATOM 1312 N N . GLU A 1 164 ? -21.584 15.268 2.082 1.00 82.56 164 GLU A N 1
ATOM 1313 C CA . GLU A 1 164 ? -20.792 14.641 1.017 1.00 82.56 164 GLU A CA 1
ATOM 1314 C C . GLU A 1 164 ? -19.984 15.673 0.201 1.00 82.56 164 GLU A C 1
ATOM 1316 O O . GLU A 1 164 ? -18.861 15.392 -0.225 1.00 82.56 164 GLU A O 1
ATOM 1321 N N . SER A 1 165 ? -20.493 16.907 0.069 1.00 87.62 165 SER A N 1
ATOM 1322 C CA . SER A 1 165 ? -19.811 17.993 -0.645 1.00 87.62 165 SER A CA 1
ATOM 1323 C C . SER A 1 165 ? -18.518 18.434 0.046 1.00 87.62 165 SER A C 1
ATOM 1325 O O . SER A 1 165 ? -17.540 18.749 -0.635 1.00 87.62 165 SER A O 1
ATOM 1327 N N . PHE A 1 166 ? -18.469 18.397 1.385 1.00 92.12 166 PHE A N 1
ATOM 1328 C CA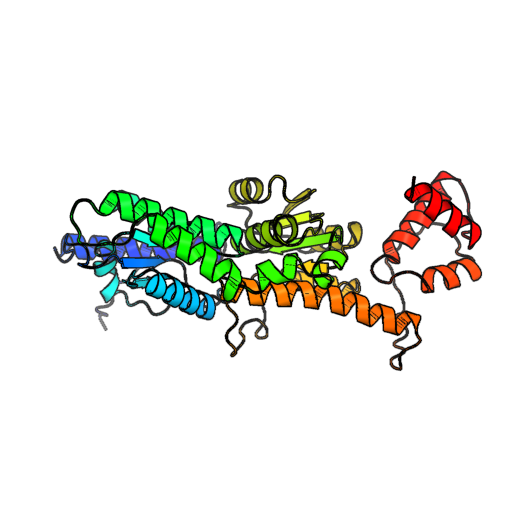 . PHE A 1 166 ? -17.246 18.673 2.141 1.00 92.12 166 PHE A CA 1
ATOM 1329 C C . PHE A 1 166 ? -16.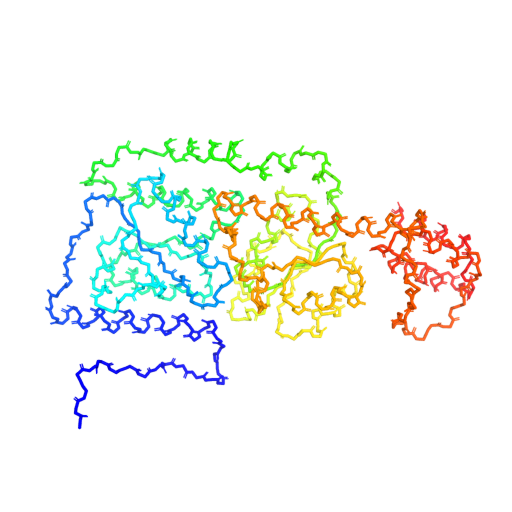130 17.687 1.773 1.00 92.12 166 PHE A C 1
ATOM 1331 O O . PHE A 1 166 ? -15.000 18.110 1.524 1.00 92.12 166 PHE A O 1
ATOM 1338 N N . PHE A 1 167 ? -16.437 16.386 1.719 1.00 93.25 167 PHE A N 1
ATOM 1339 C CA . PHE A 1 167 ? -15.446 15.348 1.423 1.00 93.25 167 PHE A CA 1
ATOM 1340 C C . PHE A 1 167 ? -14.944 15.437 -0.019 1.00 93.25 167 PHE A C 1
ATOM 1342 O O . PHE A 1 167 ? -13.736 15.381 -0.237 1.00 93.25 167 PHE A O 1
ATOM 1349 N N . GLU A 1 168 ? -15.832 15.645 -0.994 1.00 95.31 168 GLU A N 1
ATOM 1350 C CA . GLU A 1 168 ? -15.421 15.820 -2.394 1.00 95.31 168 GLU A CA 1
ATOM 1351 C C . GLU A 1 168 ? -14.598 17.099 -2.603 1.00 95.31 168 GLU A C 1
ATOM 1353 O O . GLU A 1 168 ? -13.591 17.072 -3.310 1.00 95.31 168 GLU A O 1
ATOM 1358 N N . ASN A 1 169 ? -14.955 18.207 -1.943 1.00 95.50 169 ASN A N 1
ATOM 1359 C CA . ASN A 1 169 ? -14.159 19.438 -1.989 1.00 95.50 169 ASN A CA 1
ATOM 1360 C C . ASN A 1 169 ? -12.779 19.233 -1.345 1.00 95.50 169 ASN A C 1
ATOM 1362 O O . ASN A 1 169 ? -11.768 19.650 -1.906 1.00 95.50 169 ASN A O 1
ATOM 1366 N N . TYR A 1 170 ? -12.711 18.531 -0.209 1.00 95.19 170 TYR A N 1
ATOM 1367 C CA . TYR A 1 170 ? -11.434 18.168 0.403 1.00 95.19 170 TYR A CA 1
ATOM 1368 C C . TYR A 1 170 ? -10.574 17.322 -0.547 1.00 95.19 170 TYR A C 1
ATOM 1370 O O . TYR A 1 170 ? -9.397 17.629 -0.730 1.00 95.19 170 TYR A O 1
ATOM 1378 N N . ILE A 1 171 ? -11.153 16.307 -1.201 1.00 96.25 171 ILE A N 1
ATOM 1379 C CA . ILE A 1 171 ? -10.447 15.480 -2.190 1.00 96.25 171 ILE A CA 1
ATOM 1380 C C . ILE A 1 171 ? -9.917 16.338 -3.344 1.00 96.25 171 ILE A C 1
ATOM 1382 O O . ILE A 1 171 ? -8.742 16.217 -3.695 1.00 96.25 171 ILE A O 1
ATOM 1386 N N . ASP A 1 172 ? -10.743 17.219 -3.915 1.00 94.81 172 ASP A N 1
ATOM 1387 C CA . ASP A 1 172 ? -10.341 18.096 -5.023 1.00 94.81 172 ASP A CA 1
ATOM 1388 C C . ASP A 1 172 ? -9.202 19.041 -4.612 1.00 94.81 172 ASP A C 1
ATOM 1390 O O . ASP A 1 172 ? -8.184 19.122 -5.302 1.00 94.81 172 ASP A O 1
ATOM 1394 N N . GLN A 1 173 ? -9.317 19.691 -3.449 1.00 94.56 173 GLN A N 1
ATOM 1395 C CA . GLN A 1 173 ? -8.285 20.597 -2.943 1.00 94.56 173 GLN A CA 1
ATOM 1396 C C . GLN A 1 173 ? -6.964 19.876 -2.676 1.00 94.56 173 GLN A C 1
ATOM 1398 O O . GLN A 1 173 ? -5.911 20.336 -3.119 1.00 94.56 173 GLN A O 1
ATOM 1403 N N . GLN A 1 174 ? -6.997 18.740 -1.979 1.00 93.56 174 GLN A N 1
ATOM 1404 C CA . GLN A 1 174 ? -5.780 17.992 -1.672 1.00 93.56 174 GLN A CA 1
ATOM 1405 C C . GLN A 1 174 ? -5.127 17.440 -2.943 1.00 93.56 174 GLN A C 1
ATOM 1407 O O . GLN A 1 174 ? -3.913 17.544 -3.105 1.00 93.56 174 GLN A O 1
ATOM 1412 N N . THR A 1 175 ? -5.923 16.925 -3.882 1.00 91.75 175 THR A N 1
ATOM 1413 C CA . THR A 1 175 ? -5.414 16.385 -5.151 1.00 91.75 175 THR A CA 1
ATOM 1414 C C . THR A 1 175 ? -4.781 17.467 -6.027 1.00 91.75 175 THR A C 1
ATOM 1416 O O . THR A 1 175 ? -3.811 17.189 -6.722 1.00 91.75 175 THR A O 1
ATOM 1419 N N . ARG A 1 176 ? -5.302 18.702 -6.013 1.00 88.94 176 ARG A N 1
ATOM 1420 C CA . ARG A 1 176 ? -4.777 19.801 -6.844 1.00 88.94 176 ARG A CA 1
ATOM 1421 C C . ARG A 1 176 ? -3.614 20.561 -6.220 1.00 88.94 176 ARG A C 1
ATOM 1423 O O . ARG A 1 176 ? -2.793 21.085 -6.967 1.00 88.94 176 ARG A O 1
ATOM 1430 N N . PHE A 1 177 ? -3.596 20.700 -4.894 1.00 89.19 177 PHE A N 1
ATOM 1431 C CA . PHE A 1 177 ? -2.718 21.661 -4.214 1.00 89.19 177 PHE A CA 1
ATOM 1432 C C . PHE A 1 177 ? -1.771 21.046 -3.180 1.00 89.19 177 PHE A C 1
ATOM 1434 O O . PHE A 1 177 ? -0.841 21.729 -2.757 1.00 89.19 177 PHE A O 1
ATOM 1441 N N . VAL A 1 178 ? -1.994 19.800 -2.752 1.00 87.31 178 VAL A N 1
ATOM 1442 C CA . VAL A 1 178 ? -1.133 19.115 -1.768 1.00 87.31 178 VAL A CA 1
ATOM 1443 C C . VAL A 1 178 ? -0.384 17.953 -2.413 1.00 87.31 178 VAL A C 1
ATOM 1445 O O . VAL A 1 178 ? 0.829 17.824 -2.248 1.00 87.31 178 VAL A O 1
ATOM 1448 N N . SER A 1 179 ? -1.091 17.123 -3.180 1.00 88.81 179 SER A N 1
ATOM 1449 C CA . SER A 1 179 ? -0.471 16.087 -3.998 1.00 88.81 179 SER A CA 1
ATOM 1450 C C . SER A 1 179 ? 0.087 16.691 -5.281 1.00 88.81 179 SER A C 1
ATOM 1452 O O . SER A 1 179 ? -0.638 17.026 -6.216 1.00 88.81 179 SER A O 1
ATOM 1454 N N . GLN A 1 180 ? 1.409 16.757 -5.355 1.00 91.69 180 GLN A N 1
ATOM 1455 C CA . GLN A 1 180 ? 2.128 17.077 -6.579 1.00 91.69 180 GLN A CA 1
ATOM 1456 C C . GLN A 1 180 ? 2.106 15.904 -7.564 1.00 91.69 180 GLN A C 1
ATOM 1458 O O . GLN A 1 180 ? 2.386 16.115 -8.741 1.00 91.69 180 GLN A O 1
ATOM 1463 N N . ALA A 1 181 ? 1.720 14.696 -7.135 1.00 86.00 181 ALA A N 1
ATOM 1464 C CA . ALA A 1 181 ? 1.623 13.520 -7.999 1.00 86.00 181 ALA A CA 1
ATOM 1465 C C . ALA A 1 181 ? 0.621 13.715 -9.153 1.00 86.00 181 ALA A C 1
ATOM 1467 O O . ALA A 1 181 ? 0.897 13.312 -10.282 1.00 86.00 181 ALA A O 1
ATOM 1468 N N . ALA A 1 182 ? -0.508 14.392 -8.908 1.00 87.50 182 ALA A N 1
ATOM 1469 C CA . ALA A 1 182 ? -1.508 14.674 -9.943 1.00 87.50 182 ALA A CA 1
ATOM 1470 C C . ALA A 1 182 ? -1.029 15.702 -10.985 1.00 87.50 182 ALA A C 1
ATOM 1472 O O . ALA A 1 182 ? -1.422 15.649 -12.151 1.00 87.50 182 ALA A O 1
ATOM 1473 N N . TRP A 1 183 ? -0.186 16.654 -10.578 1.00 90.06 183 TRP A N 1
ATOM 1474 C CA . TRP A 1 183 ? 0.479 17.560 -11.514 1.00 90.06 183 TRP A CA 1
ATOM 1475 C C . TRP A 1 183 ? 1.620 16.846 -12.249 1.00 90.06 183 TRP A C 1
ATOM 1477 O O . TRP A 1 183 ? 1.737 16.971 -13.468 1.00 90.06 183 TRP A O 1
ATOM 1487 N N . PHE A 1 184 ? 2.411 16.052 -11.523 1.00 90.31 184 PHE A N 1
ATOM 1488 C CA . PHE A 1 184 ? 3.521 15.270 -12.056 1.00 90.31 184 PHE A CA 1
ATOM 1489 C C . PHE A 1 184 ? 3.055 14.310 -13.149 1.00 90.31 184 PHE A C 1
ATOM 1491 O O . PHE A 1 184 ? 3.673 14.278 -14.205 1.00 90.31 184 PHE A O 1
ATOM 1498 N N . SER A 1 185 ? 1.927 13.615 -12.978 1.00 87.44 185 SER A N 1
ATOM 1499 C CA . SER A 1 185 ? 1.383 12.720 -14.013 1.00 87.44 185 SER A CA 1
ATOM 1500 C C . SER A 1 185 ? 1.057 13.417 -15.339 1.00 87.44 185 SER A C 1
ATOM 1502 O O . SER A 1 185 ? 0.992 12.778 -16.388 1.00 87.44 185 SER A O 1
ATOM 1504 N N . ARG A 1 186 ? 0.873 14.743 -15.318 1.00 87.31 186 ARG A N 1
ATOM 1505 C CA . ARG A 1 186 ? 0.609 15.576 -16.500 1.00 87.31 186 ARG A CA 1
ATOM 1506 C C . ARG A 1 186 ? 1.846 16.323 -17.001 1.00 87.31 186 ARG A C 1
ATOM 1508 O O . ARG A 1 186 ? 1.741 17.043 -17.995 1.00 87.31 186 ARG A O 1
ATOM 1515 N N . SER A 1 187 ? 2.982 16.194 -16.321 1.00 89.94 187 SER A N 1
ATOM 1516 C CA . SER A 1 187 ? 4.232 16.852 -16.692 1.00 89.94 187 SER A CA 1
ATOM 1517 C C . SER A 1 187 ? 4.910 16.146 -17.872 1.00 89.94 187 SER A C 1
ATOM 1519 O O . SER A 1 187 ? 4.622 14.991 -18.194 1.00 89.94 187 SER A O 1
ATOM 1521 N N . ILE A 1 188 ? 5.850 16.845 -18.512 1.00 85.50 188 ILE A N 1
ATOM 1522 C CA . ILE A 1 188 ? 6.675 16.288 -19.597 1.00 85.50 188 ILE A CA 1
ATOM 1523 C C . ILE A 1 188 ? 7.536 15.125 -19.075 1.00 85.50 188 ILE A C 1
ATOM 1525 O O . ILE A 1 188 ? 7.752 14.140 -19.779 1.00 85.50 188 ILE A O 1
ATOM 1529 N N . ASP A 1 189 ? 7.975 15.201 -17.818 1.00 86.94 189 ASP A N 1
ATOM 1530 C CA . ASP A 1 189 ? 8.793 14.164 -17.193 1.00 86.94 189 ASP A CA 1
ATOM 1531 C C . ASP A 1 189 ? 8.032 12.841 -17.066 1.00 86.94 189 ASP A C 1
ATOM 1533 O O . ASP A 1 189 ? 8.575 11.788 -17.400 1.00 86.94 189 ASP A O 1
ATOM 1537 N N . CYS A 1 190 ? 6.755 12.876 -16.669 1.00 87.31 190 CYS A N 1
ATOM 1538 C CA . CYS A 1 190 ? 5.936 11.665 -16.606 1.00 87.31 190 CYS A CA 1
ATOM 1539 C C . CYS A 1 190 ? 5.514 11.170 -18.000 1.00 87.31 190 CYS A C 1
ATOM 1541 O O . CYS A 1 190 ? 5.472 9.962 -18.237 1.00 87.31 190 CYS A O 1
ATOM 1543 N N . GLN A 1 191 ? 5.311 12.068 -18.972 1.00 86.94 191 GLN A N 1
ATOM 1544 C CA . GLN A 1 191 ? 5.080 11.665 -20.368 1.00 86.94 191 GLN A CA 1
ATOM 1545 C C . GLN A 1 191 ? 6.229 10.804 -20.914 1.00 86.94 191 GLN A C 1
ATOM 1547 O O . GLN A 1 191 ? 5.979 9.818 -21.606 1.00 86.94 191 GLN A O 1
ATOM 1552 N N . ASN A 1 192 ? 7.478 11.091 -20.532 1.00 87.81 192 ASN A N 1
ATOM 1553 C CA . ASN A 1 192 ? 8.633 10.266 -20.904 1.00 87.81 192 ASN A CA 1
ATOM 1554 C C . ASN A 1 192 ? 8.619 8.860 -20.274 1.00 87.81 192 ASN A C 1
ATOM 1556 O O . ASN A 1 192 ? 9.318 7.965 -20.757 1.00 87.81 192 ASN A O 1
ATOM 1560 N N . LEU A 1 193 ? 7.856 8.648 -19.198 1.00 90.50 193 LEU A N 1
ATOM 1561 C CA . LEU A 1 193 ? 7.681 7.340 -18.560 1.00 90.50 193 LEU A CA 1
ATOM 1562 C C . LEU A 1 193 ? 6.590 6.498 -19.228 1.00 90.50 193 LEU A C 1
ATOM 1564 O O . LEU A 1 193 ? 6.560 5.281 -19.038 1.00 90.50 193 LEU A O 1
ATOM 1568 N N . THR A 1 194 ? 5.724 7.119 -20.031 1.00 90.69 194 THR A N 1
ATOM 1569 C CA . THR A 1 194 ? 4.584 6.441 -20.652 1.00 90.69 194 THR A CA 1
ATOM 1570 C C . THR A 1 194 ? 5.057 5.279 -21.531 1.00 90.69 194 THR A C 1
ATOM 1572 O O . THR A 1 194 ? 5.945 5.425 -22.370 1.00 90.69 194 THR A O 1
ATOM 1575 N N . GLY A 1 195 ? 4.482 4.094 -21.320 1.00 90.12 195 GLY A N 1
ATOM 1576 C CA . GLY A 1 195 ? 4.836 2.873 -22.050 1.00 90.12 195 GLY A CA 1
ATOM 1577 C C . GLY A 1 195 ? 6.171 2.232 -21.648 1.00 90.12 195 GLY A C 1
ATOM 1578 O O . GLY A 1 195 ? 6.518 1.165 -22.169 1.00 90.12 195 GLY A O 1
ATOM 1579 N N . LYS A 1 196 ? 6.934 2.820 -20.711 1.00 94.12 196 LYS A N 1
ATOM 1580 C CA . LYS A 1 196 ? 8.080 2.119 -20.117 1.00 94.12 196 LYS A CA 1
ATOM 1581 C C . LYS A 1 196 ? 7.584 0.895 -19.354 1.00 94.12 196 LYS A C 1
ATOM 1583 O O . LYS A 1 196 ? 6.502 0.893 -18.774 1.00 94.12 196 LYS A O 1
ATOM 1588 N N . LYS A 1 197 ? 8.396 -0.161 -19.363 1.00 96.50 197 LYS A N 1
ATOM 1589 C CA . LYS A 1 197 ? 8.066 -1.438 -18.728 1.00 96.50 197 LYS A CA 1
ATOM 1590 C C . LYS A 1 197 ? 8.530 -1.462 -17.280 1.00 96.50 197 LYS A C 1
ATOM 1592 O O . LYS A 1 197 ? 9.692 -1.150 -17.021 1.00 96.50 197 LYS A O 1
ATOM 1597 N N . ALA A 1 198 ? 7.665 -1.908 -16.379 1.00 98.25 198 ALA A N 1
ATOM 1598 C CA . ALA A 1 198 ? 7.993 -2.131 -14.976 1.00 98.25 198 ALA A CA 1
ATOM 1599 C C . ALA A 1 198 ? 7.590 -3.535 -14.514 1.00 98.25 198 ALA A C 1
ATOM 1601 O O . ALA A 1 198 ? 6.592 -4.089 -14.979 1.00 98.25 198 ALA A O 1
ATOM 1602 N N . VAL A 1 199 ? 8.357 -4.087 -13.574 1.00 98.62 199 VAL A N 1
ATOM 1603 C CA . VAL A 1 199 ? 7.965 -5.269 -12.791 1.00 98.62 199 VAL A CA 1
ATOM 1604 C C . VAL A 1 199 ? 7.713 -4.833 -11.354 1.00 98.62 199 VAL A C 1
ATOM 1606 O O . VAL A 1 199 ? 8.520 -4.090 -10.793 1.00 98.62 199 VAL A O 1
ATOM 1609 N N . VAL A 1 200 ? 6.611 -5.302 -10.771 1.00 98.75 200 VAL A N 1
ATOM 1610 C CA . VAL A 1 200 ? 6.212 -5.015 -9.388 1.00 98.75 200 VAL A CA 1
ATOM 1611 C C . VAL A 1 200 ? 6.165 -6.311 -8.582 1.00 98.75 200 VAL A C 1
ATOM 1613 O O . VAL A 1 200 ? 5.591 -7.294 -9.049 1.00 98.75 200 VAL A O 1
ATOM 1616 N N . PHE A 1 201 ? 6.754 -6.335 -7.384 1.00 98.69 201 PHE A N 1
ATOM 1617 C CA . PHE A 1 201 ? 6.744 -7.520 -6.522 1.00 98.69 201 PHE A CA 1
ATOM 1618 C C . PHE A 1 201 ? 6.828 -7.185 -5.023 1.00 98.69 201 PHE A C 1
ATOM 1620 O O . PHE A 1 201 ? 7.687 -6.413 -4.624 1.00 98.69 201 PHE A O 1
ATOM 1627 N N . GLY A 1 202 ? 6.000 -7.772 -4.159 1.00 98.25 202 GLY A N 1
ATOM 1628 C CA . GLY A 1 202 ? 6.076 -7.506 -2.712 1.00 98.25 202 GLY A CA 1
ATOM 1629 C C . GLY A 1 202 ? 4.980 -8.184 -1.893 1.00 98.25 202 GLY A C 1
ATOM 1630 O O . GLY A 1 202 ? 4.409 -9.189 -2.320 1.00 98.25 202 GLY A O 1
ATOM 1631 N N . ASP A 1 203 ? 4.663 -7.637 -0.721 1.00 97.94 203 ASP A N 1
ATOM 1632 C CA . ASP A 1 203 ? 3.407 -7.966 -0.038 1.00 97.94 203 ASP A CA 1
ATOM 1633 C C . ASP A 1 203 ? 2.189 -7.581 -0.898 1.00 97.94 203 ASP A C 1
ATOM 1635 O O . ASP A 1 203 ? 2.307 -6.934 -1.944 1.00 97.94 203 ASP A O 1
ATOM 1639 N N . ALA A 1 204 ? 1.009 -8.049 -0.502 1.00 97.94 204 ALA A N 1
ATOM 1640 C CA . ALA A 1 204 ? -0.194 -7.887 -1.299 1.00 97.94 204 ALA A CA 1
ATOM 1641 C C . ALA A 1 204 ? -0.607 -6.409 -1.372 1.00 97.94 204 ALA A C 1
ATOM 1643 O O . ALA A 1 204 ? -0.922 -5.925 -2.460 1.00 97.94 204 ALA A O 1
ATOM 1644 N N . THR A 1 205 ? -0.563 -5.686 -0.249 1.00 98.44 205 THR A N 1
ATOM 1645 C CA . THR A 1 205 ? -0.965 -4.276 -0.154 1.00 98.44 205 THR A CA 1
ATOM 1646 C C . THR A 1 205 ? -0.142 -3.384 -1.075 1.00 98.44 205 THR A C 1
ATOM 1648 O O . THR A 1 205 ? -0.692 -2.731 -1.969 1.00 98.44 205 THR A O 1
ATOM 1651 N N . HIS A 1 206 ? 1.177 -3.350 -0.883 1.00 98.69 206 HIS A N 1
ATOM 1652 C CA . HIS A 1 206 ? 2.041 -2.403 -1.573 1.00 98.69 206 HIS A CA 1
ATOM 1653 C C . HIS A 1 206 ? 2.189 -2.766 -3.045 1.00 98.69 206 HIS A C 1
ATOM 1655 O O . HIS A 1 206 ? 2.148 -1.874 -3.892 1.00 98.69 206 HIS A O 1
ATOM 1661 N N . ALA A 1 207 ? 2.315 -4.055 -3.385 1.00 98.62 207 ALA A N 1
ATOM 1662 C CA . ALA A 1 207 ? 2.440 -4.459 -4.782 1.00 98.62 207 ALA A CA 1
ATOM 1663 C C . ALA A 1 207 ? 1.149 -4.184 -5.570 1.00 98.62 207 ALA A C 1
ATOM 1665 O O . ALA A 1 207 ? 1.222 -3.698 -6.704 1.00 98.62 207 ALA A O 1
ATOM 1666 N N . ALA A 1 208 ? -0.032 -4.404 -4.977 1.00 98.69 208 ALA A N 1
ATOM 1667 C CA . ALA A 1 208 ? -1.299 -4.099 -5.638 1.00 98.69 208 ALA A CA 1
ATOM 1668 C C . ALA A 1 208 ? -1.482 -2.589 -5.842 1.00 98.69 208 ALA A C 1
ATOM 1670 O O . ALA A 1 208 ? -1.802 -2.145 -6.948 1.00 98.69 208 ALA A O 1
ATOM 1671 N N . CYS A 1 209 ? -1.226 -1.786 -4.804 1.00 98.62 209 CYS A N 1
ATOM 1672 C CA . CYS A 1 209 ? -1.336 -0.330 -4.890 1.00 98.62 209 CYS A CA 1
ATOM 1673 C C . CYS A 1 209 ? -0.309 0.257 -5.866 1.00 98.62 209 CYS A C 1
ATOM 1675 O O . CYS A 1 209 ? -0.675 1.042 -6.738 1.00 98.62 209 CYS A O 1
ATOM 1677 N N . MET A 1 210 ? 0.951 -0.185 -5.805 1.00 98.69 210 MET A N 1
ATOM 1678 C CA . MET A 1 210 ? 1.992 0.255 -6.737 1.00 98.69 210 MET A CA 1
ATOM 1679 C C . MET A 1 210 ? 1.639 -0.096 -8.185 1.00 98.69 210 MET A C 1
ATOM 1681 O O . MET A 1 210 ? 1.786 0.737 -9.072 1.00 98.69 210 MET A O 1
ATOM 1685 N N . THR A 1 211 ? 1.102 -1.292 -8.438 1.00 98.69 211 THR A N 1
ATOM 1686 C CA . THR A 1 211 ? 0.662 -1.695 -9.785 1.00 98.69 211 THR A CA 1
ATOM 1687 C C . THR A 1 211 ? -0.412 -0.754 -10.332 1.00 98.69 211 THR A C 1
ATOM 1689 O O . THR A 1 211 ? -0.301 -0.284 -11.467 1.00 98.69 211 THR A O 1
ATOM 1692 N N . LYS A 1 212 ? -1.418 -0.424 -9.510 1.00 98.50 212 LYS A N 1
ATOM 1693 C CA . LYS A 1 212 ? -2.471 0.533 -9.873 1.00 98.50 212 LYS A CA 1
ATOM 1694 C C . LYS A 1 212 ? -1.905 1.930 -10.122 1.00 98.50 212 LYS A C 1
ATOM 1696 O O . LYS A 1 212 ? -2.284 2.545 -11.110 1.00 98.50 212 LYS A O 1
ATOM 1701 N N . ILE A 1 213 ? -0.987 2.415 -9.286 1.00 98.31 213 ILE A N 1
ATOM 1702 C CA . ILE A 1 213 ? -0.361 3.739 -9.446 1.00 98.31 213 ILE A CA 1
ATOM 1703 C C . ILE A 1 213 ? 0.428 3.814 -10.756 1.00 98.31 213 ILE A C 1
ATOM 1705 O O . ILE A 1 213 ? 0.182 4.703 -11.571 1.00 98.31 213 ILE A O 1
ATOM 1709 N N . LEU A 1 214 ? 1.325 2.856 -11.005 1.00 98.19 214 LEU A N 1
ATOM 1710 C CA . LEU A 1 214 ? 2.144 2.840 -12.219 1.00 98.19 214 LEU A CA 1
ATOM 1711 C C . LEU A 1 214 ? 1.275 2.810 -13.483 1.00 98.19 214 LEU A C 1
ATOM 1713 O O . LEU A 1 214 ? 1.498 3.598 -14.400 1.00 98.19 214 LEU A O 1
ATOM 1717 N N . SER A 1 215 ? 0.260 1.943 -13.510 1.00 97.44 215 SER A N 1
ATOM 1718 C CA . SER A 1 215 ? -0.612 1.765 -14.673 1.00 97.44 215 SER A CA 1
ATOM 1719 C C . SER A 1 215 ? -1.592 2.930 -14.861 1.00 97.44 215 SER A C 1
ATOM 1721 O O . SER A 1 215 ? -1.607 3.576 -15.909 1.00 97.44 215 SER A O 1
ATOM 1723 N N . ARG A 1 216 ? -2.400 3.228 -13.838 1.00 95.94 216 ARG A N 1
ATOM 1724 C CA . ARG A 1 216 ? -3.536 4.158 -13.921 1.00 95.94 216 ARG A CA 1
ATOM 1725 C C . ARG A 1 216 ? -3.134 5.620 -13.748 1.00 95.94 216 ARG A C 1
ATOM 1727 O O . ARG A 1 216 ? -3.783 6.480 -14.334 1.00 95.94 216 ARG A O 1
ATOM 1734 N N . GLU A 1 217 ? -2.117 5.909 -12.934 1.00 95.06 217 GLU A N 1
ATOM 1735 C CA . GLU A 1 217 ? -1.738 7.287 -12.582 1.00 95.06 217 GLU A CA 1
ATOM 1736 C C . GLU A 1 217 ? -0.514 7.789 -13.363 1.00 95.06 217 GLU A C 1
ATOM 1738 O O . GLU A 1 217 ? -0.399 8.993 -13.563 1.00 95.06 217 GLU A O 1
ATOM 1743 N N . MET A 1 218 ? 0.373 6.903 -13.837 1.00 95.25 218 MET A N 1
ATOM 1744 C CA . MET A 1 218 ? 1.635 7.290 -14.502 1.00 95.25 218 MET A CA 1
ATOM 1745 C C . MET A 1 218 ? 1.809 6.751 -15.934 1.00 95.25 218 MET A C 1
ATOM 1747 O O . MET A 1 218 ? 2.816 7.039 -16.577 1.00 95.25 218 MET A O 1
ATOM 1751 N N . GLY A 1 219 ? 0.861 5.962 -16.452 1.00 94.69 219 GLY A N 1
ATOM 1752 C CA . GLY A 1 219 ? 0.908 5.446 -17.829 1.00 94.69 219 GLY A CA 1
ATOM 1753 C C . GLY A 1 219 ? 2.041 4.445 -18.106 1.00 94.69 219 GLY A C 1
ATOM 1754 O O . GLY A 1 219 ? 2.412 4.227 -19.262 1.00 94.69 219 GLY A O 1
ATOM 1755 N N . ILE A 1 220 ? 2.611 3.844 -17.062 1.00 96.75 220 ILE A N 1
ATOM 1756 C CA . ILE A 1 220 ? 3.681 2.845 -17.144 1.00 96.75 220 ILE A CA 1
ATOM 1757 C C . ILE A 1 220 ? 3.063 1.468 -17.407 1.00 96.75 220 ILE A C 1
ATOM 1759 O O . ILE A 1 220 ? 2.053 1.088 -16.816 1.00 96.75 220 ILE A O 1
ATOM 1763 N N . THR A 1 221 ? 3.690 0.680 -18.278 1.00 97.94 221 THR A N 1
ATOM 1764 C CA . THR A 1 221 ? 3.240 -0.680 -18.588 1.00 97.94 221 THR A CA 1
ATOM 1765 C C . THR A 1 221 ? 3.802 -1.664 -17.566 1.00 97.94 221 THR A C 1
ATOM 1767 O O . THR A 1 221 ? 4.996 -1.981 -17.576 1.00 97.94 221 THR A O 1
ATOM 1770 N N . VAL A 1 222 ? 2.946 -2.180 -16.683 1.00 98.44 222 VAL A N 1
ATOM 1771 C CA . VAL A 1 222 ? 3.338 -3.204 -15.707 1.00 98.44 222 VAL A CA 1
ATOM 1772 C C . VAL A 1 222 ? 3.311 -4.580 -16.373 1.00 98.44 222 VAL A C 1
ATOM 1774 O O . VAL A 1 222 ? 2.263 -5.204 -16.516 1.00 98.44 222 VAL A O 1
ATOM 1777 N N . VAL A 1 223 ? 4.481 -5.073 -16.780 1.00 98.06 223 VAL A N 1
ATOM 1778 C CA . VAL A 1 223 ? 4.590 -6.348 -17.514 1.00 98.06 223 VAL A CA 1
ATOM 1779 C C . VAL A 1 223 ? 4.428 -7.566 -16.612 1.00 98.06 223 VAL A C 1
ATOM 1781 O O . VAL A 1 223 ? 4.042 -8.636 -17.069 1.00 98.06 223 VAL A O 1
ATOM 1784 N N . CYS A 1 224 ? 4.734 -7.420 -15.325 1.00 98.12 224 CYS A N 1
ATOM 1785 C CA . CYS A 1 224 ? 4.476 -8.445 -14.328 1.00 98.12 224 CYS A CA 1
ATOM 1786 C C . CYS A 1 224 ? 4.219 -7.781 -12.979 1.00 98.12 224 CYS A C 1
ATOM 1788 O O . CYS A 1 224 ? 5.017 -6.949 -12.544 1.00 98.12 224 CYS A O 1
ATOM 1790 N N . SER A 1 225 ? 3.138 -8.178 -12.317 1.00 98.56 225 SER A N 1
ATOM 1791 C CA . SER A 1 225 ? 2.862 -7.837 -10.924 1.00 98.56 225 SER A CA 1
ATOM 1792 C C . SER A 1 225 ? 2.789 -9.111 -10.097 1.00 98.56 225 SER A C 1
ATOM 1794 O O . SER A 1 225 ? 2.200 -10.102 -10.531 1.00 98.56 225 SER A O 1
ATOM 1796 N N . GLY A 1 226 ? 3.404 -9.135 -8.923 1.00 98.31 226 GLY A N 1
ATOM 1797 C CA . GLY A 1 226 ? 3.409 -10.334 -8.105 1.00 98.31 226 GLY A CA 1
ATOM 1798 C C . GLY A 1 226 ? 3.447 -10.095 -6.613 1.00 98.31 226 GLY A C 1
ATOM 1799 O O . GLY A 1 226 ? 3.772 -9.009 -6.138 1.00 98.31 226 GLY A O 1
ATOM 1800 N N . THR A 1 227 ? 3.114 -11.151 -5.877 1.00 98.62 227 THR A N 1
ATOM 1801 C CA . THR A 1 227 ? 3.175 -11.149 -4.421 1.00 98.62 227 THR A CA 1
ATOM 1802 C C . THR A 1 227 ? 3.673 -12.469 -3.852 1.00 98.62 227 THR A C 1
ATOM 1804 O O . THR A 1 227 ? 3.414 -13.544 -4.406 1.00 98.62 227 THR A O 1
ATOM 1807 N N . TYR A 1 228 ? 4.352 -12.378 -2.707 1.00 97.75 228 TYR A N 1
ATOM 1808 C CA . TYR A 1 228 ? 4.705 -13.529 -1.876 1.00 97.75 228 TYR A CA 1
ATOM 1809 C C . TYR A 1 228 ? 3.592 -13.948 -0.902 1.00 97.75 228 TYR A C 1
ATOM 1811 O O . TYR A 1 228 ? 3.672 -15.014 -0.285 1.00 97.75 228 TYR A O 1
ATOM 1819 N N . CYS A 1 229 ? 2.512 -13.169 -0.779 1.00 96.69 229 CYS A N 1
ATOM 1820 C CA . CYS A 1 229 ? 1.358 -13.478 0.067 1.00 96.69 229 CYS A CA 1
ATOM 1821 C C . CYS A 1 229 ? 0.440 -14.526 -0.585 1.00 96.69 229 CYS A C 1
ATOM 1823 O O . CYS A 1 229 ? -0.683 -14.238 -0.993 1.00 96.69 229 CYS A O 1
ATOM 1825 N N . LYS A 1 230 ? 0.901 -15.783 -0.665 1.00 95.94 230 LYS A N 1
ATOM 1826 C CA . LYS A 1 230 ? 0.157 -16.892 -1.300 1.00 95.94 230 LYS A CA 1
ATOM 1827 C C . LYS A 1 230 ? -1.252 -17.109 -0.736 1.00 95.94 230 LYS A C 1
ATOM 1829 O O . LYS A 1 230 ? -2.135 -17.542 -1.467 1.00 95.94 230 LYS A O 1
ATOM 1834 N N . HIS A 1 231 ? -1.458 -16.832 0.550 1.00 93.62 231 HIS A N 1
ATOM 1835 C CA . HIS A 1 231 ? -2.752 -16.992 1.217 1.00 93.62 231 HIS A CA 1
ATOM 1836 C C . HIS A 1 231 ? -3.794 -15.950 0.779 1.00 93.62 231 HIS A C 1
ATOM 1838 O O . HIS A 1 231 ? -4.982 -16.232 0.856 1.00 93.62 231 HIS A O 1
ATOM 1844 N N . ASP A 1 232 ? -3.353 -14.795 0.275 1.00 94.50 232 ASP A N 1
ATOM 1845 C CA . ASP A 1 232 ? -4.199 -13.712 -0.245 1.00 94.50 232 ASP A CA 1
ATOM 1846 C C . ASP A 1 232 ? -4.129 -13.608 -1.780 1.00 94.50 232 ASP A C 1
ATOM 1848 O O . ASP A 1 232 ? -4.436 -12.573 -2.371 1.00 94.50 232 ASP A O 1
ATOM 1852 N N . ALA A 1 233 ? -3.735 -14.691 -2.457 1.00 96.62 233 ALA A N 1
ATOM 1853 C CA . ALA A 1 233 ? -3.508 -14.694 -3.901 1.00 96.62 233 ALA A CA 1
ATOM 1854 C C . ALA A 1 233 ? -4.744 -14.284 -4.717 1.00 96.62 233 ALA A C 1
ATOM 1856 O O . ALA A 1 233 ? -4.607 -13.588 -5.721 1.00 96.62 233 ALA A O 1
ATOM 1857 N N . ASP A 1 234 ? -5.940 -14.707 -4.305 1.00 97.88 234 ASP A N 1
ATOM 1858 C CA . ASP A 1 234 ? -7.177 -14.388 -5.025 1.00 97.88 234 ASP A CA 1
ATOM 1859 C C . ASP A 1 234 ? -7.548 -12.913 -4.883 1.00 97.88 234 ASP A C 1
ATOM 1861 O O . ASP A 1 234 ? -7.844 -12.262 -5.884 1.00 97.88 234 ASP A O 1
ATOM 1865 N N . TRP A 1 235 ? -7.416 -12.364 -3.672 1.00 97.88 235 TRP A N 1
ATOM 1866 C CA . TRP A 1 235 ? -7.575 -10.930 -3.436 1.00 97.88 235 TRP A CA 1
ATOM 1867 C C . TRP A 1 235 ? -6.569 -10.130 -4.269 1.00 97.88 235 TRP A C 1
ATOM 1869 O O . TRP A 1 235 ? -6.946 -9.186 -4.957 1.00 97.88 235 TRP A O 1
ATOM 1879 N N . PHE A 1 236 ? -5.298 -10.542 -4.281 1.00 98.50 236 PHE A N 1
ATOM 1880 C CA . PHE A 1 236 ? -4.270 -9.859 -5.063 1.00 98.50 236 PHE A CA 1
ATOM 1881 C C . PHE A 1 236 ? -4.599 -9.860 -6.558 1.00 98.50 236 PHE A C 1
ATOM 1883 O O . PHE A 1 236 ? -4.523 -8.814 -7.202 1.00 98.50 236 PHE A O 1
ATOM 1890 N N . ARG A 1 237 ? -5.011 -11.013 -7.107 1.00 98.38 237 ARG A N 1
ATOM 1891 C CA . ARG A 1 237 ? -5.416 -11.137 -8.516 1.00 98.38 237 ARG A CA 1
ATOM 1892 C C . ARG A 1 237 ? -6.548 -10.187 -8.868 1.00 98.38 237 ARG A C 1
ATOM 1894 O O . ARG A 1 237 ? -6.476 -9.552 -9.913 1.00 98.38 237 ARG A O 1
ATOM 1901 N N . GLU A 1 238 ? -7.561 -10.091 -8.013 1.00 97.94 238 GLU A N 1
ATOM 1902 C CA . GLU A 1 238 ? -8.679 -9.167 -8.200 1.00 97.94 238 GLU A CA 1
ATOM 1903 C C . GLU A 1 238 ? -8.199 -7.709 -8.237 1.00 97.94 238 GLU A C 1
ATOM 1905 O O . GLU A 1 238 ? -8.589 -6.957 -9.127 1.00 97.94 238 GLU A O 1
ATOM 1910 N N . GLN A 1 239 ? -7.293 -7.324 -7.333 1.00 98.00 239 GLN A N 1
ATOM 1911 C CA . GLN A 1 239 ? -6.809 -5.944 -7.237 1.00 98.00 239 GLN A CA 1
ATOM 1912 C C . GLN A 1 239 ? -5.955 -5.486 -8.426 1.00 98.00 239 GLN A C 1
ATOM 1914 O O . GLN A 1 239 ? -5.964 -4.298 -8.754 1.00 98.00 239 GLN A O 1
ATOM 1919 N N . VAL A 1 240 ? -5.196 -6.390 -9.052 1.00 98.00 240 VAL A N 1
ATOM 1920 C CA . VAL A 1 240 ? -4.279 -6.047 -10.159 1.00 98.00 240 VAL A CA 1
ATOM 1921 C C . VAL A 1 240 ? -4.829 -6.397 -11.542 1.00 98.00 240 VAL A C 1
ATOM 1923 O O . VAL A 1 240 ? -4.177 -6.126 -12.556 1.00 98.00 240 VAL A O 1
ATOM 1926 N N . MET A 1 241 ? -6.025 -6.988 -11.606 1.00 96.62 241 MET A N 1
ATOM 1927 C CA . MET A 1 241 ? -6.672 -7.363 -12.859 1.00 96.62 241 MET A CA 1
ATOM 1928 C C . MET A 1 241 ? -6.890 -6.133 -13.746 1.00 96.62 241 MET A C 1
ATOM 1930 O O . MET A 1 241 ? -7.471 -5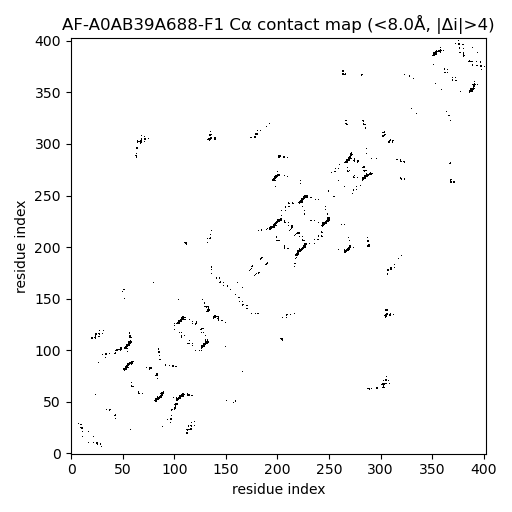.139 -13.323 1.00 96.62 241 MET A O 1
ATOM 1934 N N . GLY A 1 242 ? -6.417 -6.203 -14.992 1.00 96.56 242 GLY A N 1
ATOM 1935 C CA . GLY A 1 242 ? -6.510 -5.096 -15.949 1.00 96.56 242 GLY A CA 1
ATOM 1936 C C . GLY A 1 242 ? -5.440 -4.009 -15.791 1.00 96.56 242 GLY A C 1
ATOM 1937 O O . GLY A 1 242 ? -5.402 -3.098 -16.612 1.00 96.56 242 GLY A O 1
ATOM 1938 N N . PHE A 1 243 ? -4.550 -4.114 -14.798 1.00 97.88 243 PHE A N 1
ATOM 1939 C CA . PHE A 1 243 ? -3.441 -3.171 -14.587 1.00 97.88 243 PHE A CA 1
ATOM 1940 C C . PHE A 1 243 ? -2.061 -3.752 -14.934 1.00 97.88 243 PHE A C 1
ATOM 1942 O O . PHE A 1 243 ? -1.077 -3.013 -14.947 1.00 97.88 243 PHE A O 1
ATOM 1949 N N . CYS A 1 244 ? -1.968 -5.057 -15.208 1.00 97.50 244 CYS A N 1
ATOM 1950 C CA . CYS A 1 244 ? -0.724 -5.734 -15.572 1.00 97.50 244 CYS A CA 1
ATOM 1951 C C . CYS A 1 244 ? -0.941 -6.874 -16.581 1.00 97.50 244 CYS A C 1
ATOM 1953 O O . CYS A 1 244 ? -2.039 -7.427 -16.669 1.00 97.50 244 CYS A O 1
ATOM 1955 N N . ASP A 1 245 ? 0.116 -7.239 -17.314 1.00 97.12 245 ASP A N 1
ATOM 1956 C CA . ASP A 1 245 ? 0.062 -8.288 -18.349 1.00 97.12 245 ASP A CA 1
ATOM 1957 C C . ASP A 1 245 ? 0.132 -9.708 -17.759 1.00 97.12 245 ASP A C 1
ATOM 1959 O O . ASP A 1 245 ? -0.492 -10.644 -18.262 1.00 97.12 245 ASP A O 1
ATOM 1963 N N . GLN A 1 246 ? 0.916 -9.882 -16.692 1.00 97.25 246 GLN A N 1
ATOM 1964 C CA . GLN A 1 246 ? 1.148 -11.166 -16.037 1.00 97.25 246 GLN A CA 1
ATOM 1965 C C . GLN A 1 246 ? 1.089 -11.021 -14.514 1.00 97.25 246 GLN A C 1
ATOM 1967 O O . GLN A 1 246 ? 1.631 -10.072 -13.948 1.00 97.25 246 GLN A O 1
ATOM 1972 N N . ILE A 1 247 ? 0.480 -12.008 -13.850 1.00 98.31 247 ILE A N 1
ATOM 1973 C CA . ILE A 1 247 ? 0.427 -12.100 -12.388 1.00 98.31 247 ILE A CA 1
ATOM 1974 C C . ILE A 1 247 ? 1.337 -13.234 -11.909 1.00 98.31 247 ILE A C 1
ATOM 1976 O O . ILE A 1 247 ? 1.244 -14.357 -12.410 1.00 98.31 247 ILE A O 1
ATOM 1980 N N . LEU A 1 248 ? 2.191 -12.959 -10.921 1.00 97.75 248 LEU A N 1
ATOM 1981 C CA . LEU A 1 248 ? 3.110 -13.927 -10.322 1.00 97.75 248 LEU A CA 1
ATOM 1982 C C . LEU A 1 248 ? 2.829 -14.110 -8.827 1.00 97.75 248 LEU A C 1
ATOM 1984 O O . LEU A 1 248 ? 3.023 -13.196 -8.035 1.00 97.75 248 LEU A O 1
ATOM 1988 N N . ILE A 1 249 ? 2.436 -15.317 -8.422 1.00 98.38 249 ILE A N 1
ATOM 1989 C CA . ILE A 1 249 ? 2.244 -15.665 -7.009 1.00 98.38 249 ILE A CA 1
ATOM 1990 C C . ILE A 1 249 ? 3.325 -16.666 -6.611 1.00 98.38 249 ILE A C 1
ATOM 1992 O O . ILE A 1 249 ? 3.248 -17.838 -6.981 1.00 98.38 249 ILE A O 1
ATOM 1996 N N . THR A 1 250 ? 4.345 -16.213 -5.888 1.00 97.25 250 THR A N 1
ATOM 1997 C CA . THR A 1 250 ? 5.469 -17.062 -5.474 1.00 97.25 250 THR A CA 1
ATOM 1998 C C . THR A 1 250 ? 6.194 -16.459 -4.278 1.00 97.25 250 THR A C 1
ATOM 2000 O O . THR A 1 250 ? 6.230 -15.250 -4.132 1.00 97.25 250 THR A O 1
ATOM 2003 N N . ASP A 1 251 ? 6.772 -17.291 -3.421 1.00 95.00 251 ASP A N 1
ATOM 2004 C CA . ASP A 1 251 ? 7.716 -16.893 -2.363 1.00 95.00 251 ASP A CA 1
ATOM 2005 C C . ASP A 1 251 ? 9.164 -17.276 -2.728 1.00 95.00 251 ASP A C 1
ATOM 2007 O O . ASP A 1 251 ? 10.091 -17.055 -1.950 1.00 95.00 251 ASP A O 1
ATOM 2011 N N . ASP A 1 252 ? 9.365 -17.842 -3.921 1.00 95.31 252 ASP A N 1
ATOM 2012 C CA . ASP A 1 252 ? 10.661 -18.262 -4.430 1.00 95.31 252 ASP A CA 1
ATOM 2013 C C . ASP A 1 252 ? 11.329 -17.116 -5.196 1.00 95.31 252 ASP A C 1
ATOM 2015 O O . ASP A 1 252 ? 10.959 -16.776 -6.325 1.00 95.31 252 ASP A O 1
ATOM 2019 N N . HIS A 1 253 ? 12.365 -16.542 -4.587 1.00 93.69 253 HIS A N 1
ATOM 2020 C CA . HIS A 1 253 ? 13.118 -15.431 -5.160 1.00 93.69 253 HIS A CA 1
ATOM 2021 C C . HIS A 1 253 ? 13.809 -15.776 -6.491 1.00 93.69 253 HIS A C 1
ATOM 2023 O O . HIS A 1 253 ? 14.155 -14.871 -7.254 1.00 93.69 253 HIS A O 1
ATOM 2029 N N . THR A 1 254 ? 14.067 -17.058 -6.781 1.00 93.94 254 THR A N 1
ATOM 2030 C CA . THR A 1 254 ? 14.710 -17.461 -8.041 1.00 93.94 254 THR A CA 1
ATOM 2031 C C . THR A 1 254 ? 13.755 -17.276 -9.213 1.00 93.94 254 THR A C 1
ATOM 2033 O O . THR A 1 254 ? 14.123 -16.637 -10.195 1.00 93.94 254 THR A O 1
ATOM 2036 N N . GLN A 1 255 ? 12.493 -17.684 -9.051 1.00 95.44 255 GLN A N 1
ATOM 2037 C CA . GLN A 1 255 ? 11.439 -17.485 -10.048 1.00 95.44 255 GLN A CA 1
ATOM 2038 C C . GLN A 1 255 ? 11.193 -16.000 -10.334 1.00 95.44 255 GLN A C 1
ATOM 2040 O O . GLN A 1 255 ? 11.037 -15.611 -11.492 1.00 95.44 255 GLN A O 1
ATOM 2045 N N . VAL A 1 256 ? 11.200 -15.159 -9.292 1.00 96.38 256 VAL A N 1
ATOM 2046 C CA . VAL A 1 256 ? 11.093 -13.698 -9.445 1.00 96.38 256 VAL A CA 1
ATOM 2047 C C . VAL A 1 256 ? 12.278 -13.162 -10.251 1.00 96.38 256 VAL A C 1
ATOM 2049 O O . VAL A 1 256 ? 12.094 -12.418 -11.216 1.00 96.38 256 VAL A O 1
ATOM 2052 N N . GLY A 1 257 ? 13.496 -13.589 -9.908 1.00 94.38 257 GLY A N 1
ATOM 2053 C CA . GLY A 1 257 ? 14.713 -13.196 -10.612 1.00 94.38 257 GLY A CA 1
ATOM 2054 C C . GLY A 1 257 ? 14.733 -13.605 -12.087 1.00 94.38 257 GLY A C 1
ATOM 2055 O O . GLY A 1 257 ? 15.136 -12.806 -12.933 1.00 94.38 257 GLY A O 1
ATOM 2056 N N . ASP A 1 258 ? 14.262 -14.811 -12.399 1.00 93.81 258 ASP A N 1
ATOM 2057 C CA . ASP A 1 258 ? 14.187 -15.333 -13.764 1.00 93.81 258 ASP A CA 1
ATOM 2058 C C . ASP A 1 258 ? 13.157 -14.574 -14.604 1.00 93.81 258 ASP A C 1
ATOM 2060 O O . ASP A 1 258 ? 13.419 -14.243 -15.763 1.00 93.81 258 ASP A O 1
ATOM 2064 N N . ILE A 1 259 ? 12.006 -14.227 -14.019 1.00 94.69 259 ILE A N 1
ATOM 2065 C CA . ILE A 1 259 ? 10.995 -13.401 -14.688 1.00 94.69 259 ILE A CA 1
ATOM 2066 C C . ILE A 1 259 ? 11.540 -12.003 -14.967 1.00 94.69 259 ILE A C 1
ATOM 2068 O O . ILE A 1 259 ? 11.392 -11.517 -16.087 1.00 94.69 259 ILE A O 1
ATOM 2072 N N . ILE A 1 260 ? 12.224 -11.377 -14.007 1.00 94.75 260 ILE A N 1
ATOM 2073 C CA . ILE A 1 260 ? 12.855 -10.067 -14.217 1.00 94.75 260 ILE A CA 1
ATOM 2074 C C . ILE A 1 260 ? 13.900 -10.152 -15.340 1.00 94.75 260 ILE A C 1
ATOM 2076 O O . ILE A 1 260 ? 13.885 -9.328 -16.255 1.00 94.75 260 ILE A O 1
ATOM 2080 N N . ALA A 1 261 ? 14.764 -11.172 -15.325 1.00 92.12 261 ALA A N 1
ATOM 2081 C CA . ALA A 1 261 ? 15.789 -11.375 -16.350 1.00 92.12 261 ALA A CA 1
ATOM 2082 C C . ALA A 1 261 ? 15.202 -11.666 -17.741 1.00 92.12 261 ALA A C 1
ATOM 2084 O O . ALA A 1 261 ? 15.797 -11.302 -18.760 1.00 92.12 261 ALA A O 1
ATOM 2085 N N . LYS A 1 262 ? 14.044 -12.328 -17.802 1.00 92.88 262 LYS A N 1
ATOM 2086 C CA . LYS A 1 262 ? 13.321 -12.609 -19.045 1.00 92.88 262 LYS A CA 1
ATOM 2087 C C . LYS A 1 262 ? 12.622 -11.365 -19.592 1.00 92.88 262 LYS A C 1
ATOM 2089 O O . LYS A 1 262 ? 12.673 -11.130 -20.796 1.00 92.88 262 LYS A O 1
ATOM 2094 N N . MET A 1 263 ? 11.964 -10.601 -18.723 1.00 92.81 263 MET A N 1
ATOM 2095 C CA . MET A 1 263 ? 11.132 -9.456 -19.102 1.00 92.81 263 MET A CA 1
ATOM 2096 C C . MET A 1 263 ? 11.938 -8.188 -19.392 1.00 92.81 263 MET A C 1
ATOM 2098 O O . MET A 1 263 ? 11.462 -7.358 -20.165 1.00 92.81 263 MET A O 1
ATOM 2102 N N . GLU A 1 264 ? 13.126 -8.052 -18.787 1.00 92.75 264 GLU A N 1
ATOM 2103 C CA . GLU A 1 264 ? 14.033 -6.900 -18.925 1.00 92.75 264 GLU A CA 1
ATOM 2104 C C . GLU A 1 264 ? 13.290 -5.555 -18.793 1.00 92.75 264 GLU A C 1
ATOM 2106 O O . GLU A 1 264 ? 13.212 -4.776 -19.750 1.00 92.75 264 GLU A O 1
ATOM 2111 N N . PRO A 1 265 ? 12.655 -5.291 -17.631 1.00 96.06 265 PRO A N 1
ATOM 2112 C CA . PRO A 1 265 ? 11.961 -4.030 -17.408 1.00 96.06 265 PRO A CA 1
ATOM 2113 C C . PRO A 1 265 ? 12.947 -2.859 -17.329 1.00 96.06 265 PRO A C 1
ATOM 2115 O O . PRO A 1 265 ? 14.121 -3.029 -17.009 1.00 96.06 265 PRO A O 1
ATOM 2118 N N . ALA A 1 266 ? 12.445 -1.647 -17.560 1.00 93.69 266 ALA A N 1
ATOM 2119 C CA . ALA A 1 266 ? 13.232 -0.428 -17.405 1.00 93.69 266 ALA A CA 1
ATOM 2120 C C . ALA A 1 266 ? 13.404 -0.019 -15.930 1.00 93.69 266 ALA A C 1
ATOM 2122 O O . ALA A 1 266 ? 14.374 0.658 -15.606 1.00 93.69 266 ALA A O 1
ATOM 2123 N N . ALA A 1 267 ? 12.494 -0.436 -15.045 1.00 96.75 267 ALA A N 1
ATOM 2124 C CA . ALA A 1 267 ? 12.645 -0.310 -13.598 1.00 96.75 267 ALA A CA 1
ATOM 2125 C C . ALA A 1 267 ? 11.932 -1.454 -12.865 1.00 96.75 267 ALA A C 1
ATOM 2127 O O . ALA A 1 267 ? 10.964 -2.037 -13.365 1.00 96.75 267 ALA A O 1
ATOM 2128 N N . ILE A 1 268 ? 12.411 -1.762 -11.663 1.00 98.25 268 ILE A N 1
ATOM 2129 C CA . ILE A 1 268 ? 11.820 -2.756 -10.766 1.00 98.25 268 ILE A CA 1
ATOM 2130 C C . ILE A 1 268 ? 11.281 -2.040 -9.527 1.00 98.25 268 ILE A C 1
ATOM 2132 O O . ILE A 1 268 ? 11.948 -1.177 -8.960 1.00 98.25 268 ILE A O 1
ATOM 2136 N N . PHE A 1 269 ? 10.093 -2.421 -9.077 1.00 98.56 269 PHE A N 1
ATOM 2137 C CA . PHE A 1 269 ? 9.530 -1.970 -7.810 1.00 98.56 269 PHE A CA 1
ATOM 2138 C C . PHE A 1 269 ? 9.278 -3.186 -6.937 1.00 98.56 269 PHE A C 1
ATOM 2140 O O . PHE A 1 269 ? 8.324 -3.925 -7.171 1.00 98.56 269 PHE A O 1
ATOM 2147 N N . GLY A 1 270 ? 10.143 -3.431 -5.955 1.00 98.06 270 GLY A N 1
ATOM 2148 C CA . GLY A 1 270 ? 9.953 -4.604 -5.113 1.00 98.06 270 GLY A CA 1
ATOM 2149 C C . GLY A 1 270 ? 10.601 -4.571 -3.748 1.00 98.06 270 GLY A C 1
ATOM 2150 O O . GLY A 1 270 ? 10.617 -3.530 -3.099 1.00 98.06 270 GLY A O 1
ATOM 2151 N N . THR A 1 271 ? 11.086 -5.710 -3.270 1.00 98.00 271 THR A N 1
ATOM 2152 C CA . THR A 1 271 ? 11.699 -5.831 -1.942 1.00 98.00 271 THR A CA 1
ATOM 2153 C C . THR A 1 271 ? 13.208 -5.583 -2.020 1.00 98.00 271 THR A C 1
ATOM 2155 O O . THR A 1 271 ? 13.771 -5.282 -3.081 1.00 98.00 271 THR A O 1
ATOM 2158 N N . GLN A 1 272 ? 13.927 -5.738 -0.902 1.00 96.69 272 GLN A N 1
ATOM 2159 C CA . GLN A 1 272 ? 15.393 -5.732 -0.969 1.00 96.69 272 GLN A CA 1
ATOM 2160 C C . GLN A 1 272 ? 15.955 -6.868 -1.826 1.00 96.69 272 GLN A C 1
ATOM 2162 O O . GLN A 1 272 ? 17.036 -6.703 -2.390 1.00 96.69 272 GLN A O 1
ATOM 2167 N N . MET A 1 273 ? 15.259 -7.997 -1.967 1.00 95.88 273 MET A N 1
ATOM 2168 C CA . MET A 1 273 ? 15.743 -9.084 -2.814 1.00 95.88 273 MET A CA 1
ATOM 2169 C C . MET A 1 273 ? 15.738 -8.680 -4.292 1.00 95.88 273 MET A C 1
ATOM 2171 O O . MET A 1 273 ? 16.754 -8.816 -4.980 1.00 95.88 273 MET A O 1
ATOM 2175 N N . GLU A 1 274 ? 14.658 -8.051 -4.753 1.00 97.62 274 GLU A N 1
ATOM 2176 C CA . GLU A 1 274 ? 14.556 -7.524 -6.116 1.00 97.62 274 GLU A CA 1
ATOM 2177 C C . GLU A 1 274 ? 15.598 -6.436 -6.381 1.00 97.62 274 GLU A C 1
ATOM 2179 O O . GLU A 1 274 ? 16.142 -6.364 -7.481 1.00 97.62 274 GLU A O 1
ATOM 2184 N N . ARG A 1 275 ? 15.986 -5.657 -5.363 1.00 96.25 275 ARG A N 1
ATOM 2185 C CA . ARG A 1 275 ? 17.100 -4.708 -5.485 1.00 96.25 275 ARG A CA 1
ATOM 2186 C C . ARG A 1 275 ? 18.433 -5.400 -5.776 1.00 96.25 275 ARG A C 1
ATOM 2188 O O . ARG A 1 275 ? 19.234 -4.875 -6.551 1.00 96.25 275 ARG A O 1
ATOM 2195 N N . HIS A 1 276 ? 18.695 -6.566 -5.182 1.00 94.75 276 HIS A N 1
ATOM 2196 C CA . HIS A 1 276 ? 19.898 -7.352 -5.487 1.00 94.75 276 HIS A CA 1
ATOM 2197 C C . HIS A 1 276 ? 19.846 -7.930 -6.904 1.00 94.75 276 HIS A C 1
ATOM 2199 O O . HIS A 1 276 ? 20.854 -7.900 -7.614 1.00 94.75 276 HIS A O 1
ATOM 2205 N N . VAL A 1 277 ? 18.673 -8.402 -7.338 1.00 93.62 277 VAL A N 1
ATOM 2206 C CA . VAL A 1 277 ? 18.453 -8.856 -8.719 1.00 93.62 277 VAL A CA 1
ATOM 2207 C C . VAL A 1 277 ? 18.681 -7.710 -9.707 1.00 93.62 277 VAL A C 1
ATOM 2209 O O . VAL A 1 277 ? 19.435 -7.886 -10.662 1.00 93.62 277 VAL A O 1
ATOM 2212 N N . GLY A 1 278 ? 18.104 -6.535 -9.447 1.00 93.50 278 GLY A N 1
ATOM 2213 C CA . GLY A 1 278 ? 18.270 -5.332 -10.262 1.00 93.50 278 GLY A CA 1
ATOM 2214 C C . GLY A 1 278 ? 19.736 -4.937 -10.404 1.00 93.50 278 GLY A C 1
ATOM 2215 O O . GLY A 1 278 ? 20.222 -4.798 -11.520 1.00 93.50 278 GLY A O 1
ATOM 2216 N N . LYS A 1 279 ? 20.498 -4.908 -9.302 1.00 91.88 279 LYS A N 1
ATOM 2217 C CA . LYS A 1 279 ? 21.953 -4.658 -9.343 1.00 91.88 279 LYS A CA 1
ATOM 2218 C C . LYS A 1 279 ? 22.720 -5.655 -10.213 1.00 91.88 279 LYS A C 1
ATOM 2220 O O . LYS A 1 279 ? 23.670 -5.267 -10.882 1.00 91.88 279 LYS A O 1
ATOM 2225 N N . ARG A 1 280 ? 22.349 -6.939 -10.188 1.00 89.88 280 ARG A N 1
ATOM 2226 C CA . ARG A 1 280 ? 22.997 -7.976 -11.009 1.00 89.88 280 ARG A CA 1
ATOM 2227 C C . ARG A 1 280 ? 22.688 -7.809 -12.499 1.00 89.88 280 ARG A C 1
ATOM 2229 O O . ARG A 1 280 ? 23.511 -8.190 -13.324 1.00 89.88 280 ARG A O 1
ATOM 2236 N N . LEU A 1 281 ? 21.505 -7.293 -12.822 1.00 89.12 281 LEU A N 1
ATOM 2237 C CA . LEU A 1 281 ? 21.015 -7.120 -14.190 1.00 89.12 281 LEU A CA 1
ATOM 2238 C C . LEU A 1 281 ? 21.197 -5.695 -14.732 1.00 89.12 281 LEU A C 1
ATOM 2240 O O . LEU A 1 281 ? 20.804 -5.447 -15.865 1.00 89.12 281 LEU A O 1
ATOM 2244 N N . ASP A 1 282 ? 21.790 -4.793 -13.947 1.00 90.69 282 ASP A N 1
ATOM 2245 C CA . ASP A 1 282 ? 21.926 -3.365 -14.266 1.00 90.69 282 ASP A CA 1
ATOM 2246 C C . ASP A 1 282 ? 20.569 -2.673 -14.519 1.00 90.69 282 ASP A C 1
ATOM 2248 O O . ASP A 1 282 ? 20.397 -1.881 -15.441 1.00 90.69 282 ASP A O 1
ATOM 2252 N N . ILE A 1 283 ? 19.568 -3.021 -13.699 1.00 92.12 283 ILE A N 1
ATOM 2253 C CA . ILE A 1 283 ? 18.214 -2.453 -13.740 1.00 92.12 283 ILE A CA 1
ATOM 2254 C C . ILE A 1 283 ? 17.957 -1.697 -12.429 1.00 92.12 283 ILE A C 1
ATOM 2256 O O . ILE A 1 283 ? 18.122 -2.278 -11.346 1.00 92.12 283 ILE A O 1
ATOM 2260 N N . PRO A 1 284 ? 17.526 -0.423 -12.482 1.00 94.94 284 PRO A N 1
ATOM 2261 C CA . PRO A 1 284 ? 17.230 0.345 -11.282 1.00 94.94 284 PRO A CA 1
ATOM 2262 C C . PRO A 1 284 ? 16.035 -0.244 -10.526 1.00 94.94 284 PRO A C 1
ATOM 2264 O O . PRO A 1 284 ? 15.085 -0.764 -11.116 1.00 94.94 284 PRO A O 1
ATOM 2267 N N . CYS A 1 285 ? 16.083 -0.153 -9.196 1.00 96.44 285 CYS A N 1
ATOM 2268 C CA . CYS A 1 285 ? 15.068 -0.737 -8.327 1.00 96.44 285 CYS A CA 1
ATOM 2269 C C . CYS A 1 285 ? 14.654 0.220 -7.206 1.00 96.44 285 CYS A C 1
ATOM 2271 O O . CYS A 1 285 ? 15.488 0.605 -6.379 1.00 96.44 285 CYS A O 1
ATOM 2273 N N . GLY A 1 286 ? 13.357 0.523 -7.140 1.00 97.31 286 GLY A N 1
ATOM 2274 C CA . GLY A 1 286 ? 12.709 1.166 -6.001 1.00 97.31 286 GLY A CA 1
ATOM 2275 C C . GLY A 1 286 ? 12.194 0.117 -5.016 1.00 97.31 286 GLY A C 1
ATOM 2276 O O . GLY A 1 286 ? 11.562 -0.855 -5.427 1.00 97.31 286 GLY A O 1
ATOM 2277 N N . VAL A 1 287 ? 12.477 0.279 -3.721 1.00 98.00 287 VAL A N 1
ATOM 2278 C CA . VAL A 1 287 ? 11.970 -0.652 -2.699 1.00 98.00 287 VAL A CA 1
ATOM 2279 C C . VAL A 1 287 ? 10.613 -0.166 -2.195 1.00 98.00 287 VAL A C 1
ATOM 2281 O O . VAL A 1 287 ? 10.509 0.982 -1.773 1.00 98.00 287 VAL A O 1
ATOM 2284 N N . ILE A 1 288 ? 9.597 -1.029 -2.247 1.00 98.06 288 ILE A N 1
ATOM 2285 C CA . ILE A 1 288 ? 8.192 -0.683 -1.960 1.00 98.06 288 ILE A CA 1
ATOM 2286 C C . ILE A 1 288 ? 7.557 -1.522 -0.848 1.00 98.06 288 ILE A C 1
ATOM 2288 O O . ILE A 1 288 ? 6.431 -1.245 -0.464 1.00 98.06 288 ILE A O 1
ATOM 2292 N N . SER A 1 289 ? 8.223 -2.583 -0.393 1.00 97.12 289 SER A N 1
ATOM 2293 C CA . SER A 1 289 ? 7.646 -3.550 0.541 1.00 97.12 289 SER A CA 1
ATOM 2294 C C . SER A 1 289 ? 8.742 -4.279 1.323 1.00 97.12 289 SER A C 1
ATOM 2296 O O . SER A 1 289 ? 9.907 -4.326 0.902 1.00 97.12 289 SER A O 1
ATOM 2298 N N . ALA A 1 290 ? 8.367 -4.835 2.477 1.00 94.81 290 ALA A N 1
ATOM 2299 C CA . ALA A 1 290 ? 9.184 -5.785 3.225 1.00 94.81 290 ALA A CA 1
ATOM 2300 C C . ALA A 1 290 ? 9.435 -7.071 2.403 1.00 94.81 290 ALA A C 1
ATOM 2302 O O . ALA A 1 290 ? 8.667 -7.373 1.499 1.00 94.81 290 ALA A O 1
ATOM 2303 N N . PRO A 1 291 ? 10.511 -7.839 2.662 1.00 94.62 291 PRO A N 1
ATOM 2304 C CA . PRO A 1 291 ? 11.593 -7.591 3.614 1.00 94.62 291 PRO A CA 1
ATOM 2305 C C . PRO A 1 291 ? 12.506 -6.422 3.211 1.00 94.62 291 PRO A C 1
ATOM 2307 O O . PRO A 1 291 ? 12.846 -6.220 2.041 1.00 94.62 291 PRO A O 1
ATOM 2310 N N . VAL A 1 292 ? 12.943 -5.660 4.220 1.00 94.50 292 VAL A N 1
ATOM 2311 C CA . VAL A 1 292 ? 13.754 -4.449 4.049 1.00 94.50 292 VAL A CA 1
ATOM 2312 C C . VAL A 1 292 ? 14.988 -4.385 4.954 1.00 94.50 292 VAL A C 1
ATOM 2314 O O . VAL A 1 292 ? 15.118 -5.117 5.927 1.00 94.50 292 VAL A O 1
ATOM 2317 N N . HIS A 1 293 ? 15.901 -3.467 4.629 1.00 92.62 293 HIS A N 1
ATOM 2318 C CA . HIS A 1 293 ? 17.047 -3.093 5.460 1.00 92.62 293 HIS A CA 1
ATOM 2319 C C . HIS A 1 293 ? 16.832 -1.719 6.105 1.00 92.62 293 HIS A C 1
ATOM 2321 O O . HIS A 1 293 ? 15.922 -0.984 5.728 1.00 92.62 293 HIS A O 1
ATOM 2327 N N . ILE A 1 294 ? 17.744 -1.335 7.006 1.00 93.00 294 ILE A N 1
ATOM 2328 C CA . ILE A 1 294 ? 17.727 -0.068 7.759 1.00 93.00 294 ILE A CA 1
ATOM 2329 C C . ILE A 1 294 ? 17.518 1.189 6.896 1.00 93.00 294 ILE A C 1
ATOM 2331 O O . ILE A 1 294 ? 16.930 2.158 7.356 1.00 93.00 294 ILE A O 1
ATOM 2335 N N . GLN A 1 295 ? 17.939 1.170 5.626 1.00 89.06 295 GLN A N 1
ATOM 2336 C CA . GLN A 1 295 ? 17.741 2.287 4.690 1.00 89.06 295 GLN A CA 1
ATOM 2337 C C . GLN A 1 295 ? 16.260 2.615 4.437 1.00 89.06 295 GLN A C 1
ATOM 2339 O O . GLN A 1 295 ? 15.944 3.760 4.132 1.00 89.06 295 GLN A O 1
ATOM 2344 N N . ASN A 1 296 ? 15.367 1.633 4.594 1.00 92.56 296 ASN A N 1
ATOM 2345 C CA . ASN A 1 296 ? 13.917 1.804 4.459 1.00 92.56 296 ASN A CA 1
ATOM 2346 C C . ASN A 1 296 ? 13.217 1.988 5.818 1.00 92.56 296 ASN A C 1
ATOM 2348 O O . ASN A 1 296 ? 12.000 1.893 5.909 1.00 92.56 296 ASN A O 1
ATOM 2352 N N . PHE A 1 297 ? 13.981 2.290 6.870 1.00 94.12 297 PHE A N 1
ATOM 2353 C CA . PHE A 1 297 ? 13.476 2.888 8.105 1.00 94.12 297 PHE A CA 1
ATOM 2354 C C . PHE A 1 297 ? 14.031 4.316 8.218 1.00 94.12 297 PHE A C 1
ATOM 2356 O O . PHE A 1 297 ? 14.882 4.597 9.068 1.00 94.12 297 PHE A O 1
ATOM 2363 N N . PRO A 1 298 ? 13.632 5.220 7.301 1.00 94.31 298 PRO A N 1
ATOM 2364 C CA . PRO A 1 298 ? 14.191 6.559 7.234 1.00 94.31 298 PRO A CA 1
ATOM 2365 C C . PRO A 1 298 ? 13.799 7.375 8.468 1.00 94.31 298 PRO A C 1
ATOM 2367 O O . PRO A 1 298 ? 12.661 7.322 8.934 1.00 94.31 298 PRO A O 1
ATOM 2370 N N . LEU A 1 299 ? 14.741 8.193 8.944 1.00 94.12 299 LEU A N 1
ATOM 2371 C CA . LEU A 1 299 ? 14.494 9.168 10.012 1.00 94.12 299 LEU A CA 1
ATOM 2372 C C . LEU A 1 299 ? 13.631 10.343 9.525 1.00 94.12 299 LEU A C 1
ATOM 2374 O O . LEU A 1 299 ? 12.867 10.921 10.295 1.00 94.12 299 LEU A O 1
ATOM 2378 N N . GLY A 1 300 ? 13.766 10.702 8.244 1.00 96.06 300 GLY A N 1
ATOM 2379 C CA . GLY A 1 300 ? 12.932 11.711 7.595 1.00 96.06 300 GLY A CA 1
ATOM 2380 C C . GLY A 1 300 ? 11.511 11.207 7.354 1.00 96.06 300 GLY A C 1
ATOM 2381 O O . GLY A 1 300 ? 11.288 10.004 7.220 1.00 96.06 300 GLY A O 1
ATOM 2382 N N . TYR A 1 301 ? 10.558 12.135 7.277 1.00 97.38 301 TYR A N 1
ATOM 2383 C CA . TYR A 1 301 ? 9.157 11.812 7.026 1.00 97.38 301 TYR A CA 1
ATOM 2384 C C . TYR A 1 301 ? 8.979 11.265 5.609 1.00 97.38 301 TYR A C 1
ATOM 2386 O O . TYR A 1 301 ? 9.194 11.989 4.641 1.00 97.38 301 TYR A O 1
ATOM 2394 N N . ARG A 1 302 ? 8.639 9.978 5.500 1.00 97.44 302 ARG A N 1
ATOM 2395 C CA . ARG A 1 302 ? 8.405 9.296 4.221 1.00 97.44 302 ARG A CA 1
ATOM 2396 C C . ARG A 1 302 ? 7.191 8.375 4.326 1.00 97.44 302 ARG A C 1
ATOM 2398 O O . ARG A 1 302 ? 7.385 7.171 4.451 1.00 97.44 302 ARG A O 1
ATOM 2405 N N . PRO A 1 303 ? 5.960 8.892 4.389 1.00 98.12 303 PRO A N 1
ATOM 2406 C CA . PRO A 1 303 ? 4.783 8.034 4.303 1.00 98.12 303 PRO A CA 1
ATOM 2407 C C . PRO A 1 303 ? 4.668 7.423 2.896 1.00 98.12 303 PRO A C 1
ATOM 2409 O O . PRO A 1 303 ? 5.197 7.971 1.931 1.00 98.12 303 PRO A O 1
ATOM 2412 N N . PHE A 1 304 ? 3.987 6.289 2.790 1.00 98.31 304 PHE A N 1
ATOM 2413 C CA . PHE A 1 304 ? 3.469 5.711 1.547 1.00 98.31 304 PHE A CA 1
ATOM 2414 C C . PHE A 1 304 ? 1.949 5.889 1.439 1.00 98.31 304 PHE A C 1
ATOM 2416 O O . PHE A 1 304 ? 1.404 5.880 0.335 1.00 98.31 304 PHE A O 1
ATOM 2423 N N . LEU A 1 305 ? 1.266 6.099 2.566 1.00 98.56 305 LEU A N 1
ATOM 2424 C CA . LEU A 1 305 ? -0.160 6.408 2.604 1.00 98.56 305 LEU A CA 1
ATOM 2425 C C . LEU A 1 305 ? -0.435 7.912 2.508 1.00 98.56 305 LEU A C 1
ATOM 2427 O O . LEU A 1 305 ? 0.437 8.737 2.766 1.00 98.56 305 LEU A O 1
ATOM 2431 N N . GLY A 1 306 ? -1.678 8.260 2.180 1.00 97.75 306 GLY A N 1
ATOM 2432 C CA . GLY A 1 306 ? -2.190 9.627 2.150 1.00 97.75 306 GLY A CA 1
ATOM 2433 C C . GLY A 1 306 ? -1.571 10.505 1.062 1.00 97.75 306 GLY A C 1
ATOM 2434 O O . GLY A 1 306 ? -0.811 10.051 0.206 1.00 97.75 306 GLY A O 1
ATOM 2435 N N . TYR A 1 307 ? -1.912 11.794 1.089 1.00 97.25 307 TYR A N 1
ATOM 2436 C CA . TYR A 1 307 ? -1.506 12.731 0.041 1.00 97.25 307 TYR A CA 1
ATOM 2437 C C . TYR A 1 307 ? 0.001 12.981 0.025 1.00 97.25 307 TYR A C 1
ATOM 2439 O O . TYR A 1 307 ? 0.577 13.028 -1.060 1.00 97.25 307 TYR A O 1
ATOM 2447 N N . GLU A 1 308 ? 0.668 13.055 1.180 1.00 97.50 308 GLU A N 1
ATOM 2448 C CA . GLU A 1 308 ? 2.134 13.147 1.178 1.00 97.50 308 GLU A CA 1
ATOM 2449 C C . GLU A 1 308 ? 2.779 11.848 0.674 1.00 97.50 308 GLU A C 1
ATOM 2451 O O . GLU A 1 308 ? 3.773 11.895 -0.049 1.00 97.50 308 GLU A O 1
ATOM 2456 N N . GLY A 1 309 ? 2.175 10.687 0.949 1.00 97.81 309 GLY A N 1
ATOM 2457 C CA . GLY A 1 309 ? 2.643 9.414 0.402 1.00 97.81 309 GLY A CA 1
ATOM 2458 C C . GLY A 1 309 ? 2.623 9.381 -1.123 1.00 97.81 309 GLY A C 1
ATOM 2459 O O . GLY A 1 309 ? 3.544 8.852 -1.741 1.00 97.81 309 GLY A O 1
ATOM 2460 N N . THR A 1 310 ? 1.644 10.038 -1.754 1.00 97.44 310 THR A N 1
ATOM 2461 C CA . THR A 1 310 ? 1.625 10.167 -3.221 1.00 97.44 310 THR A CA 1
ATOM 2462 C C . THR A 1 310 ? 2.836 10.931 -3.766 1.00 97.44 310 THR A C 1
ATOM 2464 O O . THR A 1 310 ? 3.382 10.530 -4.794 1.00 97.44 310 THR A O 1
ATOM 2467 N N . ASN A 1 311 ? 3.305 11.971 -3.064 1.00 96.75 311 ASN A N 1
ATOM 2468 C CA . ASN A 1 311 ? 4.502 12.728 -3.446 1.00 96.75 311 ASN A CA 1
ATOM 2469 C C . ASN A 1 311 ? 5.751 11.848 -3.333 1.00 96.75 311 ASN A C 1
ATOM 2471 O O . ASN A 1 311 ? 6.530 11.743 -4.279 1.00 96.75 311 ASN A O 1
ATOM 2475 N N . GLN A 1 312 ? 5.889 11.137 -2.211 1.00 97.19 312 GLN A N 1
ATOM 2476 C CA . GLN A 1 312 ? 7.012 10.228 -1.973 1.00 97.19 312 GLN A CA 1
ATOM 2477 C C . GLN A 1 312 ? 7.069 9.090 -3.002 1.00 97.19 312 GLN A C 1
ATOM 2479 O O . GLN A 1 312 ? 8.150 8.721 -3.466 1.00 97.19 312 GLN A O 1
ATOM 2484 N N . ILE A 1 313 ? 5.913 8.543 -3.389 1.00 97.62 313 ILE A N 1
ATOM 2485 C CA . ILE A 1 313 ? 5.825 7.510 -4.425 1.00 97.62 313 ILE A CA 1
ATOM 2486 C C . ILE A 1 313 ? 6.195 8.083 -5.797 1.00 97.62 313 ILE A C 1
ATOM 2488 O O . ILE A 1 313 ? 6.946 7.438 -6.528 1.00 97.62 313 ILE A O 1
ATOM 2492 N N . ALA A 1 314 ? 5.725 9.284 -6.147 1.00 96.19 314 ALA A N 1
ATOM 2493 C CA . ALA A 1 314 ? 6.094 9.936 -7.403 1.00 96.19 314 ALA A CA 1
ATOM 2494 C C . ALA A 1 314 ? 7.612 10.145 -7.509 1.00 96.19 314 ALA A C 1
ATOM 2496 O O . ALA A 1 314 ? 8.212 9.750 -8.512 1.00 96.19 314 ALA A O 1
ATOM 2497 N N . ASP A 1 315 ? 8.244 10.645 -6.444 1.00 95.88 315 ASP A N 1
ATOM 2498 C CA . ASP A 1 315 ? 9.699 10.792 -6.372 1.00 95.88 315 ASP A CA 1
ATOM 2499 C C . ASP A 1 315 ? 10.415 9.440 -6.487 1.00 95.88 315 ASP A C 1
ATOM 2501 O O . ASP A 1 315 ? 11.398 9.313 -7.219 1.00 95.88 315 ASP A O 1
ATOM 2505 N N . LEU A 1 316 ? 9.938 8.402 -5.791 1.00 96.75 316 LEU A N 1
ATOM 2506 C CA . LEU A 1 316 ? 10.514 7.056 -5.865 1.00 96.75 316 LEU A CA 1
ATOM 2507 C C . LEU A 1 316 ? 10.477 6.504 -7.294 1.00 96.75 316 LEU A C 1
ATOM 2509 O O . LEU A 1 316 ? 11.482 5.966 -7.773 1.00 96.75 316 LEU A O 1
ATOM 2513 N N . VAL A 1 317 ? 9.330 6.623 -7.967 1.00 96.56 317 VAL A N 1
ATOM 2514 C CA . VAL A 1 317 ? 9.145 6.134 -9.335 1.00 96.56 317 VAL A CA 1
ATOM 2515 C C . VAL A 1 317 ? 10.031 6.914 -10.294 1.00 96.56 317 VAL A C 1
ATOM 2517 O O . VAL A 1 317 ? 10.825 6.303 -11.012 1.00 96.56 317 VAL A O 1
ATOM 2520 N N . TYR A 1 318 ? 9.959 8.245 -10.264 1.00 94.50 318 TYR A N 1
ATOM 2521 C CA . TYR A 1 318 ? 10.746 9.095 -11.149 1.00 94.50 318 TYR A CA 1
ATOM 2522 C C . TYR A 1 318 ? 12.247 8.846 -10.992 1.00 94.50 318 TYR A C 1
ATOM 2524 O O . TYR A 1 318 ? 12.922 8.551 -11.975 1.00 94.50 318 TYR A O 1
ATOM 2532 N N . ASN A 1 319 ? 12.762 8.861 -9.759 1.00 93.81 319 ASN A N 1
ATOM 2533 C CA . ASN A 1 319 ? 14.185 8.642 -9.500 1.00 93.81 319 ASN A CA 1
ATOM 2534 C C . ASN A 1 319 ? 14.648 7.257 -9.969 1.00 93.81 319 ASN A C 1
ATOM 2536 O O . ASN A 1 319 ? 15.743 7.131 -10.513 1.00 93.81 319 ASN A O 1
ATOM 2540 N N . SER A 1 320 ? 13.811 6.226 -9.811 1.00 93.56 320 SER A N 1
ATOM 2541 C CA . SER A 1 320 ? 14.140 4.874 -10.279 1.00 93.56 320 SER A CA 1
ATOM 2542 C C . SER A 1 320 ? 14.299 4.828 -11.801 1.00 93.56 320 SER A C 1
ATOM 2544 O O . SER A 1 320 ? 15.246 4.227 -12.295 1.00 93.56 320 SER A O 1
ATOM 2546 N N . PHE A 1 321 ? 13.427 5.494 -12.561 1.00 90.31 321 PHE A N 1
ATOM 2547 C CA . PHE A 1 321 ? 13.567 5.543 -14.019 1.00 90.31 321 PHE A CA 1
ATOM 2548 C C . PHE A 1 321 ? 14.689 6.477 -14.485 1.00 90.31 321 PHE A C 1
ATOM 2550 O O . PHE A 1 321 ? 15.414 6.119 -15.413 1.00 90.31 321 PHE A O 1
ATOM 2557 N N . SER A 1 322 ? 14.851 7.644 -13.859 1.00 84.19 322 SER A N 1
ATOM 2558 C CA . SER A 1 322 ? 15.838 8.654 -14.258 1.00 84.19 322 SER A CA 1
ATOM 2559 C C . SER A 1 322 ? 17.274 8.203 -14.036 1.00 84.19 322 SER A C 1
ATOM 2561 O O . SER A 1 322 ? 18.082 8.356 -14.947 1.00 84.19 322 SER A O 1
ATOM 2563 N N . LEU A 1 323 ? 17.575 7.536 -12.915 1.00 76.38 323 LEU A N 1
ATOM 2564 C CA . LEU A 1 323 ? 18.904 6.960 -12.666 1.00 76.38 323 LEU A CA 1
ATOM 2565 C C . LEU A 1 323 ? 19.328 5.999 -13.786 1.00 76.38 323 LEU A C 1
ATOM 2567 O O . LEU A 1 323 ? 20.431 6.103 -14.313 1.00 76.38 323 LEU A O 1
ATOM 2571 N N . GLY A 1 324 ? 18.417 5.124 -14.230 1.00 65.94 324 GLY A N 1
ATOM 2572 C CA . GLY A 1 324 ? 18.697 4.212 -15.343 1.00 65.94 324 GLY A CA 1
ATOM 2573 C C . GLY A 1 324 ? 18.922 4.921 -16.686 1.00 65.94 324 GLY A C 1
ATOM 2574 O O . GLY A 1 324 ? 19.609 4.392 -17.560 1.00 65.94 324 GLY A O 1
ATOM 2575 N N . MET A 1 325 ? 18.356 6.117 -16.875 1.00 74.75 325 MET A N 1
ATOM 2576 C CA . MET A 1 325 ? 18.609 6.933 -18.065 1.00 74.75 325 MET A CA 1
ATOM 2577 C C . MET A 1 325 ? 19.947 7.674 -17.970 1.00 74.75 325 MET A C 1
ATOM 2579 O O . MET A 1 325 ? 20.688 7.688 -18.950 1.00 74.75 325 MET A O 1
ATOM 2583 N N . GLU A 1 326 ? 20.271 8.258 -16.814 1.00 76.31 326 GLU A N 1
ATOM 2584 C CA . GLU A 1 326 ? 21.518 8.997 -16.572 1.00 76.31 326 GLU A CA 1
ATOM 2585 C C . GLU A 1 326 ? 22.756 8.104 -16.690 1.00 76.31 326 GLU A C 1
ATOM 2587 O O . GLU A 1 326 ? 23.682 8.443 -17.433 1.00 76.31 326 GLU A O 1
ATOM 2592 N N . ASP A 1 327 ? 22.746 6.930 -16.049 1.00 63.16 327 ASP A N 1
ATOM 2593 C CA . ASP A 1 327 ? 23.839 5.951 -16.138 1.00 63.16 327 ASP A CA 1
ATOM 2594 C C . ASP A 1 327 ? 24.111 5.551 -17.594 1.00 63.16 327 ASP A C 1
ATOM 2596 O O . ASP A 1 327 ? 25.255 5.384 -18.028 1.00 63.16 327 ASP A O 1
ATOM 2600 N N . HIS A 1 328 ? 23.051 5.459 -18.395 1.00 62.25 328 HIS A N 1
ATOM 2601 C CA . HIS A 1 328 ? 23.171 5.139 -19.808 1.00 62.25 328 HIS A CA 1
ATOM 2602 C C . HIS A 1 328 ? 23.681 6.314 -20.654 1.00 62.25 328 HIS A C 1
ATOM 2604 O O . HIS A 1 328 ? 24.495 6.118 -21.560 1.00 62.25 328 HIS A O 1
ATOM 2610 N N . LEU A 1 329 ? 23.261 7.547 -20.357 1.00 69.62 329 LEU A N 1
ATOM 2611 C CA . LEU A 1 329 ? 23.811 8.741 -21.008 1.00 69.62 329 LEU A CA 1
ATOM 2612 C C . LEU A 1 329 ? 25.321 8.850 -20.755 1.00 69.62 329 LEU A C 1
ATOM 2614 O O . LEU A 1 329 ? 26.073 9.146 -21.684 1.00 69.62 329 LEU A O 1
ATOM 2618 N N . LEU A 1 330 ? 25.786 8.525 -19.546 1.00 70.94 330 LEU A N 1
ATOM 2619 C CA . LEU A 1 330 ? 27.215 8.464 -19.234 1.00 70.94 330 LEU A CA 1
ATOM 2620 C C . LEU A 1 330 ? 27.954 7.407 -20.069 1.00 70.94 330 LEU A C 1
ATOM 2622 O O . LEU A 1 330 ? 29.060 7.680 -20.537 1.00 70.94 330 LEU A O 1
ATOM 2626 N N . GLN A 1 331 ? 27.353 6.238 -20.317 1.00 63.19 331 GLN A N 1
ATOM 2627 C CA . GLN A 1 331 ? 27.940 5.226 -21.208 1.00 63.19 331 GLN A CA 1
ATOM 2628 C C . GLN A 1 331 ? 28.026 5.709 -22.665 1.00 63.19 331 GLN A C 1
ATOM 2630 O O . GLN A 1 331 ? 29.040 5.473 -23.318 1.00 63.19 331 GLN A O 1
ATOM 2635 N N . ILE A 1 332 ? 26.994 6.396 -23.175 1.00 65.75 332 ILE A N 1
ATOM 2636 C CA . ILE A 1 332 ? 26.977 6.912 -24.557 1.00 65.75 332 ILE A CA 1
ATOM 2637 C C . ILE A 1 332 ? 28.020 8.015 -24.753 1.00 65.75 332 ILE A C 1
ATOM 2639 O O . ILE A 1 332 ? 28.745 8.009 -25.747 1.00 65.75 332 ILE A O 1
ATOM 2643 N N . PHE A 1 333 ? 28.076 8.980 -23.834 1.00 70.06 333 PHE A N 1
ATOM 2644 C CA . PHE A 1 333 ? 28.895 10.184 -23.989 1.00 70.06 333 PHE A CA 1
ATOM 2645 C C . PHE A 1 333 ? 30.307 10.054 -23.394 1.00 70.06 333 PHE A C 1
ATOM 2647 O O . PHE A 1 333 ? 31.075 11.012 -23.444 1.00 70.06 333 PHE A O 1
ATOM 2654 N N . GLY A 1 334 ? 30.679 8.873 -22.881 1.00 52.34 334 GLY A N 1
ATOM 2655 C CA . GLY A 1 334 ? 32.037 8.579 -22.414 1.00 52.34 334 GLY A CA 1
ATOM 2656 C C . GLY A 1 334 ? 32.389 9.233 -21.073 1.00 52.34 334 GLY A C 1
ATOM 2657 O O . GLY A 1 334 ? 33.444 9.854 -20.944 1.00 52.34 334 GLY A O 1
ATOM 2658 N N . GLY A 1 335 ? 31.501 9.118 -20.079 1.00 50.91 335 GLY A N 1
ATOM 2659 C CA . GLY A 1 335 ? 31.705 9.621 -18.716 1.00 50.91 335 GLY A CA 1
ATOM 2660 C C . GLY A 1 335 ? 32.967 9.074 -18.025 1.00 50.91 335 GLY A C 1
ATOM 2661 O O . GLY A 1 335 ? 33.490 8.022 -18.382 1.00 50.91 335 GLY A O 1
ATOM 2662 N N . HIS A 1 336 ? 33.462 9.801 -17.015 1.00 47.09 336 HIS A N 1
ATOM 2663 C CA . HIS A 1 336 ? 34.778 9.584 -16.381 1.00 47.09 336 HIS A CA 1
ATOM 2664 C C . HIS A 1 336 ? 34.931 8.287 -15.558 1.00 47.09 336 HIS A C 1
ATOM 2666 O O . HIS A 1 336 ? 36.042 7.986 -15.130 1.00 47.09 336 HIS A O 1
ATOM 2672 N N . ASP A 1 337 ? 33.876 7.493 -15.368 1.00 47.25 337 ASP A N 1
ATOM 2673 C CA . ASP A 1 337 ? 33.942 6.203 -14.671 1.00 47.25 337 ASP A CA 1
ATOM 2674 C C . ASP A 1 337 ? 33.798 5.041 -15.661 1.00 47.25 337 ASP A C 1
ATOM 2676 O O . ASP A 1 337 ? 32.762 4.385 -15.773 1.00 47.25 337 ASP A O 1
ATOM 2680 N N . THR A 1 338 ? 34.878 4.738 -16.383 1.00 41.56 338 THR A N 1
ATOM 2681 C CA . THR A 1 338 ? 34.985 3.506 -17.171 1.00 41.56 338 THR A CA 1
ATOM 2682 C C . THR A 1 338 ? 35.179 2.304 -16.245 1.00 41.56 338 THR A C 1
ATOM 2684 O O . THR A 1 338 ? 36.250 1.694 -16.206 1.00 41.56 338 THR A O 1
ATOM 2687 N N . LYS A 1 339 ? 34.144 1.908 -15.500 1.00 42.19 339 LYS A N 1
ATOM 2688 C CA . LYS A 1 339 ? 34.059 0.509 -15.077 1.00 42.19 339 LYS A CA 1
ATOM 2689 C C . LYS A 1 339 ? 33.793 -0.292 -16.341 1.00 42.19 339 LYS A C 1
ATOM 2691 O O . LYS A 1 339 ? 32.698 -0.248 -16.888 1.00 42.19 339 LYS A O 1
ATOM 2696 N N . GLN A 1 340 ? 34.816 -0.989 -16.834 1.00 38.28 340 GLN A N 1
ATOM 2697 C CA . GLN A 1 340 ? 34.652 -2.022 -17.850 1.00 38.28 340 GLN A CA 1
ATOM 2698 C C . GLN A 1 340 ? 33.652 -3.051 -17.310 1.00 38.28 340 GLN A C 1
ATOM 2700 O O . GLN A 1 340 ? 34.010 -3.943 -16.540 1.00 38.28 340 GLN A O 1
ATOM 2705 N N . VAL A 1 341 ? 32.378 -2.894 -17.668 1.00 38.88 341 VAL A N 1
ATOM 2706 C CA . VAL A 1 341 ? 31.337 -3.873 -17.379 1.00 38.88 341 VAL A CA 1
ATOM 2707 C C . VAL A 1 341 ? 31.641 -5.073 -18.263 1.00 38.88 341 VAL A C 1
ATOM 2709 O O . VAL A 1 341 ? 31.277 -5.122 -19.436 1.00 38.88 341 VAL A O 1
ATOM 2712 N N . ILE A 1 342 ? 32.374 -6.035 -17.705 1.00 35.41 342 ILE A N 1
ATOM 2713 C CA . ILE A 1 342 ? 32.507 -7.366 -18.284 1.00 35.41 342 ILE A CA 1
ATOM 2714 C C . ILE A 1 342 ? 31.108 -7.973 -18.220 1.00 35.41 342 ILE A C 1
ATOM 2716 O O . ILE A 1 342 ? 30.675 -8.48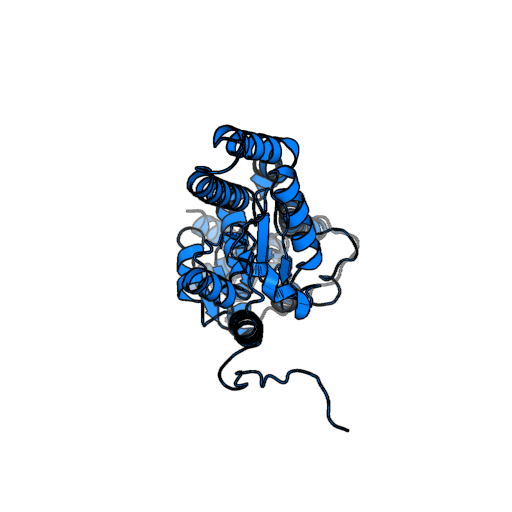4 -17.188 1.00 35.41 342 ILE A O 1
ATOM 2720 N N . SER A 1 343 ? 30.383 -7.872 -19.328 1.00 38.88 343 SER A N 1
ATOM 2721 C CA . SER A 1 343 ? 29.076 -8.471 -19.545 1.00 38.88 343 SER A CA 1
ATOM 2722 C C . SER A 1 343 ? 29.196 -9.997 -19.575 1.00 38.88 343 SER A C 1
ATOM 2724 O O . SER A 1 343 ? 29.062 -10.641 -20.614 1.00 38.88 343 SER A O 1
ATOM 2726 N N . LYS A 1 344 ? 29.399 -10.626 -18.410 1.00 34.41 344 LYS A N 1
ATOM 2727 C CA . LYS A 1 344 ? 29.092 -12.051 -18.220 1.00 34.41 344 LYS A CA 1
ATOM 2728 C C . LYS A 1 344 ? 27.573 -12.219 -18.196 1.00 34.41 344 LYS A C 1
ATOM 2730 O O . LYS A 1 344 ? 26.957 -12.477 -17.169 1.00 34.41 344 LYS A O 1
ATOM 2735 N N . SER A 1 345 ? 26.971 -12.023 -19.363 1.00 39.91 345 SER A N 1
ATOM 2736 C CA . SER A 1 345 ? 25.614 -12.458 -19.647 1.00 39.91 345 SER A CA 1
ATOM 2737 C C . SER A 1 345 ? 25.626 -13.985 -19.716 1.00 39.91 345 SER A C 1
ATOM 2739 O O . SER A 1 345 ? 26.365 -14.560 -20.515 1.00 39.91 345 SER A O 1
ATOM 2741 N N . LEU A 1 346 ? 24.829 -14.636 -18.859 1.00 35.19 346 LEU A N 1
ATOM 2742 C CA . LEU A 1 346 ? 24.410 -16.022 -19.057 1.00 35.19 346 LEU A CA 1
ATOM 2743 C C . LEU A 1 346 ? 23.638 -16.074 -20.381 1.00 35.19 346 LEU A C 1
ATOM 2745 O O . LEU A 1 346 ? 22.428 -15.870 -20.425 1.00 35.19 346 LEU A O 1
ATOM 2749 N N . SER A 1 347 ? 24.366 -16.275 -21.470 1.00 37.94 347 SER A N 1
ATOM 2750 C CA . SER A 1 347 ? 23.808 -16.754 -22.724 1.00 37.94 347 SER A CA 1
ATOM 2751 C C . SER A 1 347 ? 23.985 -18.261 -22.682 1.00 37.94 347 SER A C 1
ATOM 2753 O O . SER A 1 347 ? 25.096 -18.759 -22.511 1.00 37.94 347 SER A O 1
ATOM 2755 N N . SER A 1 348 ? 22.874 -18.986 -22.760 1.00 39.22 348 SER A N 1
ATOM 2756 C CA . SER A 1 348 ? 22.896 -20.371 -23.210 1.00 39.22 348 SER A CA 1
ATOM 2757 C C . SER A 1 348 ? 23.718 -20.429 -24.494 1.00 39.22 348 SER A C 1
ATOM 2759 O O . SER A 1 348 ? 23.470 -19.623 -25.396 1.00 39.22 348 SER A O 1
ATOM 2761 N N . GLU A 1 349 ? 24.697 -21.333 -24.526 1.00 41.41 349 GLU A N 1
ATOM 2762 C CA . GLU A 1 349 ? 25.558 -21.628 -25.671 1.00 41.41 349 GLU A CA 1
ATOM 2763 C C . GLU A 1 349 ? 24.713 -21.666 -26.948 1.00 41.41 349 GLU A C 1
ATOM 2765 O O . GLU A 1 349 ? 23.963 -22.603 -27.208 1.00 41.41 349 GLU A O 1
ATOM 2770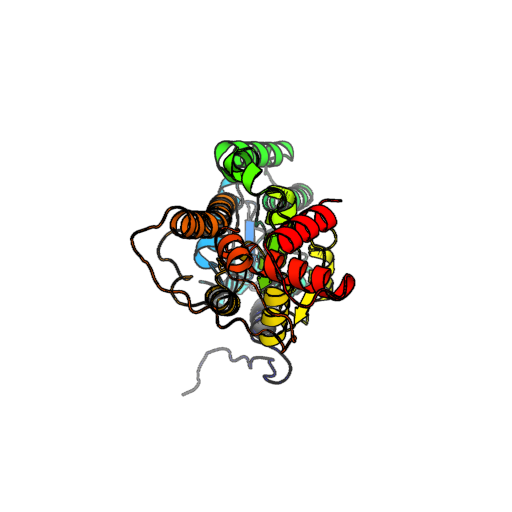 N N . SER A 1 350 ? 24.771 -20.582 -27.708 1.00 50.62 350 SER A N 1
ATOM 2771 C CA . SER A 1 350 ? 24.213 -20.495 -29.045 1.00 50.62 350 SER A CA 1
ATOM 2772 C C . SER A 1 350 ? 25.403 -20.220 -29.947 1.00 50.62 350 SER A C 1
ATOM 2774 O O . SER A 1 350 ? 26.159 -19.286 -29.694 1.00 50.62 350 SER A O 1
ATOM 2776 N N . ASP A 1 351 ? 25.594 -21.065 -30.962 1.00 58.44 351 ASP A N 1
ATOM 2777 C CA . ASP A 1 351 ? 26.701 -21.043 -31.939 1.00 58.44 351 ASP A CA 1
ATOM 2778 C C . ASP A 1 351 ? 26.699 -19.788 -32.856 1.00 58.44 351 ASP A C 1
ATOM 2780 O O . ASP A 1 351 ? 27.086 -19.842 -34.026 1.00 58.44 351 ASP A O 1
ATOM 2784 N N . LEU A 1 352 ? 26.210 -18.648 -32.364 1.00 71.38 352 LEU A N 1
ATOM 2785 C CA . LEU A 1 352 ? 26.091 -17.388 -33.086 1.00 71.38 352 LEU A CA 1
ATOM 2786 C C . LEU A 1 352 ? 27.304 -16.502 -32.805 1.00 71.38 352 LEU A C 1
ATOM 2788 O O . LEU A 1 352 ? 27.552 -16.094 -31.671 1.00 71.38 352 LEU A O 1
ATOM 2792 N N . ASN A 1 353 ? 28.030 -16.149 -33.865 1.00 83.75 353 ASN A N 1
ATOM 2793 C CA . ASN A 1 353 ? 29.188 -15.267 -33.771 1.00 83.75 353 ASN A CA 1
ATOM 2794 C C . ASN A 1 353 ? 28.794 -13.820 -34.088 1.00 83.75 353 ASN A C 1
ATOM 2796 O O . ASN A 1 353 ? 28.274 -13.523 -35.163 1.00 83.75 353 ASN A O 1
ATOM 2800 N N . TRP A 1 354 ? 29.083 -12.907 -33.164 1.00 85.88 354 TRP A N 1
ATOM 2801 C CA . TRP A 1 354 ? 28.905 -11.469 -33.363 1.00 85.88 354 TRP A CA 1
ATOM 2802 C C . TRP A 1 354 ? 30.126 -10.870 -34.066 1.00 85.88 354 TRP A C 1
ATOM 2804 O O . TRP A 1 354 ? 31.257 -11.044 -33.608 1.00 85.88 354 TRP A O 1
ATOM 2814 N N . ALA A 1 355 ? 29.906 -10.155 -35.169 1.00 88.00 355 ALA A N 1
ATOM 2815 C CA . ALA A 1 355 ? 30.968 -9.439 -35.863 1.00 88.00 355 ALA A CA 1
ATOM 2816 C C . ALA A 1 355 ? 31.358 -8.141 -35.108 1.00 88.00 355 ALA A C 1
ATOM 2818 O O . ALA A 1 355 ? 30.554 -7.606 -34.335 1.00 88.00 355 ALA A O 1
ATOM 2819 N N . PRO A 1 356 ? 32.594 -7.625 -35.276 1.00 83.69 356 PRO A N 1
ATOM 2820 C CA . PRO A 1 356 ? 33.086 -6.468 -34.514 1.00 83.69 356 PRO A CA 1
ATOM 2821 C C . PRO A 1 356 ? 32.272 -5.183 -34.725 1.00 83.69 356 PRO A C 1
ATOM 2823 O O . PRO A 1 356 ? 32.107 -4.394 -33.796 1.00 83.69 356 PRO A O 1
ATOM 2826 N N . ASP A 1 357 ? 31.748 -4.988 -35.933 1.00 84.62 357 ASP A N 1
ATOM 2827 C CA . ASP A 1 357 ? 30.849 -3.895 -36.310 1.00 84.62 357 ASP A CA 1
ATOM 2828 C C . ASP A 1 357 ? 29.502 -3.993 -35.575 1.00 84.62 357 ASP A C 1
ATOM 2830 O O . ASP A 1 357 ? 29.033 -3.008 -35.009 1.00 84.62 357 ASP A O 1
ATOM 2834 N N . ALA A 1 358 ? 28.921 -5.192 -35.491 1.00 84.44 358 ALA A N 1
ATOM 2835 C CA . ALA A 1 358 ? 27.680 -5.434 -34.760 1.00 84.44 358 ALA A CA 1
ATOM 2836 C C . ALA A 1 358 ? 27.843 -5.240 -33.247 1.00 84.44 358 ALA A C 1
ATOM 2838 O O . ALA A 1 358 ? 26.947 -4.719 -32.588 1.00 84.44 358 ALA A O 1
ATOM 2839 N N . LEU A 1 359 ? 28.990 -5.636 -32.687 1.00 83.44 359 LEU A N 1
ATOM 2840 C CA . LEU A 1 359 ? 29.329 -5.405 -31.279 1.00 83.44 359 LEU A CA 1
ATOM 2841 C C . LEU A 1 359 ? 29.483 -3.914 -30.965 1.00 83.44 359 LEU A C 1
ATOM 2843 O O . LEU A 1 359 ? 28.993 -3.455 -29.932 1.00 83.44 359 LEU A O 1
ATOM 2847 N N . ALA A 1 360 ? 30.134 -3.153 -31.849 1.00 83.06 360 ALA A N 1
ATOM 2848 C CA . ALA A 1 360 ? 30.247 -1.704 -31.708 1.00 83.06 360 ALA A CA 1
ATOM 2849 C C . ALA A 1 360 ? 28.862 -1.041 -31.690 1.00 83.06 360 ALA A C 1
ATOM 2851 O O . ALA A 1 360 ? 28.593 -0.198 -30.832 1.00 83.06 360 ALA A O 1
ATOM 2852 N N . GLU A 1 361 ? 27.963 -1.490 -32.563 1.00 81.81 361 GLU A N 1
ATOM 2853 C CA . GLU A 1 361 ? 26.614 -0.939 -32.656 1.00 81.81 361 GLU A CA 1
ATOM 2854 C C . GLU A 1 361 ? 25.706 -1.384 -31.509 1.00 81.81 361 GLU A C 1
ATOM 2856 O O . GLU A 1 361 ? 24.969 -0.566 -30.959 1.00 81.81 361 GLU A O 1
ATOM 2861 N N . LEU A 1 362 ? 25.843 -2.627 -31.034 1.00 82.38 362 LEU A N 1
ATOM 2862 C CA . LEU A 1 362 ? 25.171 -3.099 -29.821 1.00 82.38 362 LEU A CA 1
ATOM 2863 C C . LEU A 1 362 ? 25.575 -2.269 -28.597 1.00 82.38 362 LEU A C 1
ATOM 2865 O O . LEU A 1 362 ? 24.735 -1.955 -27.755 1.00 82.38 362 LEU A O 1
ATOM 2869 N N . ASN A 1 363 ? 26.847 -1.883 -28.499 1.00 78.81 363 ASN A N 1
ATOM 2870 C CA . ASN A 1 363 ? 27.336 -1.061 -27.394 1.00 78.81 363 ASN A CA 1
ATOM 2871 C C . ASN A 1 363 ? 26.770 0.368 -27.424 1.00 78.81 363 ASN A C 1
ATOM 2873 O O . ASN A 1 363 ? 26.608 0.971 -26.363 1.00 78.81 363 ASN A O 1
ATOM 2877 N N . ARG A 1 364 ? 26.393 0.891 -28.600 1.00 77.69 364 ARG A N 1
ATOM 2878 C CA . ARG A 1 364 ? 25.692 2.184 -28.724 1.00 77.69 364 ARG A CA 1
ATOM 2879 C C . ARG A 1 364 ? 24.236 2.124 -28.258 1.00 77.69 364 ARG A C 1
ATOM 2881 O O . ARG A 1 364 ? 23.655 3.159 -27.935 1.00 77.69 364 ARG A O 1
ATOM 2888 N N . VAL A 1 365 ? 23.632 0.936 -28.205 1.00 72.81 365 VAL A N 1
ATOM 2889 C CA . VAL A 1 365 ? 22.244 0.769 -27.761 1.00 72.81 365 VAL A CA 1
ATOM 2890 C C . VAL A 1 365 ? 22.125 1.046 -26.251 1.00 72.81 365 VAL A C 1
ATOM 2892 O O . VAL A 1 365 ? 22.871 0.448 -25.467 1.00 72.81 365 VAL A O 1
ATOM 2895 N N . PRO A 1 366 ? 21.150 1.881 -25.823 1.00 55.38 366 PRO A N 1
ATOM 2896 C CA . PRO A 1 366 ? 20.247 1.541 -24.741 1.00 55.38 366 PRO A CA 1
ATOM 2897 C C . PRO A 1 366 ? 20.607 0.544 -23.638 1.00 55.38 366 PRO A C 1
ATOM 2899 O O . PRO A 1 366 ? 20.073 -0.535 -23.794 1.00 55.38 366 PRO A O 1
ATOM 2902 N N . GLY A 1 367 ? 21.373 0.762 -22.560 1.00 58.03 367 GLY A N 1
ATOM 2903 C CA . GLY A 1 367 ? 21.689 -0.319 -21.587 1.00 58.03 367 GLY A CA 1
ATOM 2904 C C . GLY A 1 367 ? 20.469 -1.163 -21.149 1.00 58.03 367 GLY A C 1
ATOM 2905 O O . GLY A 1 367 ? 20.444 -2.380 -21.341 1.00 58.03 367 GLY A O 1
ATOM 2906 N N . PHE A 1 368 ? 19.390 -0.485 -20.740 1.00 53.19 368 PHE A N 1
ATOM 2907 C CA . PHE A 1 368 ? 18.090 -1.062 -20.348 1.00 53.19 368 PHE A CA 1
ATOM 2908 C C . PHE A 1 368 ? 17.303 -1.765 -21.479 1.00 53.19 368 PHE A C 1
ATOM 2910 O O . PHE A 1 368 ? 16.340 -2.476 -21.216 1.00 53.19 368 PHE A O 1
ATOM 2917 N N . VAL A 1 369 ? 17.677 -1.575 -22.747 1.00 63.31 369 VAL A N 1
ATOM 2918 C CA . VAL A 1 369 ? 17.135 -2.305 -23.915 1.00 63.31 369 VAL A CA 1
ATOM 2919 C C . VAL A 1 369 ? 18.212 -3.103 -24.656 1.00 63.31 369 VAL A C 1
ATOM 2921 O O . VAL A 1 369 ? 17.898 -3.776 -25.631 1.00 63.31 369 VAL A O 1
ATOM 2924 N N . ARG A 1 370 ? 19.475 -3.081 -24.217 1.00 76.56 370 ARG A N 1
ATOM 2925 C CA . ARG A 1 370 ? 20.614 -3.689 -24.917 1.00 76.56 370 ARG A CA 1
ATOM 2926 C C . ARG A 1 370 ? 20.506 -5.202 -24.872 1.00 76.56 370 ARG A C 1
ATOM 2928 O O . ARG A 1 370 ? 20.679 -5.842 -25.904 1.00 76.56 370 ARG A O 1
ATOM 2935 N N . GLY A 1 371 ? 20.148 -5.758 -23.710 1.00 72.25 371 GLY A N 1
ATOM 2936 C CA . GLY A 1 371 ? 19.812 -7.180 -23.565 1.00 72.25 371 GLY A CA 1
ATOM 2937 C C . GLY A 1 371 ? 18.704 -7.596 -24.534 1.00 72.25 371 GLY A C 1
ATOM 2938 O O . GLY A 1 371 ? 18.869 -8.545 -25.303 1.00 72.25 371 GLY A O 1
ATOM 2939 N N . LYS A 1 372 ? 17.646 -6.783 -24.615 1.00 71.12 372 LYS A N 1
ATOM 2940 C CA . LYS A 1 372 ? 16.507 -7.010 -25.506 1.00 71.12 372 LYS A CA 1
ATOM 2941 C C . LYS A 1 372 ? 16.903 -6.956 -26.975 1.00 71.12 372 LYS A C 1
ATOM 2943 O O . LYS A 1 372 ? 16.524 -7.836 -27.739 1.00 71.12 372 LYS A O 1
ATOM 2948 N N . VAL A 1 373 ? 17.661 -5.941 -27.386 1.00 80.81 373 VAL A N 1
ATOM 2949 C CA . VAL A 1 373 ? 18.135 -5.800 -28.769 1.00 80.81 373 VAL A CA 1
ATOM 2950 C C . VAL A 1 373 ? 19.062 -6.953 -29.131 1.00 80.81 373 VAL A C 1
ATOM 2952 O O . VAL A 1 373 ? 18.894 -7.530 -30.202 1.00 80.81 373 VAL A O 1
ATOM 2955 N N . LYS A 1 374 ? 19.965 -7.354 -28.229 1.00 83.69 374 LYS A N 1
ATOM 2956 C CA . LYS A 1 374 ? 20.825 -8.526 -28.412 1.00 83.69 374 LYS A CA 1
ATOM 2957 C C . LYS A 1 374 ? 19.990 -9.787 -28.656 1.00 83.69 374 LYS A C 1
ATOM 2959 O O . LYS A 1 374 ? 20.140 -10.408 -29.703 1.00 83.69 374 LYS A O 1
ATOM 2964 N N . ARG A 1 375 ? 19.047 -10.105 -27.761 1.00 79.31 375 ARG A N 1
ATOM 2965 C CA . ARG A 1 375 ? 18.172 -11.286 -27.879 1.00 79.31 375 ARG A CA 1
ATOM 2966 C C . ARG A 1 375 ? 17.278 -11.245 -29.112 1.00 79.31 375 ARG A C 1
ATOM 2968 O O . ARG A 1 375 ? 17.117 -12.261 -29.774 1.00 79.31 375 ARG A O 1
ATOM 2975 N N . ASN A 1 376 ? 16.688 -10.094 -29.430 1.00 81.88 376 ASN A N 1
ATOM 2976 C CA . ASN A 1 376 ? 15.852 -9.941 -30.620 1.00 81.88 376 ASN A CA 1
ATOM 2977 C C . ASN A 1 376 ? 16.669 -10.148 -31.899 1.00 81.88 376 ASN A C 1
ATOM 2979 O O . ASN A 1 376 ? 16.198 -10.809 -32.818 1.00 81.88 376 ASN A O 1
ATOM 2983 N N . THR A 1 377 ? 17.899 -9.631 -31.932 1.00 86.12 377 THR A N 1
ATOM 2984 C CA . THR A 1 377 ? 18.822 -9.823 -33.057 1.00 86.12 377 THR A CA 1
ATOM 2985 C C . THR A 1 377 ? 19.258 -11.283 -33.169 1.00 86.12 377 THR A C 1
ATOM 2987 O O . THR A 1 377 ? 19.251 -11.835 -34.263 1.00 86.12 377 THR A O 1
ATOM 2990 N N . GLU A 1 378 ? 19.564 -11.945 -32.050 1.00 85.25 378 GLU A N 1
ATOM 2991 C CA . GLU A 1 378 ? 19.888 -13.378 -32.012 1.00 85.25 378 GLU A CA 1
ATOM 2992 C C . GLU A 1 378 ? 18.700 -14.238 -32.460 1.00 85.25 378 GLU A C 1
ATOM 2994 O O . GLU A 1 378 ? 18.862 -15.133 -33.286 1.00 85.25 378 GLU A O 1
ATOM 2999 N N . LYS A 1 379 ? 17.485 -13.931 -31.993 1.00 83.06 379 LYS A N 1
ATOM 3000 C CA . LYS A 1 379 ? 16.254 -14.619 -32.400 1.00 83.06 379 LYS A CA 1
ATOM 3001 C C . LYS A 1 379 ? 15.988 -14.455 -33.898 1.00 83.06 379 LYS A C 1
ATOM 3003 O O . LYS A 1 379 ? 15.735 -15.445 -34.578 1.00 83.06 379 LYS A O 1
ATOM 3008 N N . TYR A 1 380 ? 16.111 -13.233 -34.414 1.00 84.38 380 TYR A N 1
ATOM 3009 C CA . TYR A 1 380 ? 15.976 -12.941 -35.841 1.00 84.38 380 TYR A CA 1
ATOM 3010 C C . TYR A 1 380 ? 17.028 -13.685 -36.676 1.00 84.38 380 TYR A C 1
ATOM 3012 O O . TYR A 1 380 ? 16.702 -14.295 -37.694 1.00 84.38 380 TYR A O 1
ATOM 3020 N N . ALA A 1 381 ? 18.285 -13.707 -36.222 1.00 85.12 381 ALA A N 1
ATOM 3021 C CA . ALA A 1 381 ? 19.357 -14.436 -36.890 1.00 85.12 381 ALA A CA 1
ATOM 3022 C C . ALA A 1 381 ? 19.080 -15.949 -36.940 1.00 85.12 381 ALA A C 1
ATOM 3024 O O . ALA A 1 381 ? 19.292 -16.570 -37.980 1.00 85.12 381 ALA A O 1
ATOM 3025 N N . ILE A 1 382 ? 18.537 -16.538 -35.868 1.00 83.12 382 ILE A N 1
ATOM 3026 C CA . ILE A 1 382 ? 18.126 -17.952 -35.840 1.00 83.12 382 ILE A CA 1
ATOM 3027 C C . ILE A 1 382 ? 16.985 -18.212 -36.831 1.00 83.12 382 ILE A C 1
ATOM 3029 O O . ILE A 1 382 ? 17.066 -19.161 -37.613 1.00 83.12 382 ILE A O 1
ATOM 3033 N N . GLU A 1 383 ? 15.947 -17.371 -36.832 1.00 84.25 383 GLU A N 1
ATOM 3034 C CA . GLU A 1 383 ? 14.795 -17.490 -37.738 1.00 84.25 383 GLU A CA 1
ATOM 3035 C C . GLU A 1 383 ? 15.216 -17.413 -39.215 1.00 84.25 383 GLU A C 1
ATOM 3037 O O . GLU A 1 383 ? 14.739 -18.195 -40.039 1.00 84.25 383 GLU A O 1
ATOM 3042 N N . GLN A 1 384 ? 16.175 -16.541 -39.537 1.00 85.50 384 GLN A N 1
ATOM 3043 C CA . GLN A 1 384 ? 16.728 -16.372 -40.886 1.00 85.50 384 GLN A CA 1
ATOM 3044 C C . GLN A 1 384 ? 17.912 -17.308 -41.199 1.00 85.50 384 GLN A C 1
ATOM 3046 O O . GLN A 1 384 ? 18.489 -17.235 -42.284 1.00 85.50 384 GLN A O 1
ATOM 3051 N N . LYS A 1 385 ? 18.278 -18.214 -40.277 1.00 85.38 385 LYS A N 1
ATOM 3052 C CA . LYS A 1 385 ? 19.420 -19.149 -40.392 1.00 85.38 385 LYS A CA 1
ATOM 3053 C C . LYS A 1 385 ? 20.770 -18.462 -40.664 1.00 85.38 385 LYS A C 1
ATOM 3055 O O . LYS A 1 385 ? 21.638 -19.016 -41.343 1.00 85.38 385 LYS A O 1
ATOM 3060 N N . ILE A 1 386 ? 20.965 -17.269 -40.115 1.00 84.81 386 ILE A N 1
ATOM 3061 C CA . ILE A 1 386 ? 22.189 -16.473 -40.217 1.00 84.81 386 ILE A CA 1
ATOM 3062 C C . ILE A 1 386 ? 23.141 -16.866 -39.077 1.00 84.81 386 ILE A C 1
ATOM 3064 O O . ILE A 1 386 ? 22.765 -16.837 -37.911 1.00 84.81 386 ILE A O 1
ATOM 3068 N N . LYS A 1 387 ? 24.391 -17.227 -39.406 1.00 81.50 387 LYS A N 1
ATOM 3069 C CA . LYS A 1 387 ? 25.407 -17.656 -38.418 1.00 81.50 387 LYS A CA 1
ATOM 3070 C C . LYS A 1 387 ? 26.273 -16.523 -37.855 1.00 81.50 387 LYS A C 1
ATOM 3072 O O . LYS A 1 387 ? 26.837 -16.675 -36.774 1.00 81.50 387 LYS A O 1
ATOM 3077 N N . ILE A 1 388 ? 26.422 -15.427 -38.603 1.00 87.19 388 ILE A N 1
ATOM 3078 C CA . ILE A 1 388 ? 27.243 -14.273 -38.219 1.00 87.19 388 ILE A CA 1
ATOM 3079 C C . ILE A 1 388 ? 26.345 -13.044 -38.151 1.00 87.19 388 ILE A C 1
ATOM 3081 O O . ILE A 1 388 ? 25.727 -12.675 -39.147 1.00 87.19 388 ILE A O 1
ATOM 3085 N N . ILE A 1 389 ? 26.284 -12.413 -36.983 1.00 86.56 389 ILE A N 1
ATOM 3086 C CA . ILE A 1 389 ? 25.498 -11.199 -36.762 1.00 86.56 389 ILE A CA 1
ATOM 3087 C C . ILE A 1 389 ? 26.379 -9.998 -37.123 1.00 86.56 389 ILE A C 1
ATOM 3089 O O . ILE A 1 389 ? 27.305 -9.678 -36.379 1.00 86.56 389 ILE A O 1
ATOM 3093 N N . SER A 1 390 ? 26.108 -9.367 -38.270 1.00 90.06 390 SER A N 1
ATOM 3094 C CA . SER A 1 390 ? 26.699 -8.089 -38.704 1.00 90.06 390 SER A CA 1
ATOM 3095 C C . SER A 1 390 ? 25.801 -6.902 -38.330 1.00 90.06 390 SER A C 1
ATOM 3097 O O . SER A 1 390 ? 24.653 -7.091 -37.911 1.00 90.06 390 SER A O 1
ATOM 3099 N N . ALA A 1 391 ? 26.297 -5.669 -38.486 1.00 86.19 391 ALA A N 1
ATOM 3100 C CA . ALA A 1 391 ? 25.489 -4.473 -38.228 1.00 86.19 391 ALA A CA 1
ATOM 3101 C C . ALA A 1 391 ? 24.209 -4.440 -39.091 1.00 86.19 391 ALA A C 1
ATOM 3103 O O . ALA A 1 391 ? 23.142 -4.075 -38.605 1.00 86.19 391 ALA A O 1
ATOM 3104 N N . GLU A 1 392 ? 24.281 -4.912 -40.339 1.00 85.56 392 GLU A N 1
ATOM 3105 C CA . GLU A 1 392 ? 23.128 -5.020 -41.248 1.00 85.56 392 GLU A CA 1
ATOM 3106 C C . GLU A 1 392 ? 22.031 -5.942 -40.696 1.00 85.56 392 GLU A C 1
ATOM 3108 O O . GLU A 1 392 ? 20.851 -5.600 -40.740 1.00 85.56 392 GLU A O 1
ATOM 3113 N N . VAL A 1 393 ? 22.414 -7.081 -40.107 1.00 85.44 393 VAL A N 1
ATOM 3114 C CA . VAL A 1 393 ? 21.473 -8.032 -39.490 1.00 85.44 393 VAL A CA 1
ATOM 3115 C C . VAL A 1 393 ? 20.802 -7.416 -38.263 1.00 85.44 393 VAL A C 1
ATOM 3117 O O . VAL A 1 393 ? 19.612 -7.632 -38.040 1.00 85.44 393 VAL A O 1
ATOM 3120 N N . MET A 1 394 ? 21.532 -6.610 -37.487 1.00 85.31 394 MET A N 1
ATOM 3121 C CA . MET A 1 394 ? 20.958 -5.866 -36.365 1.00 85.31 394 MET A CA 1
ATOM 3122 C C . MET A 1 394 ? 19.926 -4.827 -36.833 1.00 85.31 394 MET A C 1
ATOM 3124 O O . MET A 1 394 ? 18.863 -4.708 -36.219 1.00 85.31 394 MET A O 1
ATOM 3128 N N . PHE A 1 395 ? 20.197 -4.093 -37.918 1.00 84.88 395 PHE A N 1
ATOM 3129 C CA . PHE A 1 395 ? 19.228 -3.143 -38.478 1.00 84.88 395 PHE A CA 1
ATOM 3130 C C . PHE A 1 395 ? 17.992 -3.854 -39.042 1.00 84.88 395 PHE A C 1
ATOM 3132 O O . PHE A 1 395 ? 16.874 -3.449 -38.726 1.00 84.88 395 PHE A O 1
ATOM 3139 N N . ALA A 1 396 ? 18.176 -4.962 -39.763 1.00 82.94 396 ALA A N 1
ATOM 3140 C CA . ALA A 1 396 ? 17.075 -5.778 -40.274 1.00 82.94 396 ALA A CA 1
ATOM 3141 C C . ALA A 1 396 ? 16.204 -6.362 -39.142 1.00 82.94 396 ALA A C 1
ATOM 3143 O O . ALA A 1 396 ? 14.976 -6.331 -39.216 1.00 82.94 396 ALA A O 1
ATOM 3144 N N . ALA A 1 397 ? 16.822 -6.827 -38.049 1.00 84.00 397 ALA A N 1
ATOM 3145 C CA . ALA A 1 397 ? 16.103 -7.300 -36.866 1.00 84.00 397 ALA A CA 1
ATOM 3146 C C . ALA A 1 397 ? 15.305 -6.178 -36.182 1.00 84.00 397 ALA A C 1
ATOM 3148 O O . ALA A 1 397 ? 14.197 -6.403 -35.696 1.00 84.00 397 ALA A O 1
ATOM 3149 N N . LYS A 1 398 ? 15.849 -4.956 -36.145 1.00 82.12 398 LYS A N 1
ATOM 3150 C CA . LYS A 1 398 ? 15.162 -3.785 -35.587 1.00 82.12 398 LYS A CA 1
ATOM 3151 C C . LYS A 1 398 ? 13.926 -3.409 -36.409 1.00 82.12 398 LYS A C 1
ATOM 3153 O O . LYS A 1 398 ? 12.895 -3.106 -35.814 1.00 82.12 398 LYS A O 1
ATOM 3158 N N . GLU A 1 399 ? 14.018 -3.445 -37.737 1.00 81.25 399 GLU A N 1
ATOM 3159 C CA . GLU A 1 399 ? 12.882 -3.186 -38.631 1.00 81.25 399 GLU A CA 1
ATOM 3160 C C . GLU A 1 399 ? 11.800 -4.265 -38.509 1.00 81.25 399 GLU A C 1
ATOM 3162 O O . GLU A 1 399 ? 10.622 -3.935 -38.415 1.00 81.25 399 GLU A O 1
ATOM 3167 N N . ALA A 1 400 ? 12.188 -5.539 -38.400 1.00 75.75 400 ALA A N 1
ATOM 3168 C CA . ALA A 1 400 ? 11.251 -6.654 -38.248 1.00 75.75 400 ALA A CA 1
ATOM 3169 C C . ALA A 1 400 ? 10.476 -6.653 -36.915 1.00 75.75 400 ALA A C 1
ATOM 3171 O O . ALA A 1 400 ? 9.401 -7.234 -36.835 1.00 75.75 400 ALA A O 1
ATOM 3172 N N . VAL A 1 401 ? 11.016 -6.024 -35.866 1.00 64.75 401 VAL A N 1
ATOM 3173 C CA . VAL A 1 401 ? 10.353 -5.866 -34.555 1.00 64.75 401 VAL A CA 1
ATOM 3174 C C . VAL A 1 401 ? 9.529 -4.567 -34.481 1.00 64.75 401 VAL A C 1
ATOM 3176 O O . VAL A 1 401 ? 8.732 -4.398 -33.559 1.00 64.75 401 VAL A O 1
ATOM 3179 N N . GLY A 1 402 ? 9.756 -3.634 -35.412 1.00 49.97 402 GLY A N 1
ATOM 3180 C CA . GLY A 1 402 ? 9.047 -2.355 -35.522 1.00 49.97 402 GLY A CA 1
ATOM 3181 C C . GLY A 1 402 ? 7.833 -2.363 -36.463 1.00 49.97 402 GLY A C 1
ATOM 3182 O O . GLY A 1 402 ? 7.142 -1.346 -36.524 1.00 49.97 402 GLY A O 1
ATOM 3183 N N . ALA A 1 403 ? 7.592 -3.471 -37.172 1.00 40.62 403 ALA A N 1
ATOM 3184 C CA . ALA A 1 403 ? 6.358 -3.792 -37.898 1.00 40.62 403 ALA A CA 1
ATOM 3185 C C . ALA A 1 403 ? 5.472 -4.704 -37.039 1.00 40.62 403 ALA A C 1
ATOM 3187 O O . ALA A 1 403 ? 4.231 -4.565 -37.137 1.00 40.62 403 ALA A O 1
#

Secondary structure (DSSP, 8-state):
----S--------TTT--HHHHHHHHHHHHHHHHHHHHHHTT----PPPSS-EEEEEEE-TT-SSHHHHHHHHHHHHHHHT-EEEEEEETT--GGGGGGGGGSSEEE---SSSSHHHHHHHHHHH---EE-----SHHHHHHHHHHHHHHHHHHGGGS-----HHHHHHHHHHHHHHT-THHHHTTSHHHHTTTT-EEEEEESHHHHHHHHHIIIIIT--EEEEEEES-GGGHHHHHHHHTTTBS-EEE-S-HHHHHHHHHHH--SEEEE-HHHHHHHHHHT--EEE-SSS--GGGS-SS---SSHHHHHHHHHHHHHHHHHHHHHHHHHHHHT-S---------------PEEPHHHHHHHHHS-HHHHHHHHHHHHHHHHHTT-SEE-HHHHHHHHHHHH-

Nearest PDB structures (foldseek):
  2xdq-assembly1_B-2  TM=9.894E-01  e=1.894E-44  Thermosynechococcus vestitus
  2ynm-assembly1_D-2  TM=8.204E-01  e=6.921E-30  Prochlorococcus marinus
  3aeu-assembly1_D  TM=9.463E-01  e=2.903E-25  Rhodobacter capsulatus
  3aeu-assembly1_B  TM=9.485E-01  e=1.893E-24  Rhodobacter capsulatus
  3aek-assembly1_D  TM=9.058E-01  e=5.325E-25  Rhodobacter capsulatus

InterPro domains:
  IPR000510 Nitrogenase/oxidoreductase, component 1 [PF00148] (5-321)
  IPR005969 Light-independent protochlorophyllide reductase, B subunit [TIGR01278] (4-401)
  IPR013580 Light-independent protochlorophyllide reductase subunit B-like, C-terminal [PF08369] (354-398)
  IPR042298 Proto-chlorophyllide reductase, C-terminal [G3DSA:1.10.8.550] (352-403)
  IPR050152 ChlB/BchB/BchZ [PTHR33712] (2-403)

Foldseek 3Di:
DDDPDDDDDQPDDPVPDDPLQSQQSNQQRLLVVLQVVCVVVVNQDQAADQWAEEEEWFQDPPFQLSVLQVVQVCVVCVVVRYHYQYYPDPPDDSVSSSSNLNHQAYEYQDPRHGVSNRVVCCVPRVHHYQHQHQFALPSVLVSLLVVLVSCVVVCPPHPPPDHPVNSVVVSVCLLVPVFCLQVLLVDPLLVVQAAFEEEFEAALNQQLSLLCCCVVRRNHAHAETEYQPLVCQVVSCVSNPPSYNYYDHHPDLVVVLVVCLVVLGQAYEEAVSVCVSCVVLVHFYQYGGDPHDPVSVDPDNADSGDRSVSNNSSCSVSCRNVVLVVVLVCQQVVHPDPPPPPPPPPDDDDQAAEDPQNVVVLSNDDSSCSSVLVVLLVVQCVVVVNRYRHNVSSVVSVVVVVD

Organism: NCBI:txid3229915

Radius of gyration: 25.5 Å; Cα contacts (8 Å, |Δi|>4): 635; chains: 1; bounding box: 64×46×84 Å

Mean predicted aligned error: 8.99 Å